Protein AF-A0A2M8R7R4-F1 (afdb_monomer)

Sequence (439 aa):
MFEGLPSRERPLILGILVDVSGSMLSAMGGGTGGQNRLEAFRDSLKRNAAKVDQLSQGALSEVSQSTLLFAYGFGFGGPGAFLSPGPDVRDLLQTSRGRASTISLHDLALNWDLWEAHLTKLAVGMFGNTPMLEGLTTATERLRAEIQQHQLFGPPIIFFLSDGDPTDGSETDVTSAADVLRSLGAIIVSCYVTDSNITEPRRLYEHAPDSWPSSARLMLNCASTIPSLSPIEEYLRSRRWHIEPGARLFAQVNQSEILSEFMGIITSPVATNAASVSRGANRSISVFITYSHHDRAYLAEDSLYGFLKGLTREGFSIWFDTRLEAGALWDNEIKKQMEAADIVIALVSQSFLNSDYCQSVEMARFLERRKETGLVILPIIVAPCDWRSYPWLSATQFEPRDGRTIEPDYEDRGKRDRLFLTILERLRALGRIIRASAG

Nearest PDB structures (foldseek):
  3n2n-assembly1_B  TM=7.220E-01  e=3.717E-06  Homo sapiens
  2j67-assembly1_B  TM=6.146E-01  e=9.100E-05  Homo sapiens
  1fyx-assembly1_A  TM=5.794E-01  e=1.001E-03  Homo sapiens
  8qlp-assembly1_E  TM=6.007E-01  e=3.724E-03  Bacillales bacterium
  7fcc-assembly1_A  TM=5.744E-01  e=5.453E-02  Homo sapiens

Organism: NCBI:txid1419263

pLDDT: mean 83.42, std 13.35, range [35.56, 98.31]

Foldseek 3Di:
DQAAAFAQQAAAEEEEEAELAPLQQDFQPPDPDHDTNVSLLLVLLLVLLVVQVVLQPDPNVRRQQRHKYAYKYAAFAPPLCVQPPDDRIDTLPQDPVGDDRMGGSPVCNVCVVVSVVSVVSRNSGGNHAGALLVRLVVRLVVVVVVVVVHNHSAAHEYEHEDQQDHDNDDLVSNLVSLVSSVVSRHAYQFEHRDQDDLDDPQEFDQAHDPPDDVSLRSRQSSFDFDDPPALLVVLSVVVVHHYDVNGTNYDYPSDSVVSSSSSVSNCRSNVVSSVQLVCLLQAQAQEEEAEFPVPCVCCDCLHLVVLQVVCVVVRYDYDYDPDPDDDDPDDVVVVVSLVRHQEYEYADDQNCVPDPVNPPPSVVSQVVCCVVVVRHYEYAAAYDHPQCVPPVSVVDDYPPPPPDHCVPPPPDPVSRVVSSVVVNVVVVVSSVVSSVVSD

Mean predicted aligned error: 14.93 Å

Structure (mmCIF, N/CA/C/O backbone):
data_AF-A0A2M8R7R4-F1
#
_entry.id   AF-A0A2M8R7R4-F1
#
loop_
_atom_site.group_PDB
_atom_site.id
_atom_site.type_symbol
_atom_site.label_atom_id
_atom_site.label_alt_id
_atom_site.label_comp_id
_atom_site.label_asym_id
_atom_site.label_entity_id
_atom_site.label_seq_id
_atom_site.pdbx_PDB_ins_code
_atom_site.Cartn_x
_atom_site.Cartn_y
_atom_site.Cartn_z
_atom_site.occupancy
_atom_site.B_iso_or_equiv
_atom_site.auth_seq_id
_atom_site.auth_comp_id
_atom_site.auth_asym_id
_atom_site.auth_atom_id
_atom_site.pdbx_PDB_model_num
ATOM 1 N N . MET A 1 1 ? 4.429 -8.658 -1.420 1.00 60.50 1 MET A N 1
ATOM 2 C CA . MET A 1 1 ? 3.127 -8.643 -0.697 1.00 60.50 1 MET A CA 1
ATOM 3 C C . MET A 1 1 ? 2.116 -7.704 -1.355 1.00 60.50 1 MET A C 1
ATOM 5 O O . MET A 1 1 ? 0.963 -8.088 -1.461 1.00 60.50 1 MET A O 1
ATOM 9 N N . PHE A 1 2 ? 2.534 -6.528 -1.839 1.00 67.94 2 PHE A N 1
ATOM 10 C CA . PHE A 1 2 ? 1.709 -5.636 -2.664 1.00 67.94 2 PHE A CA 1
ATOM 11 C C . PHE A 1 2 ? 2.413 -5.398 -4.011 1.00 67.94 2 PHE A C 1
ATOM 13 O O . PHE A 1 2 ? 3.104 -4.398 -4.162 1.00 67.94 2 PHE A O 1
ATOM 20 N N . GLU A 1 3 ? 2.322 -6.336 -4.955 1.00 66.69 3 GLU A N 1
ATOM 21 C CA . GLU A 1 3 ? 2.932 -6.198 -6.292 1.00 66.69 3 GLU A CA 1
ATOM 22 C C . GLU A 1 3 ? 1.870 -5.810 -7.324 1.00 66.69 3 GLU A C 1
ATOM 24 O O . GLU A 1 3 ? 0.832 -6.465 -7.406 1.00 66.69 3 GLU A O 1
ATOM 29 N N . GLY A 1 4 ? 2.121 -4.751 -8.100 1.00 71.38 4 GLY A N 1
ATOM 30 C CA . GLY A 1 4 ? 1.176 -4.207 -9.081 1.00 71.38 4 GLY A CA 1
ATOM 31 C C . GLY A 1 4 ? 0.177 -3.209 -8.483 1.00 71.38 4 GLY A C 1
ATOM 32 O O . GLY A 1 4 ? 0.484 -2.504 -7.518 1.00 71.38 4 GLY A O 1
ATOM 33 N N . LEU A 1 5 ? -1.028 -3.133 -9.052 1.00 78.69 5 LEU A N 1
ATOM 34 C CA . LEU A 1 5 ? -2.097 -2.231 -8.610 1.00 78.69 5 LEU A CA 1
ATOM 35 C C . LEU A 1 5 ? -3.417 -2.991 -8.374 1.00 78.69 5 LEU A C 1
ATOM 37 O O . LEU A 1 5 ? -3.665 -3.984 -9.061 1.00 78.69 5 LEU A O 1
ATOM 41 N N . PRO A 1 6 ? -4.272 -2.532 -7.437 1.00 83.62 6 PRO A N 1
ATOM 42 C CA . PRO A 1 6 ? -5.624 -3.063 -7.269 1.00 83.62 6 PRO A CA 1
ATOM 43 C C . PRO A 1 6 ? -6.450 -2.971 -8.558 1.00 83.62 6 PRO A C 1
ATOM 45 O O . PRO A 1 6 ? -6.385 -1.963 -9.264 1.00 83.62 6 PRO A O 1
ATOM 48 N N . SER A 1 7 ? -7.270 -3.989 -8.815 1.00 85.69 7 SER A N 1
ATOM 49 C CA . SER A 1 7 ? -8.198 -4.061 -9.953 1.00 85.69 7 SER A CA 1
ATOM 50 C C . SER A 1 7 ? -9.573 -4.555 -9.506 1.00 85.69 7 SER A C 1
ATOM 52 O O . SER A 1 7 ? -9.732 -5.037 -8.384 1.00 85.69 7 SER A O 1
ATOM 54 N N . ARG A 1 8 ? -10.588 -4.475 -10.374 1.00 83.62 8 ARG A N 1
ATOM 55 C CA . ARG A 1 8 ? -11.945 -4.920 -10.004 1.00 83.62 8 ARG A CA 1
ATOM 56 C C . ARG A 1 8 ? -12.008 -6.406 -9.653 1.00 83.62 8 ARG A C 1
ATOM 58 O O . ARG A 1 8 ? -12.809 -6.805 -8.816 1.00 83.62 8 ARG A O 1
ATOM 65 N N . GLU A 1 9 ? -11.166 -7.212 -10.293 1.00 85.12 9 GLU A N 1
ATOM 66 C CA . GLU A 1 9 ? -11.040 -8.646 -10.015 1.00 85.12 9 GLU A CA 1
ATOM 67 C C . GLU A 1 9 ? -10.271 -8.909 -8.720 1.00 85.12 9 GLU A C 1
ATOM 69 O O . GLU A 1 9 ? -10.540 -9.891 -8.027 1.00 85.12 9 GLU A O 1
ATOM 74 N N . ARG A 1 10 ? -9.322 -8.021 -8.393 1.00 90.19 10 ARG A N 1
ATOM 75 C CA . ARG A 1 10 ? -8.493 -8.108 -7.197 1.00 90.19 10 ARG A CA 1
ATOM 76 C C . ARG A 1 10 ? -8.491 -6.796 -6.419 1.00 90.19 10 ARG A C 1
ATOM 78 O O . ARG A 1 10 ? -7.545 -6.018 -6.562 1.00 90.19 10 ARG A O 1
ATOM 85 N N . PRO A 1 11 ? -9.526 -6.522 -5.605 1.00 92.12 11 PRO A N 1
ATOM 86 C CA . PRO A 1 11 ? -9.599 -5.279 -4.858 1.00 92.12 11 PRO A CA 1
ATOM 87 C C . PRO A 1 11 ? -8.647 -5.270 -3.655 1.00 92.12 11 PRO A C 1
ATOM 89 O O . PRO A 1 11 ? -8.269 -6.314 -3.111 1.00 92.12 11 PRO A O 1
ATOM 92 N N . LEU A 1 12 ? -8.278 -4.067 -3.214 1.00 91.94 12 LEU A N 1
ATOM 93 C CA . LEU A 1 12 ? -7.668 -3.833 -1.904 1.00 91.94 12 LEU A CA 1
ATOM 94 C C . LEU A 1 12 ? -8.776 -3.491 -0.904 1.00 91.94 12 LEU A C 1
ATOM 96 O O . LEU A 1 12 ? -9.539 -2.558 -1.145 1.00 91.94 12 LEU A O 1
ATOM 100 N N . ILE A 1 13 ? -8.838 -4.214 0.216 1.00 94.88 13 ILE A N 1
ATOM 101 C CA . ILE A 1 13 ? -9.825 -3.969 1.274 1.00 94.88 13 ILE A CA 1
ATOM 102 C C . ILE A 1 13 ? -9.210 -3.130 2.390 1.00 94.88 13 ILE A C 1
ATOM 104 O O . ILE A 1 13 ? -8.169 -3.477 2.954 1.00 94.88 13 ILE A O 1
ATOM 108 N N . LEU A 1 14 ? -9.897 -2.049 2.729 1.00 94.44 14 LEU A N 1
ATOM 109 C CA . LEU A 1 14 ? -9.605 -1.165 3.840 1.00 94.44 14 LEU A CA 1
ATOM 110 C C . LEU A 1 14 ? -10.738 -1.282 4.863 1.00 94.44 14 LEU A C 1
ATOM 112 O O . LEU A 1 14 ? -11.915 -1.196 4.515 1.00 94.44 14 LEU A O 1
ATOM 116 N N . GLY A 1 15 ? -10.384 -1.466 6.127 1.00 95.12 15 GLY A N 1
ATOM 117 C CA . GLY A 1 15 ? -11.321 -1.438 7.241 1.00 95.12 15 GLY A CA 1
ATOM 118 C C . GLY A 1 15 ? -10.983 -0.294 8.180 1.00 95.12 15 GLY A C 1
ATOM 119 O O . GLY A 1 15 ? -9.814 -0.044 8.459 1.00 95.12 15 GLY A O 1
ATOM 120 N N . ILE A 1 16 ? -11.996 0.398 8.678 1.00 94.38 16 ILE A N 1
ATOM 121 C CA . ILE A 1 16 ? -11.849 1.442 9.690 1.00 94.38 16 ILE A CA 1
ATOM 122 C C . ILE A 1 16 ? -12.693 1.055 10.900 1.00 94.38 16 ILE A C 1
ATOM 124 O O . ILE A 1 16 ? -13.884 0.793 10.772 1.00 94.38 16 ILE A O 1
ATOM 128 N N . LEU A 1 17 ? -12.074 1.044 12.072 1.00 95.25 17 LEU A N 1
ATOM 129 C CA . LEU A 1 17 ? -12.706 0.851 13.367 1.00 95.25 17 LEU A CA 1
ATOM 130 C C . LEU A 1 17 ? -12.367 2.052 14.229 1.00 95.25 17 LEU A C 1
ATOM 132 O O . LEU A 1 17 ? -11.195 2.298 14.514 1.00 95.25 17 LEU A O 1
ATOM 136 N N . VAL A 1 18 ? -13.384 2.822 14.593 1.00 92.44 18 VAL A N 1
ATOM 137 C CA . VAL A 1 18 ? -13.203 4.073 15.326 1.00 92.44 18 VAL A CA 1
ATOM 138 C C . VAL A 1 18 ? -14.068 4.064 16.567 1.00 92.44 18 VAL A C 1
ATOM 140 O O . VAL A 1 18 ? -15.291 3.979 16.498 1.00 92.44 18 VAL A O 1
ATOM 143 N N . ASP A 1 19 ? -13.405 4.199 17.698 1.00 91.00 19 ASP A N 1
ATOM 144 C CA . ASP A 1 19 ? -14.026 4.558 18.952 1.00 91.00 19 ASP A CA 1
ATOM 145 C C . ASP A 1 19 ? -14.636 5.955 18.824 1.00 91.00 19 ASP A C 1
ATOM 147 O O . ASP A 1 19 ? -13.970 6.886 18.373 1.00 91.00 19 ASP A O 1
ATOM 151 N N . VAL A 1 20 ? -15.912 6.096 19.163 1.00 85.94 20 VAL A N 1
ATOM 152 C CA . VAL A 1 20 ? -16.644 7.368 19.195 1.00 85.94 20 VAL A CA 1
ATOM 153 C C . VAL A 1 20 ? -17.135 7.701 20.610 1.00 85.94 20 VAL A C 1
ATOM 155 O O . VAL A 1 20 ? -18.099 8.451 20.788 1.00 85.94 20 VAL A O 1
ATOM 158 N N . SER A 1 21 ? -16.479 7.141 21.628 1.00 81.62 21 SER A N 1
ATOM 159 C CA . SER A 1 21 ? -16.707 7.441 23.040 1.00 81.62 21 SER A CA 1
ATOM 160 C C . SER A 1 21 ? -16.177 8.8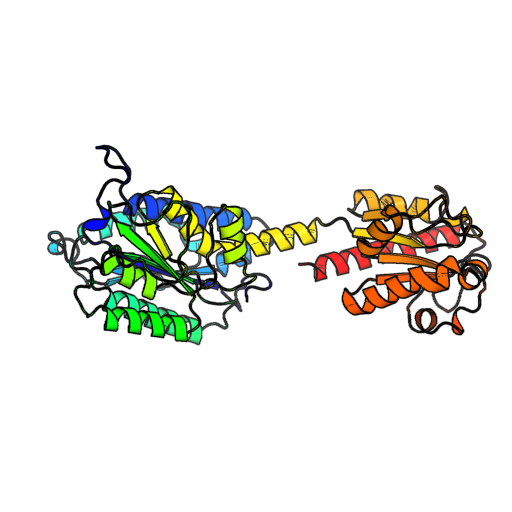33 23.436 1.00 81.62 21 SER A C 1
ATOM 162 O O . SER A 1 21 ? -15.656 9.608 22.624 1.00 81.62 21 SER A O 1
ATOM 164 N N . GLY A 1 22 ? -16.363 9.206 24.707 1.00 72.50 22 GLY A N 1
ATOM 165 C CA . GLY A 1 22 ? -16.068 10.552 25.217 1.00 72.50 22 GLY A CA 1
ATOM 166 C C . GLY A 1 22 ? -14.622 11.027 25.007 1.00 72.50 22 GLY A C 1
ATOM 167 O O . GLY A 1 22 ? -14.396 12.229 24.854 1.00 72.50 22 GLY A O 1
ATOM 168 N N . SER A 1 23 ? -13.649 10.113 24.932 1.00 71.25 23 SER A N 1
ATOM 169 C CA . SER A 1 23 ? -12.219 10.417 24.748 1.00 71.25 23 SER A CA 1
ATOM 170 C C . SER A 1 23 ? -11.884 11.053 23.387 1.00 71.25 23 SER A C 1
ATOM 172 O O . SER A 1 23 ? -10.819 11.659 23.216 1.00 71.25 23 SER A O 1
ATOM 174 N N . MET A 1 24 ? -12.817 11.009 22.431 1.00 72.38 24 MET A N 1
ATOM 175 C CA . MET A 1 24 ? -12.683 11.612 21.100 1.00 72.38 24 MET A CA 1
ATOM 176 C C . MET A 1 24 ? -13.036 13.105 21.033 1.00 72.38 24 MET A C 1
ATOM 178 O O . MET A 1 24 ? -12.705 13.765 20.042 1.00 72.38 24 MET A O 1
ATOM 182 N N . LEU A 1 25 ? -13.680 13.654 22.072 1.00 63.62 25 LEU A N 1
ATOM 183 C CA . LEU A 1 25 ? -14.042 15.076 22.157 1.00 63.62 25 LEU A CA 1
ATOM 184 C C . LEU A 1 25 ? -12.897 15.976 22.614 1.00 63.62 25 LEU A C 1
ATOM 186 O O . LEU A 1 25 ? -12.993 17.193 22.433 1.00 63.62 25 LEU A O 1
ATOM 190 N N . SER A 1 26 ? -11.838 15.427 23.222 1.00 62.41 26 SER A N 1
ATOM 191 C CA .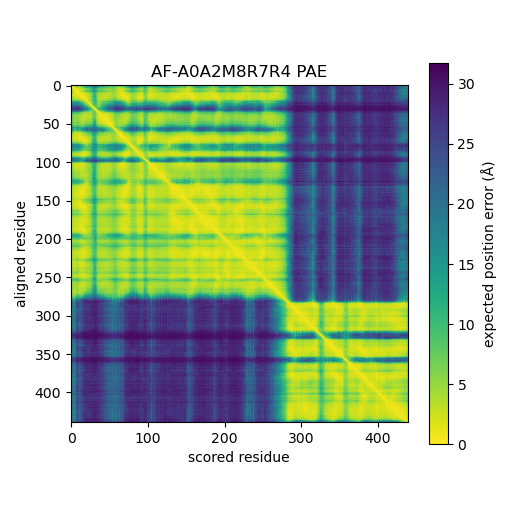 SER A 1 26 ? -10.765 16.277 23.730 1.00 62.41 26 SER A CA 1
ATOM 192 C C . SER A 1 26 ? -10.078 17.013 22.575 1.00 62.41 26 SER A C 1
ATOM 194 O O . SER A 1 26 ? -9.784 16.452 21.512 1.00 62.41 26 SER A O 1
ATOM 196 N N . ALA A 1 27 ? -9.885 18.322 22.761 1.00 58.66 27 ALA A N 1
ATOM 197 C CA . ALA A 1 27 ? -9.184 19.149 21.794 1.00 58.66 27 ALA A CA 1
ATOM 198 C C . ALA A 1 27 ? -7.741 18.651 21.679 1.00 58.66 27 ALA A C 1
ATOM 200 O O . ALA A 1 27 ? -7.032 18.532 22.683 1.00 58.66 27 ALA A O 1
ATOM 201 N N . MET A 1 28 ? -7.277 18.392 20.457 1.00 55.81 28 MET A N 1
ATOM 202 C CA . MET A 1 28 ? -5.875 18.037 20.258 1.00 55.81 28 MET A CA 1
ATOM 203 C C . MET A 1 28 ? -5.000 19.252 20.591 1.00 55.81 28 MET A C 1
ATOM 205 O O . MET A 1 28 ? -5.113 20.298 19.952 1.00 55.81 28 MET A O 1
ATOM 209 N N . GLY A 1 29 ? -4.122 19.121 21.589 1.00 51.06 29 GLY A N 1
ATOM 210 C CA . GLY A 1 29 ? -3.140 20.155 21.937 1.00 51.06 29 GLY A CA 1
ATOM 211 C C . GLY A 1 29 ? -3.533 21.143 23.045 1.00 51.06 29 GLY A C 1
ATOM 212 O O . GLY A 1 29 ? -2.926 22.206 23.128 1.00 51.06 29 GLY A O 1
ATOM 213 N N . GLY A 1 30 ? -4.504 20.826 23.911 1.00 44.81 30 GLY A N 1
ATOM 214 C CA . GLY A 1 30 ? -4.699 21.528 25.196 1.00 44.81 30 GLY A CA 1
ATOM 215 C C . GLY A 1 30 ? -5.173 22.992 25.131 1.00 44.81 30 GLY A C 1
ATOM 216 O O . GLY A 1 30 ? -5.156 23.675 26.152 1.00 44.81 30 GLY A O 1
ATOM 217 N N . GLY A 1 31 ? -5.598 23.489 23.964 1.00 41.53 31 GLY A N 1
ATOM 218 C CA . GLY A 1 31 ? -6.118 24.851 23.774 1.00 41.53 31 GLY A CA 1
ATOM 219 C C . GLY A 1 31 ? -7.630 24.894 23.524 1.00 41.53 31 GLY A C 1
ATOM 220 O O . GLY A 1 31 ? -8.183 24.017 22.864 1.00 41.53 31 GLY A O 1
ATOM 221 N N . THR A 1 32 ? -8.302 25.954 23.985 1.00 35.56 32 THR A N 1
ATOM 222 C CA . THR A 1 32 ? -9.766 26.179 23.916 1.00 35.56 32 THR A CA 1
ATOM 223 C C . THR A 1 32 ? -10.321 26.508 22.515 1.00 35.56 32 THR A C 1
ATOM 225 O O . THR A 1 32 ? -11.387 27.103 22.385 1.00 35.56 32 THR A O 1
ATOM 228 N N . GLY A 1 33 ? -9.629 26.097 21.451 1.00 46.09 33 GLY A N 1
ATOM 229 C CA . GLY A 1 33 ? -10.053 26.286 20.057 1.00 46.09 33 GLY A CA 1
ATOM 230 C C . GLY A 1 33 ? -9.465 25.267 19.077 1.00 46.09 33 GLY A C 1
ATOM 231 O O . GLY A 1 33 ? -9.447 25.523 17.876 1.00 46.09 33 GLY A O 1
ATOM 232 N N . GLY A 1 34 ? -8.929 24.149 19.579 1.00 54.03 34 GLY A N 1
ATOM 233 C CA . GLY A 1 34 ? -8.366 23.081 18.753 1.00 54.03 34 GLY A CA 1
ATOM 234 C C . GLY A 1 34 ? -9.444 22.168 18.168 1.00 54.03 34 GLY A C 1
ATOM 235 O O . GLY A 1 34 ? -10.441 21.876 18.825 1.00 54.03 34 GLY A O 1
ATOM 236 N N . GLN A 1 35 ? -9.211 21.697 16.943 1.00 65.00 35 GLN A N 1
ATOM 237 C CA . GLN A 1 35 ? -9.992 20.638 16.303 1.00 65.00 35 GLN A CA 1
ATOM 238 C C . GLN A 1 35 ? -10.062 19.404 17.224 1.00 65.00 35 GLN A C 1
ATOM 240 O O . GLN A 1 35 ? -9.043 19.006 17.804 1.00 65.00 35 GLN A O 1
ATOM 245 N N . ASN A 1 36 ? -11.243 18.795 17.372 1.00 73.94 36 ASN A N 1
ATOM 246 C CA . ASN A 1 36 ? -11.363 17.547 18.135 1.00 73.94 36 ASN A CA 1
ATOM 247 C C . ASN A 1 36 ? -10.798 16.358 17.331 1.00 73.94 36 ASN A C 1
ATOM 249 O O . ASN A 1 36 ? -10.581 16.439 16.117 1.00 73.94 36 ASN A O 1
ATOM 253 N N . ARG A 1 37 ? -10.512 15.242 18.006 1.00 73.50 37 ARG A N 1
ATOM 254 C CA . ARG A 1 37 ? -9.859 14.075 17.385 1.00 73.50 37 ARG A CA 1
ATOM 255 C C . ARG A 1 37 ? -10.697 13.444 16.276 1.00 73.50 37 ARG A C 1
ATOM 257 O O . ARG A 1 37 ? -10.144 12.999 15.271 1.00 73.50 37 ARG A O 1
ATOM 264 N N . LEU A 1 38 ? -12.021 13.448 16.428 1.00 75.88 38 LEU A N 1
ATOM 265 C CA . LEU A 1 38 ? -12.944 12.915 15.427 1.00 75.88 38 LEU A CA 1
ATOM 266 C C . LEU A 1 38 ? -12.956 13.760 14.143 1.00 75.88 38 LEU A C 1
ATOM 268 O O . LEU A 1 38 ? -12.919 13.220 13.038 1.00 75.88 38 LEU A O 1
ATOM 272 N N . GLU A 1 39 ? -12.947 15.085 14.268 1.00 77.50 39 GLU A N 1
ATOM 273 C CA . GLU A 1 39 ? -12.814 16.009 13.141 1.00 77.50 39 GLU A CA 1
ATOM 274 C C . GLU A 1 39 ? -11.463 15.831 12.441 1.00 77.50 39 GLU A C 1
ATOM 276 O O . GLU A 1 39 ? -11.405 15.786 11.214 1.00 77.50 39 GLU A O 1
ATOM 281 N N . ALA A 1 40 ? -10.385 15.654 13.207 1.00 77.38 40 ALA A N 1
ATOM 282 C CA . ALA A 1 40 ? -9.052 15.386 12.670 1.00 77.38 40 ALA A CA 1
ATOM 283 C C . ALA A 1 40 ? -9.008 14.106 11.836 1.00 77.38 40 ALA A C 1
ATOM 285 O O . ALA A 1 40 ? -8.421 14.070 10.749 1.00 77.38 40 ALA A O 1
ATOM 286 N N . PHE A 1 41 ? -9.639 13.055 12.363 1.00 80.19 41 PHE A N 1
ATOM 287 C CA . PHE A 1 41 ? -9.793 11.774 11.698 1.00 80.19 41 PHE A CA 1
ATOM 288 C C . PHE A 1 41 ? -10.575 11.935 10.393 1.00 80.19 41 PHE A C 1
ATOM 290 O O . PHE A 1 41 ? -10.088 11.540 9.331 1.00 80.19 41 PHE A O 1
ATOM 297 N N . ARG A 1 42 ? -11.740 12.589 10.451 1.00 81.31 42 ARG A N 1
ATOM 298 C CA . ARG A 1 42 ? -12.590 12.865 9.288 1.00 81.31 42 ARG A CA 1
ATOM 299 C C . ARG A 1 42 ? -11.825 13.626 8.204 1.00 81.31 42 ARG A C 1
ATOM 301 O O . ARG A 1 42 ? -11.837 13.225 7.042 1.00 81.31 42 ARG A O 1
ATOM 308 N N . ASP A 1 43 ? -11.131 14.694 8.573 1.00 82.19 43 ASP A N 1
ATOM 309 C CA . ASP A 1 43 ? -10.388 15.522 7.626 1.00 82.19 43 ASP A CA 1
ATOM 310 C C . ASP A 1 43 ? -9.196 14.765 7.024 1.00 82.19 43 ASP A C 1
ATOM 312 O O . ASP A 1 43 ? -8.885 14.916 5.840 1.00 82.19 43 ASP A O 1
ATOM 316 N N . SER A 1 44 ? -8.536 13.918 7.817 1.00 80.94 44 SER A N 1
ATOM 317 C CA . SER A 1 44 ? -7.485 13.021 7.336 1.00 80.94 44 SER A CA 1
ATOM 318 C C . SER A 1 44 ? -8.026 12.002 6.333 1.00 80.94 44 SER A C 1
ATOM 320 O O . SER A 1 44 ? -7.424 11.804 5.274 1.00 80.94 44 SER A O 1
ATOM 322 N N . LEU A 1 45 ? -9.185 11.401 6.611 1.00 80.06 45 LEU A N 1
ATOM 323 C CA . LEU A 1 45 ? -9.847 10.474 5.698 1.00 80.06 45 LEU A CA 1
ATOM 324 C C . LEU A 1 45 ? -10.228 11.170 4.383 1.00 80.06 45 LEU A C 1
ATOM 326 O O . LEU A 1 45 ? -9.903 10.652 3.316 1.00 80.06 45 LEU A O 1
ATOM 330 N N . LYS A 1 46 ? -10.800 12.384 4.446 1.00 82.94 46 LYS A N 1
ATOM 331 C CA . LYS A 1 46 ? -11.115 13.212 3.267 1.00 82.94 46 LYS A CA 1
ATOM 332 C C . LYS A 1 46 ? -9.884 13.456 2.399 1.00 82.94 46 LYS A C 1
ATOM 334 O O . LYS A 1 46 ? -9.923 13.249 1.188 1.00 82.94 46 LYS A O 1
ATOM 339 N N . ARG A 1 47 ? -8.772 13.877 3.017 1.00 80.62 47 ARG A N 1
ATOM 340 C CA . ARG A 1 47 ? -7.510 14.143 2.307 1.00 80.62 47 ARG A CA 1
ATOM 341 C C . ARG A 1 47 ? -6.943 12.888 1.656 1.00 80.62 47 ARG A C 1
ATOM 343 O O . ARG A 1 47 ? -6.488 12.962 0.520 1.00 80.62 47 ARG A O 1
ATOM 350 N N . ASN A 1 48 ? -6.963 11.751 2.350 1.00 74.31 48 ASN A N 1
ATOM 351 C CA . ASN A 1 48 ? -6.452 10.494 1.804 1.00 74.31 48 ASN A CA 1
ATOM 352 C C . ASN A 1 48 ? -7.331 9.972 0.658 1.00 74.31 48 ASN A C 1
ATOM 354 O O . ASN A 1 48 ? -6.789 9.591 -0.376 1.00 74.31 48 ASN A O 1
ATOM 358 N N . ALA A 1 49 ? -8.659 10.045 0.782 1.00 73.06 49 ALA A N 1
ATOM 359 C CA . ALA A 1 49 ? -9.582 9.692 -0.298 1.00 73.06 49 ALA A CA 1
ATOM 360 C C . ALA A 1 49 ? -9.355 10.566 -1.544 1.00 73.06 49 ALA A C 1
ATOM 362 O O . ALA A 1 49 ? -9.177 10.046 -2.644 1.00 73.06 49 ALA A O 1
ATOM 363 N N . ALA A 1 50 ? -9.252 11.887 -1.364 1.00 75.25 50 ALA A N 1
ATOM 364 C CA . ALA A 1 50 ? -8.965 12.818 -2.453 1.00 75.25 50 ALA A CA 1
ATOM 365 C C . ALA A 1 50 ? -7.577 12.595 -3.075 1.00 75.25 50 ALA A C 1
ATOM 367 O O . ALA A 1 50 ? -7.417 12.718 -4.284 1.00 75.25 50 ALA A O 1
ATOM 368 N N . LYS A 1 51 ? -6.563 12.249 -2.272 1.00 72.56 51 LYS A N 1
ATOM 369 C CA . LYS A 1 51 ? -5.211 11.960 -2.765 1.00 72.56 51 LYS A CA 1
ATOM 370 C C . LYS A 1 51 ? -5.179 10.693 -3.614 1.00 72.56 51 LYS A C 1
ATOM 372 O O . LYS A 1 51 ? -4.517 10.690 -4.647 1.00 72.56 51 LYS A O 1
ATOM 377 N N . VAL A 1 52 ? -5.887 9.641 -3.201 1.00 67.12 52 VAL A N 1
ATOM 378 C CA . VAL A 1 52 ? -6.043 8.429 -4.017 1.00 67.12 52 VAL A CA 1
ATOM 379 C C . VAL A 1 52 ? -6.730 8.777 -5.336 1.00 67.12 52 VAL A C 1
ATOM 381 O O . VAL A 1 52 ? -6.236 8.376 -6.383 1.00 67.12 52 VAL A O 1
ATOM 384 N N . ASP A 1 53 ? -7.790 9.586 -5.316 1.00 66.69 53 ASP A N 1
ATOM 385 C CA . ASP A 1 53 ? -8.500 10.010 -6.531 1.00 66.69 53 ASP A CA 1
ATOM 386 C C . ASP A 1 53 ? -7.635 10.894 -7.459 1.00 66.69 53 ASP A C 1
ATOM 388 O O . ASP A 1 53 ? -7.582 10.673 -8.667 1.00 66.69 53 ASP A O 1
ATOM 392 N N . GLN A 1 54 ? -6.851 11.828 -6.909 1.00 66.38 54 GLN A N 1
ATOM 393 C CA . GLN A 1 54 ? -5.926 12.674 -7.680 1.00 66.38 54 GLN A CA 1
ATOM 394 C C . GLN A 1 54 ? -4.753 11.895 -8.282 1.00 66.38 54 GLN A C 1
ATOM 396 O O . GLN A 1 54 ? -4.391 12.135 -9.432 1.00 66.38 54 GLN A O 1
ATOM 401 N N . LEU A 1 55 ? -4.182 10.937 -7.541 1.00 58.62 55 LEU A N 1
ATOM 402 C CA . LEU A 1 55 ? -3.196 9.991 -8.080 1.00 58.62 55 LEU A CA 1
ATOM 403 C C . LEU A 1 55 ? -3.801 9.088 -9.170 1.00 58.62 55 LEU A C 1
ATOM 405 O O . LEU A 1 55 ? -3.056 8.475 -9.930 1.00 58.62 55 LEU A O 1
ATOM 409 N N . SER A 1 56 ? -5.134 9.032 -9.261 1.00 54.88 56 SER A N 1
ATOM 410 C CA . SER A 1 56 ? -5.895 8.179 -10.174 1.00 54.88 56 SER A CA 1
ATOM 411 C C . SER A 1 56 ? -6.369 8.876 -11.460 1.00 54.88 56 SER A C 1
ATOM 413 O O . SER A 1 56 ? -7.073 8.257 -12.258 1.00 54.88 56 SER A O 1
ATOM 415 N N . GLN A 1 57 ? -6.001 10.136 -11.721 1.00 55.00 57 GLN A N 1
ATOM 416 C CA . GLN A 1 57 ? -6.418 10.816 -12.956 1.00 55.00 57 GLN A CA 1
ATOM 417 C C . GLN A 1 57 ? -5.758 10.179 -14.197 1.00 55.00 57 GLN A C 1
ATOM 419 O O . GLN A 1 57 ? -4.540 10.225 -14.365 1.00 55.00 57 GLN A O 1
ATOM 424 N N . GLY A 1 58 ? -6.572 9.575 -15.076 1.00 60.59 58 GLY A N 1
ATOM 425 C CA . GLY A 1 58 ? -6.137 8.872 -16.293 1.00 60.59 58 GLY A CA 1
ATOM 426 C C . GLY A 1 58 ? -6.289 7.349 -16.190 1.00 60.59 58 GLY A C 1
ATOM 427 O O . GLY A 1 58 ? -7.316 6.853 -15.734 1.00 60.59 58 GLY A O 1
ATOM 428 N N . ALA A 1 59 ? -5.267 6.591 -16.601 1.00 49.19 59 ALA A N 1
ATOM 429 C CA . ALA A 1 59 ? -5.267 5.118 -16.626 1.00 49.19 59 ALA A CA 1
ATOM 430 C C . ALA A 1 59 ? -5.388 4.436 -15.240 1.00 49.19 59 ALA A C 1
ATOM 432 O O . ALA A 1 59 ? -5.440 3.215 -15.163 1.00 49.19 59 ALA A O 1
ATOM 433 N N . LEU A 1 60 ? -5.429 5.212 -14.150 1.00 57.62 60 LEU A N 1
ATOM 434 C CA . LEU A 1 60 ? -5.443 4.739 -12.763 1.00 57.62 60 LEU A CA 1
ATOM 435 C C . LEU A 1 60 ? -6.808 4.912 -12.071 1.00 57.62 60 LEU A C 1
ATOM 437 O O . LEU A 1 60 ? -6.942 4.538 -10.910 1.00 57.62 60 LEU A O 1
ATOM 441 N N . SER A 1 61 ? -7.844 5.394 -12.775 1.00 67.00 61 SER A N 1
ATOM 442 C CA . SER A 1 61 ? -9.226 5.464 -12.256 1.00 67.00 61 SER A CA 1
ATOM 443 C C . SER A 1 61 ? -9.751 4.105 -11.789 1.00 67.00 61 SER A C 1
ATOM 445 O O . SER A 1 61 ? -10.638 4.039 -10.940 1.00 67.00 61 SER A O 1
ATOM 447 N N . GLU A 1 62 ? -9.224 3.018 -12.347 1.00 74.12 62 GLU A N 1
ATOM 448 C CA . GLU A 1 62 ? -9.573 1.666 -11.933 1.00 74.12 62 GLU A CA 1
ATOM 449 C C . GLU A 1 62 ? -9.104 1.369 -10.502 1.00 74.12 62 GLU A C 1
ATOM 451 O O . GLU A 1 62 ? -9.789 0.662 -9.769 1.00 74.12 62 GLU A O 1
ATOM 456 N N . VAL A 1 63 ? -8.003 1.973 -10.050 1.00 76.88 63 VAL A N 1
ATOM 457 C CA . VAL A 1 63 ? -7.414 1.717 -8.730 1.00 76.88 63 VAL A CA 1
ATOM 458 C C . VAL A 1 63 ? -8.269 2.288 -7.599 1.00 76.88 63 VAL A C 1
ATOM 460 O O . VAL A 1 63 ? -8.513 1.600 -6.606 1.00 76.88 63 VAL A O 1
ATOM 463 N N . SER A 1 64 ? -8.766 3.521 -7.740 1.00 78.31 64 SER A N 1
ATOM 464 C CA . SER A 1 64 ? -9.650 4.135 -6.737 1.00 78.31 64 SER A CA 1
ATOM 465 C C . SER A 1 64 ? -11.010 3.435 -6.654 1.00 78.31 64 SER A C 1
ATOM 467 O O . SER A 1 64 ? -11.579 3.323 -5.568 1.00 78.31 64 SER A O 1
ATOM 469 N N . GLN A 1 65 ? -11.503 2.907 -7.779 1.00 84.38 65 GLN A N 1
ATOM 470 C CA . GLN A 1 65 ? -12.713 2.078 -7.836 1.00 84.38 65 GLN A CA 1
ATOM 471 C C . GLN A 1 65 ? -12.501 0.679 -7.244 1.00 84.38 65 GLN A C 1
ATOM 473 O O . GLN A 1 65 ? -13.447 0.075 -6.747 1.00 84.38 65 GLN A O 1
ATOM 478 N N . SER A 1 66 ? -11.265 0.182 -7.277 1.00 88.00 66 SER A N 1
ATOM 479 C CA . SER A 1 66 ? -10.878 -1.152 -6.799 1.00 88.00 66 SER A CA 1
ATOM 480 C C . SER A 1 66 ? -10.274 -1.144 -5.395 1.00 88.00 66 SER A C 1
ATOM 482 O O . SER A 1 66 ? -9.797 -2.166 -4.906 1.00 88.00 66 SER A O 1
ATOM 484 N N . THR A 1 67 ? -10.277 0.010 -4.730 1.00 89.56 67 THR A N 1
ATOM 485 C CA . THR A 1 67 ? -9.929 0.128 -3.315 1.00 89.56 67 THR A CA 1
ATOM 486 C C . THR A 1 67 ? -11.221 0.296 -2.533 1.00 89.56 67 THR A C 1
ATOM 488 O O . THR A 1 67 ? -11.868 1.343 -2.610 1.00 89.56 67 THR A O 1
ATOM 491 N N . LEU A 1 68 ? -11.612 -0.757 -1.826 1.00 91.94 68 LEU A N 1
ATOM 492 C CA . LEU A 1 68 ? -12.886 -0.870 -1.131 1.00 91.94 68 LEU A CA 1
ATOM 493 C C . LEU A 1 68 ? -12.706 -0.577 0.359 1.00 91.94 68 LEU A C 1
ATOM 495 O O . LEU A 1 68 ? -11.696 -0.944 0.951 1.00 91.94 68 LEU A O 1
ATOM 499 N N . LEU A 1 69 ? -13.686 0.086 0.959 1.00 92.62 69 LEU A N 1
ATOM 500 C CA . LEU A 1 69 ? -13.663 0.572 2.329 1.00 92.62 69 LEU A CA 1
ATOM 501 C C . LEU A 1 69 ? -14.948 0.175 3.057 1.00 92.62 69 LEU A C 1
ATOM 503 O O . LEU A 1 69 ? -16.041 0.517 2.604 1.00 92.62 69 LEU A O 1
ATOM 507 N N . PHE A 1 70 ? -14.807 -0.458 4.219 1.00 94.38 70 PHE A N 1
ATOM 508 C CA . PHE A 1 70 ? -15.846 -0.510 5.250 1.00 94.38 70 PHE A CA 1
ATOM 509 C C . PHE A 1 70 ? -15.404 0.288 6.479 1.00 94.38 70 PHE A C 1
ATOM 511 O O . PHE A 1 70 ? -14.207 0.386 6.764 1.00 94.38 70 PHE A O 1
ATOM 518 N N . ALA A 1 71 ? -16.352 0.863 7.219 1.00 93.06 71 ALA A N 1
ATOM 519 C CA . ALA A 1 71 ? -16.036 1.595 8.440 1.00 93.06 71 ALA A CA 1
ATOM 520 C C . ALA A 1 71 ? -17.110 1.399 9.509 1.00 93.06 71 ALA A C 1
ATOM 522 O O . ALA A 1 71 ? -18.288 1.641 9.256 1.00 93.06 71 ALA A O 1
ATOM 523 N N . TYR A 1 72 ? -16.691 1.029 10.715 1.00 93.69 72 TYR A N 1
ATOM 524 C CA . TYR A 1 72 ? -17.560 0.896 11.877 1.00 93.69 72 TYR A CA 1
ATOM 525 C C . TYR A 1 72 ? -17.128 1.846 12.987 1.00 93.69 72 TYR A C 1
ATOM 527 O O . TYR A 1 72 ? -15.938 2.027 13.254 1.00 93.69 72 TYR A O 1
ATOM 535 N N . GLY A 1 73 ? -18.122 2.446 13.630 1.00 91.94 73 GLY A N 1
ATOM 536 C CA . GLY A 1 73 ? -17.959 3.196 14.860 1.00 91.94 73 GLY A CA 1
ATOM 537 C C . GLY A 1 73 ? -18.525 2.389 16.015 1.00 91.94 73 GLY A C 1
ATOM 538 O O . GLY A 1 73 ? -19.614 1.832 15.885 1.00 91.94 73 GLY A O 1
ATOM 539 N N . PHE A 1 74 ? -17.815 2.339 17.130 1.00 91.69 74 PHE A N 1
ATOM 540 C CA . PHE A 1 74 ? -18.284 1.753 18.386 1.00 91.69 74 PHE A CA 1
ATOM 541 C C . PHE A 1 74 ? -18.136 2.810 19.476 1.00 91.69 74 PHE A C 1
ATOM 543 O O . PHE A 1 74 ? -17.207 3.610 19.419 1.00 91.69 74 PHE A O 1
ATOM 550 N N . GLY A 1 75 ? -19.082 2.903 20.405 1.00 87.00 75 GLY A N 1
ATOM 551 C CA . GLY A 1 75 ? -19.206 4.120 21.219 1.00 87.00 75 GLY A CA 1
ATOM 552 C C . GLY A 1 75 ? -20.562 4.801 21.126 1.00 87.00 75 GLY A C 1
ATOM 553 O O . GLY A 1 75 ? -20.689 5.946 21.557 1.00 87.00 75 GLY A O 1
ATOM 554 N N . PHE A 1 76 ? -21.561 4.177 20.497 1.00 86.00 76 PHE A N 1
ATOM 555 C CA . PHE A 1 76 ? -22.917 4.722 20.450 1.00 86.00 76 PHE A CA 1
ATOM 556 C C . PHE A 1 76 ? -23.705 4.324 21.705 1.00 86.00 76 PHE A C 1
ATOM 558 O O . PHE A 1 76 ? -23.292 3.439 22.445 1.00 86.00 76 PHE A O 1
ATOM 565 N N . GLY A 1 77 ? -24.820 5.008 21.975 1.00 78.06 77 GLY A N 1
ATOM 566 C CA . GLY A 1 77 ? -25.664 4.701 23.141 1.00 78.06 77 GLY A CA 1
ATOM 567 C C . GLY A 1 77 ? -25.504 5.665 24.325 1.00 78.06 77 GLY A C 1
ATOM 568 O O . GLY A 1 77 ? -25.989 5.381 25.417 1.00 78.06 77 GLY A O 1
ATOM 569 N N . GLY A 1 78 ? -24.855 6.817 24.119 1.00 73.06 78 GLY A N 1
ATOM 570 C CA . GLY A 1 78 ? -24.663 7.851 25.143 1.00 73.06 78 GLY A CA 1
ATOM 571 C C . GLY A 1 78 ? -25.943 8.599 25.559 1.00 73.06 78 GLY A C 1
ATOM 572 O O . GLY A 1 78 ? -27.046 8.264 25.126 1.00 73.06 78 GLY A O 1
ATOM 573 N N . PRO A 1 79 ? -25.835 9.685 26.351 1.00 66.56 79 PRO A N 1
ATOM 574 C CA . PRO A 1 79 ? -26.985 10.450 26.859 1.00 66.56 79 PRO A CA 1
ATOM 575 C C . PRO A 1 79 ? -27.960 10.962 25.779 1.00 66.56 79 PRO A C 1
ATOM 577 O O . PRO A 1 79 ? -29.131 11.199 26.069 1.00 66.56 79 PRO A O 1
ATOM 580 N N . GLY A 1 80 ? -27.494 11.119 24.533 1.00 65.00 80 GLY A N 1
ATOM 581 C CA . GLY A 1 80 ? -28.292 11.516 23.366 1.00 65.00 80 GLY A CA 1
ATOM 582 C C . GLY A 1 80 ? -28.916 10.359 22.574 1.00 65.00 80 GLY A C 1
ATOM 583 O O . GLY A 1 80 ? -29.593 10.605 21.575 1.00 65.00 80 GLY A O 1
ATOM 584 N N . ALA A 1 81 ? -28.740 9.102 22.994 1.00 69.50 81 ALA A N 1
ATOM 585 C CA . ALA A 1 81 ? -29.171 7.921 22.242 1.00 69.50 81 ALA A CA 1
ATOM 586 C C . ALA A 1 81 ? -30.680 7.873 21.963 1.00 69.50 81 ALA A C 1
ATOM 588 O O . ALA A 1 81 ? -31.093 7.326 20.945 1.00 69.50 81 ALA A O 1
ATOM 589 N N . PHE A 1 82 ? -31.513 8.509 22.794 1.00 68.94 82 PHE A N 1
ATOM 590 C CA . PHE A 1 82 ? -32.955 8.623 22.540 1.00 68.94 82 PHE A CA 1
ATOM 591 C C . PHE A 1 82 ? -33.286 9.396 21.247 1.00 68.94 82 PHE A C 1
ATOM 593 O O . PHE A 1 82 ? -34.336 9.169 20.651 1.00 68.94 82 PHE A O 1
ATOM 600 N N . LEU A 1 83 ? -32.393 10.285 20.792 1.00 67.19 83 LEU A N 1
ATOM 601 C CA . LEU A 1 83 ? -32.515 11.018 19.525 1.00 67.19 83 LEU A CA 1
ATOM 602 C C . LEU A 1 83 ? -31.984 10.218 18.326 1.00 67.19 83 LEU A C 1
ATOM 604 O O . LEU A 1 83 ? -32.251 10.576 17.180 1.00 67.19 83 LEU A O 1
ATOM 608 N N . SER A 1 84 ? -31.224 9.149 18.575 1.00 71.38 84 SER A N 1
ATOM 609 C CA . SER A 1 84 ? -30.645 8.279 17.551 1.00 71.38 84 SER A CA 1
ATOM 610 C C . SER A 1 84 ? -30.575 6.824 18.045 1.00 71.38 84 SER A C 1
ATOM 612 O O . SER A 1 84 ? -29.477 6.311 18.292 1.00 71.38 84 SER A O 1
ATOM 614 N N . PRO A 1 85 ? -31.726 6.150 18.227 1.00 72.62 85 PRO A N 1
ATOM 615 C CA . PRO A 1 85 ? -31.760 4.769 18.698 1.00 72.62 85 PRO A CA 1
ATOM 616 C C . PRO A 1 85 ? -31.117 3.822 17.675 1.00 72.62 85 PRO A C 1
ATOM 618 O O . PRO A 1 85 ? -31.243 4.019 16.467 1.00 72.62 85 PRO A O 1
ATOM 621 N N . GLY A 1 86 ? -30.423 2.794 18.159 1.00 80.94 86 GLY A N 1
ATOM 622 C CA . GLY A 1 86 ? -29.702 1.823 17.333 1.00 80.94 86 GLY A CA 1
ATOM 623 C C . GLY A 1 86 ? -28.641 1.069 18.141 1.00 80.94 86 GLY A C 1
ATOM 624 O O . GLY A 1 86 ? -28.476 1.388 19.317 1.00 80.94 86 GLY A O 1
ATOM 625 N N . PRO A 1 87 ? -27.932 0.107 17.525 1.00 85.88 87 PRO A N 1
ATOM 626 C CA . PRO A 1 87 ? -26.880 -0.666 18.189 1.00 85.88 87 PRO A CA 1
ATOM 627 C C . PRO A 1 87 ? -25.693 0.210 18.619 1.00 85.88 87 PRO A C 1
ATOM 629 O O . PRO A 1 87 ? -25.516 1.324 18.103 1.00 85.88 87 PRO A O 1
ATOM 632 N N . ASP A 1 88 ? -24.885 -0.310 19.545 1.00 86.38 88 ASP A N 1
ATOM 633 C CA . ASP A 1 88 ? -23.714 0.381 20.106 1.00 86.38 88 ASP A CA 1
ATOM 634 C C . ASP A 1 88 ? -22.519 0.383 19.135 1.00 86.38 88 ASP A C 1
ATOM 636 O O . ASP A 1 88 ? -21.678 1.289 19.180 1.00 86.38 88 ASP A O 1
ATOM 640 N N . VAL A 1 89 ? -22.500 -0.573 18.195 1.00 90.94 89 VAL A N 1
ATOM 641 C CA . VAL A 1 89 ? -21.635 -0.607 17.008 1.00 90.94 89 VAL A CA 1
ATOM 642 C C . VAL A 1 89 ? -22.461 -0.298 15.762 1.00 90.94 89 VAL A C 1
ATOM 644 O O . VAL A 1 89 ? -23.498 -0.915 15.516 1.00 90.94 89 VAL A O 1
ATOM 647 N N . ARG A 1 90 ? -22.018 0.663 14.947 1.00 90.75 90 ARG A N 1
ATOM 648 C CA . ARG A 1 90 ? -22.743 1.110 13.747 1.00 90.75 90 ARG A CA 1
ATOM 649 C C . ARG A 1 90 ? -21.839 1.188 12.536 1.00 90.75 90 ARG A C 1
ATOM 651 O O . ARG A 1 90 ? -20.699 1.637 12.624 1.00 90.75 90 ARG A O 1
ATOM 658 N N . ASP A 1 91 ? -22.393 0.813 11.392 1.00 89.81 91 ASP A N 1
ATOM 659 C CA . ASP A 1 91 ? -21.780 1.051 10.092 1.00 89.81 91 ASP A CA 1
ATOM 660 C C . ASP A 1 91 ? -21.810 2.556 9.792 1.00 89.81 91 ASP A C 1
ATOM 662 O O . ASP A 1 91 ? -22.869 3.155 9.587 1.00 89.81 91 ASP A O 1
ATOM 666 N N . LEU A 1 92 ? -20.632 3.178 9.789 1.00 87.25 92 LEU A N 1
ATOM 667 C CA . LEU A 1 92 ? -20.464 4.595 9.467 1.00 87.25 92 LEU A CA 1
ATOM 668 C C . LEU A 1 92 ? -20.708 4.861 7.980 1.00 87.25 92 LEU A C 1
ATOM 670 O O . LEU A 1 92 ? -20.872 6.018 7.587 1.00 87.25 92 LEU A O 1
ATOM 674 N N . LEU A 1 93 ? -20.719 3.795 7.171 1.00 85.38 93 LEU A N 1
ATOM 675 C CA . LEU A 1 93 ? -20.954 3.789 5.738 1.00 85.38 93 LEU A CA 1
ATOM 676 C C . LEU A 1 93 ? -22.372 3.322 5.349 1.00 85.38 93 LEU A C 1
ATOM 678 O O . LEU A 1 93 ? -22.651 3.047 4.178 1.00 85.38 93 LEU A O 1
ATOM 682 N N . GLN A 1 94 ? -23.322 3.287 6.284 1.00 81.81 94 GLN A N 1
ATOM 683 C CA . GLN A 1 94 ? -24.708 2.932 5.980 1.00 81.81 94 GLN A CA 1
ATOM 684 C C . GLN A 1 94 ? -25.618 4.166 5.926 1.00 81.81 94 GLN A C 1
ATOM 686 O O . GLN A 1 94 ? -26.112 4.673 6.930 1.00 81.81 94 GLN A O 1
ATOM 691 N N . THR A 1 95 ? -25.913 4.640 4.712 1.00 65.75 95 THR A N 1
ATOM 692 C CA . THR A 1 95 ? -26.872 5.745 4.508 1.00 65.75 95 THR A CA 1
ATOM 693 C C . THR A 1 95 ? -28.312 5.243 4.352 1.00 65.75 95 THR A C 1
ATOM 695 O O . THR A 1 95 ? -28.555 4.127 3.890 1.00 65.75 95 THR A O 1
ATOM 698 N N . SER A 1 96 ? -29.300 6.101 4.642 1.00 56.00 96 SER A N 1
ATOM 699 C CA . SER A 1 96 ? -30.747 5.803 4.565 1.00 56.00 96 SER A CA 1
ATOM 700 C C . SER A 1 96 ? -31.268 5.378 3.181 1.00 56.00 96 SER A C 1
ATOM 702 O O . SER A 1 96 ? -32.430 5.007 3.049 1.00 56.00 96 SER A O 1
ATOM 704 N N . ARG A 1 97 ? -30.422 5.421 2.143 1.00 53.62 97 ARG A N 1
ATOM 705 C CA . ARG A 1 97 ? -30.717 4.953 0.781 1.00 53.62 97 ARG A CA 1
ATOM 706 C C . ARG A 1 97 ? -30.259 3.511 0.506 1.00 53.62 97 ARG A C 1
ATOM 708 O O . ARG A 1 97 ? -30.307 3.093 -0.644 1.00 53.62 97 ARG A O 1
ATOM 715 N N . GLY A 1 98 ? -29.828 2.760 1.523 1.00 54.72 98 GLY A N 1
ATOM 716 C CA . GLY A 1 98 ? -29.527 1.328 1.394 1.00 54.72 98 GLY A CA 1
ATOM 717 C C . GLY A 1 98 ? -28.258 1.010 0.597 1.00 54.72 98 GLY A C 1
ATOM 718 O O . GLY A 1 98 ? -28.237 0.032 -0.146 1.00 54.72 98 GLY A O 1
ATOM 719 N N . ARG A 1 99 ? -27.204 1.833 0.708 1.00 52.44 99 ARG A N 1
ATOM 720 C CA . ARG A 1 99 ? -25.893 1.489 0.124 1.00 52.44 99 ARG A CA 1
ATOM 721 C C . ARG A 1 99 ? -25.239 0.330 0.888 1.00 52.44 99 ARG A C 1
ATOM 723 O O . ARG A 1 99 ? -25.474 0.166 2.082 1.00 52.44 99 ARG A O 1
ATOM 730 N N . ALA A 1 100 ? -24.452 -0.463 0.160 1.00 57.62 100 ALA A N 1
ATOM 731 C CA . ALA A 1 100 ? -23.683 -1.590 0.677 1.00 57.62 100 ALA A CA 1
ATOM 732 C C . ALA A 1 100 ? -22.747 -1.166 1.825 1.00 57.62 100 ALA A C 1
ATOM 734 O O . ALA A 1 100 ? -22.216 -0.060 1.804 1.00 57.62 100 ALA A O 1
ATOM 735 N N . SER A 1 101 ? -22.491 -2.075 2.769 1.00 78.25 101 SER A N 1
ATOM 736 C CA . SER A 1 101 ? -21.591 -1.901 3.929 1.00 78.25 101 SER A CA 1
ATOM 737 C C . SER A 1 101 ? -20.101 -1.792 3.568 1.00 78.25 101 SER A C 1
ATOM 739 O O . SER A 1 101 ? -19.217 -1.846 4.421 1.00 78.25 101 SER A O 1
ATOM 741 N N . THR A 1 102 ? -19.788 -1.735 2.277 1.00 90.44 102 THR A N 1
ATOM 742 C CA . THR A 1 102 ? -18.444 -1.555 1.738 1.00 90.44 102 THR A CA 1
ATOM 743 C C . THR A 1 102 ? -18.571 -0.776 0.434 1.00 90.44 102 THR A C 1
ATOM 745 O O . THR A 1 102 ? -19.385 -1.122 -0.423 1.00 90.44 102 THR A O 1
ATOM 748 N N . ILE A 1 103 ? -17.814 0.310 0.304 1.00 90.38 103 ILE A N 1
ATOM 749 C CA . ILE A 1 103 ? -17.870 1.240 -0.833 1.00 90.38 103 ILE A CA 1
ATOM 750 C C . ILE A 1 103 ? -16.473 1.492 -1.392 1.00 90.38 103 ILE A C 1
ATOM 752 O O . ILE A 1 103 ? -15.487 1.333 -0.682 1.00 90.38 103 ILE A O 1
ATOM 756 N N . SER A 1 104 ? -16.360 1.921 -2.648 1.00 88.75 104 SER A N 1
ATOM 757 C CA . SER A 1 104 ? -15.054 2.309 -3.188 1.00 88.75 104 SER A CA 1
ATOM 758 C C . SER A 1 104 ? -14.584 3.660 -2.627 1.00 88.75 104 SER A C 1
ATOM 760 O O . SER A 1 104 ? -15.397 4.525 -2.280 1.00 88.75 104 SER A O 1
ATOM 762 N N . LEU A 1 105 ? -13.267 3.892 -2.582 1.00 85.19 105 LEU A N 1
ATOM 763 C CA . LEU A 1 105 ? -12.722 5.216 -2.250 1.00 85.19 105 LEU A CA 1
ATOM 764 C C . LEU A 1 105 ? -13.174 6.290 -3.247 1.00 85.19 105 LEU A C 1
ATOM 766 O O . LEU A 1 105 ? -13.361 7.444 -2.862 1.00 85.19 105 LEU A O 1
ATOM 770 N N . HIS A 1 106 ? -13.400 5.906 -4.504 1.00 83.50 106 HIS A N 1
ATOM 771 C CA . HIS A 1 106 ? -13.989 6.782 -5.511 1.00 83.50 106 HIS A CA 1
ATOM 772 C C . HIS A 1 106 ? -15.419 7.213 -5.134 1.00 83.50 106 HIS A C 1
ATOM 774 O O . HIS A 1 106 ? -15.730 8.404 -5.144 1.00 83.50 106 HIS A O 1
ATOM 780 N N . ASP A 1 107 ? -16.276 6.275 -4.712 1.00 85.69 107 ASP A N 1
ATOM 781 C CA . ASP A 1 107 ? -17.637 6.587 -4.255 1.00 85.69 107 ASP A CA 1
ATOM 782 C C . ASP A 1 107 ? -17.642 7.453 -2.992 1.00 85.69 107 ASP A C 1
ATOM 784 O O . ASP A 1 107 ? -18.492 8.341 -2.859 1.00 85.69 107 ASP A O 1
ATOM 788 N N . LEU A 1 108 ? -16.705 7.210 -2.069 1.00 85.75 108 LEU A N 1
ATOM 789 C CA . LEU A 1 108 ? -16.515 8.038 -0.877 1.00 85.75 108 LEU A CA 1
ATOM 790 C C . LEU A 1 108 ? -16.178 9.484 -1.268 1.00 85.75 108 LEU A C 1
ATOM 792 O O . LEU A 1 108 ? -16.824 10.410 -0.778 1.00 85.75 108 LEU A O 1
ATOM 796 N N . ALA A 1 109 ? -15.208 9.673 -2.168 1.00 83.31 109 ALA A N 1
ATOM 797 C CA . ALA A 1 109 ? -14.762 10.989 -2.621 1.00 83.31 109 ALA A CA 1
ATOM 798 C C . ALA A 1 109 ? -15.868 11.751 -3.369 1.00 83.31 109 ALA A C 1
ATOM 800 O O . ALA A 1 109 ? -16.131 12.913 -3.057 1.00 83.31 109 ALA A O 1
ATOM 801 N N . LEU A 1 110 ? -16.568 11.090 -4.299 1.00 83.19 110 LEU A N 1
ATOM 802 C CA . LEU A 1 110 ? -17.651 11.699 -5.080 1.00 83.19 110 LEU A CA 1
ATOM 803 C C . LEU A 1 110 ? -18.855 12.123 -4.232 1.00 83.19 110 LEU A C 1
ATOM 805 O O . LEU A 1 110 ? -19.559 13.063 -4.591 1.00 83.19 110 LEU A O 1
ATOM 809 N N . ASN A 1 111 ? -19.127 11.418 -3.132 1.00 84.69 111 ASN A N 1
ATOM 810 C CA . ASN A 1 111 ? -20.314 11.642 -2.303 1.00 84.69 111 ASN A CA 1
ATOM 811 C C . ASN A 1 111 ? -19.970 12.212 -0.918 1.00 84.69 111 ASN A C 1
ATOM 813 O O . ASN A 1 111 ? -20.763 12.055 0.013 1.00 84.69 111 ASN A O 1
ATOM 817 N N . TRP A 1 112 ? -18.803 12.846 -0.762 1.00 85.25 112 TRP A N 1
ATOM 818 C CA . TRP A 1 112 ? -18.289 13.270 0.542 1.00 85.25 112 TRP A CA 1
ATOM 819 C C . TRP A 1 112 ? -19.270 14.147 1.334 1.00 85.25 112 TRP A C 1
ATOM 821 O O . TRP A 1 112 ? -19.461 13.924 2.523 1.00 85.25 112 TRP A O 1
ATOM 831 N N . ASP A 1 113 ? -19.947 15.101 0.694 1.00 85.25 113 ASP A N 1
ATOM 832 C CA . ASP A 1 113 ? -20.855 16.012 1.407 1.00 85.25 113 ASP A CA 1
ATOM 833 C C . ASP A 1 113 ? -22.060 15.275 2.024 1.00 85.25 113 ASP A C 1
ATOM 835 O O . ASP A 1 113 ? -22.526 15.613 3.114 1.00 85.25 113 ASP A O 1
ATOM 839 N N . LEU A 1 114 ? -22.545 14.218 1.359 1.00 83.38 114 LEU A N 1
ATOM 840 C CA . LEU A 1 114 ? -23.601 13.353 1.895 1.00 83.38 114 LEU A CA 1
ATOM 841 C C . LEU A 1 114 ? -23.090 12.524 3.079 1.00 83.38 114 LEU A C 1
ATOM 843 O O . LEU A 1 114 ? -23.818 12.347 4.059 1.00 83.38 114 LEU A O 1
ATOM 847 N N . TRP A 1 115 ? -21.849 12.037 2.988 1.00 81.25 115 TRP A N 1
ATOM 848 C CA . TRP A 1 115 ? -21.166 11.318 4.064 1.00 81.25 115 TRP A CA 1
ATOM 849 C C . TRP A 1 115 ? -20.975 12.185 5.297 1.00 81.25 115 TRP A C 1
ATOM 851 O O . TRP A 1 115 ? -21.329 11.788 6.404 1.00 81.25 115 TRP A O 1
ATOM 861 N N . GLU A 1 116 ? -20.462 13.392 5.101 1.00 83.62 116 GLU A N 1
ATOM 862 C CA . GLU A 1 116 ? -20.216 14.350 6.167 1.00 83.62 116 GLU A CA 1
ATOM 863 C C . GLU A 1 116 ? -21.516 14.703 6.894 1.00 83.62 116 GLU A C 1
ATOM 865 O O . GLU A 1 116 ? -21.586 14.589 8.117 1.00 83.62 116 GLU A O 1
ATOM 870 N N . ALA A 1 117 ? -22.588 14.993 6.150 1.00 84.44 117 ALA A N 1
ATOM 871 C CA . ALA A 1 117 ? -23.903 15.239 6.731 1.00 84.44 117 ALA A CA 1
ATOM 872 C C . ALA A 1 117 ? -24.464 14.024 7.498 1.00 84.44 117 ALA A C 1
ATOM 874 O O . ALA A 1 117 ? -25.189 14.197 8.481 1.00 84.44 117 ALA A O 1
ATOM 875 N N . HIS A 1 118 ? -24.165 12.796 7.063 1.00 83.56 118 HIS A N 1
ATOM 876 C CA . HIS A 1 118 ? -24.563 11.577 7.768 1.00 83.56 118 HIS A CA 1
ATOM 877 C C . HIS A 1 118 ? -23.794 11.396 9.084 1.00 83.56 118 HIS A C 1
ATOM 879 O O . HIS A 1 118 ? -24.422 11.188 10.122 1.00 83.56 118 HIS A O 1
ATOM 885 N N . LEU A 1 119 ? -22.468 11.560 9.071 1.00 80.62 119 LEU A N 1
ATOM 886 C CA . LEU A 1 119 ? -21.635 11.487 10.276 1.00 80.62 119 LEU A CA 1
ATOM 887 C C . LEU A 1 119 ? -22.048 12.535 11.316 1.00 80.62 119 LEU A C 1
ATOM 889 O O . LEU A 1 119 ? -22.157 12.215 12.498 1.00 80.62 119 LEU A O 1
ATOM 893 N N . THR A 1 120 ? -22.374 13.760 10.887 1.00 81.38 120 THR A N 1
ATOM 894 C CA . THR A 1 120 ? -22.894 14.802 11.787 1.00 81.38 120 THR A CA 1
ATOM 895 C C . THR A 1 120 ? -24.207 14.390 12.459 1.00 81.38 120 THR A C 1
ATOM 897 O O . THR A 1 120 ? -24.429 14.729 13.618 1.00 81.38 120 THR A O 1
ATOM 900 N N . LYS A 1 121 ? -25.077 13.629 11.780 1.00 81.19 121 LYS A N 1
ATOM 901 C CA . LYS A 1 121 ? -26.304 13.094 12.399 1.00 81.19 121 LYS A CA 1
ATOM 902 C C . LYS A 1 121 ? -26.004 11.982 13.400 1.00 81.19 121 LYS A C 1
ATOM 904 O O . LYS A 1 121 ? -26.635 11.937 14.451 1.00 81.19 121 LYS A O 1
ATOM 909 N N . LEU A 1 122 ? -25.053 11.101 13.085 1.00 78.75 122 LEU A N 1
ATOM 910 C CA . LEU A 1 122 ? -24.627 10.028 13.987 1.00 78.75 122 LEU A CA 1
ATOM 911 C C . LEU A 1 122 ? -23.975 10.571 15.265 1.00 78.75 122 LEU A C 1
ATOM 913 O O . LEU A 1 122 ? -24.155 9.971 16.322 1.00 78.75 122 LEU A O 1
ATOM 917 N N . ALA A 1 123 ? -23.309 11.728 15.193 1.00 77.19 123 ALA A N 1
ATOM 918 C CA . ALA A 1 123 ? -22.674 12.381 16.339 1.00 77.19 123 ALA A CA 1
ATOM 919 C C . ALA A 1 123 ? -23.622 12.634 17.525 1.00 77.19 123 ALA A C 1
ATOM 921 O O . ALA A 1 123 ? -23.181 12.663 18.668 1.00 77.19 123 ALA A O 1
ATOM 922 N N . VAL A 1 124 ? -24.932 12.752 17.277 1.00 76.25 124 VAL A N 1
ATOM 923 C CA . VAL A 1 124 ? -25.949 12.931 18.329 1.00 76.25 124 VAL A CA 1
ATOM 924 C C . VAL A 1 124 ? -26.069 11.700 19.242 1.00 76.25 124 VAL A C 1
ATOM 926 O O . VAL A 1 124 ? -26.416 11.836 20.412 1.00 76.25 124 VAL A O 1
ATOM 929 N N . GLY A 1 125 ? -25.789 10.502 18.719 1.00 72.25 125 GLY A N 1
ATOM 930 C CA . GLY A 1 125 ? -25.873 9.235 19.455 1.00 72.25 125 GLY A CA 1
ATOM 931 C C . GLY A 1 125 ? -24.534 8.692 19.961 1.00 72.25 125 GLY A C 1
ATOM 932 O O . GLY A 1 125 ? -24.528 7.597 20.522 1.00 72.25 125 GLY A O 1
ATOM 933 N N . MET A 1 126 ? -23.428 9.407 19.724 1.00 81.12 126 MET A N 1
ATOM 934 C CA . MET A 1 126 ? -22.079 9.043 20.184 1.00 81.12 126 MET A CA 1
ATOM 935 C C . MET A 1 126 ? -21.939 9.211 21.710 1.00 81.12 126 MET A C 1
ATOM 937 O O . MET A 1 126 ? -22.873 9.660 22.383 1.00 81.12 126 MET A O 1
ATOM 941 N N . PHE A 1 127 ? -20.763 8.882 22.251 1.00 79.06 127 PHE A N 1
ATOM 942 C CA . PHE A 1 127 ? -20.424 9.010 23.678 1.00 79.06 127 PHE A CA 1
ATOM 943 C C . PHE A 1 127 ? -21.150 8.017 24.600 1.00 79.06 127 PHE A C 1
ATOM 945 O O . PHE A 1 127 ? -21.523 8.353 25.725 1.00 79.06 127 PHE A O 1
ATOM 952 N N . GLY A 1 128 ? -21.383 6.807 24.099 1.00 81.19 128 GLY A N 1
ATOM 953 C CA . GLY A 1 128 ? -21.793 5.641 24.876 1.00 81.19 128 GLY A CA 1
ATOM 954 C C . GLY A 1 128 ? -20.607 4.871 25.460 1.00 81.19 128 GLY A C 1
ATOM 955 O O . GLY A 1 128 ? -19.503 5.403 25.585 1.00 81.19 128 GLY A O 1
ATOM 956 N N . ASN A 1 129 ? -20.863 3.614 25.818 1.00 84.75 129 ASN A N 1
ATOM 957 C CA . ASN A 1 129 ? -19.838 2.660 26.251 1.00 84.75 129 ASN A CA 1
ATOM 958 C C . ASN A 1 129 ? -18.877 2.330 25.102 1.00 84.75 129 ASN A C 1
ATOM 960 O O . ASN A 1 129 ? -19.219 2.563 23.950 1.00 84.75 129 ASN A O 1
ATOM 964 N N . THR A 1 130 ? -17.726 1.727 25.391 1.00 86.81 130 THR A N 1
ATOM 965 C CA . THR A 1 130 ? -16.706 1.368 24.392 1.00 86.81 130 THR A CA 1
ATOM 966 C C . THR A 1 130 ? -16.726 -0.144 24.102 1.00 86.81 130 THR A C 1
ATOM 968 O O . THR A 1 130 ? -15.928 -0.883 24.692 1.00 86.81 130 THR A O 1
ATOM 971 N N . PRO A 1 131 ? -17.656 -0.678 23.280 1.00 92.88 131 PRO A N 1
ATOM 972 C CA . PRO A 1 131 ? -17.721 -2.110 22.997 1.00 92.88 131 PRO A CA 1
ATOM 973 C C . PRO A 1 131 ? -16.684 -2.498 21.928 1.00 92.88 131 PRO A C 1
ATOM 975 O O . PRO A 1 131 ? -16.980 -2.645 20.738 1.00 92.88 131 PRO A O 1
ATOM 978 N N . MET A 1 132 ? -15.415 -2.580 22.341 1.00 94.56 132 MET A N 1
ATOM 979 C CA . MET A 1 132 ? -14.295 -2.879 21.443 1.00 94.56 132 MET A CA 1
ATOM 980 C C . MET A 1 132 ? -14.378 -4.302 20.884 1.00 94.56 132 MET A C 1
ATOM 982 O O . MET A 1 132 ? -14.022 -4.521 19.722 1.00 94.56 132 MET A O 1
ATOM 986 N N . LEU A 1 133 ? -14.820 -5.271 21.695 1.00 96.19 133 LEU A N 1
ATOM 987 C CA . LEU A 1 133 ? -14.904 -6.669 21.281 1.00 96.19 133 LEU A CA 1
ATOM 988 C C . LEU A 1 133 ? -15.975 -6.849 20.197 1.00 96.19 133 LEU A C 1
ATOM 990 O O . LEU A 1 133 ? -15.712 -7.484 19.170 1.00 96.19 133 LEU A O 1
ATOM 994 N N . GLU A 1 134 ? -17.149 -6.245 20.374 1.00 95.69 134 GLU A N 1
ATOM 995 C CA . GLU A 1 134 ? -18.220 -6.218 19.378 1.00 95.69 134 GLU A CA 1
ATOM 996 C C . GLU A 1 134 ? -17.766 -5.504 18.096 1.00 95.69 134 GLU A C 1
ATOM 998 O O . GLU A 1 134 ? -18.000 -6.003 16.992 1.00 95.69 134 GLU A O 1
ATOM 1003 N N . GLY A 1 135 ? -17.039 -4.386 18.222 1.00 95.81 135 GLY A N 1
ATOM 1004 C CA . GLY A 1 135 ? -16.476 -3.651 17.087 1.00 95.81 135 GLY A CA 1
ATOM 1005 C C . GLY A 1 135 ? -15.524 -4.500 16.236 1.00 95.81 135 GLY A C 1
ATOM 1006 O O . GLY A 1 135 ? -15.692 -4.596 15.017 1.00 95.81 135 GLY A O 1
ATOM 1007 N N . LEU A 1 136 ? -14.555 -5.170 16.868 1.00 97.50 136 LEU A N 1
ATOM 1008 C CA . LEU A 1 136 ? -13.610 -6.070 16.188 1.00 97.50 136 LEU A CA 1
ATOM 1009 C C . LEU A 1 136 ? -14.308 -7.294 15.580 1.00 97.50 136 LEU A C 1
ATOM 1011 O O . LEU A 1 136 ? -13.963 -7.720 14.472 1.00 97.50 136 LEU A O 1
ATOM 1015 N N . THR A 1 137 ? -15.307 -7.845 16.270 1.00 97.00 137 THR A N 1
ATOM 1016 C CA . THR A 1 137 ? -16.095 -8.987 15.781 1.00 97.00 137 THR A CA 1
ATOM 1017 C C . THR A 1 137 ? -16.895 -8.603 14.537 1.00 97.00 137 THR A C 1
ATOM 1019 O O . THR A 1 137 ? -16.807 -9.284 13.515 1.00 97.00 137 THR A O 1
ATOM 1022 N N . THR A 1 138 ? -17.567 -7.451 14.563 1.00 96.19 138 THR A N 1
ATOM 1023 C CA . THR A 1 138 ? -18.311 -6.904 13.417 1.00 96.19 138 THR A CA 1
ATOM 1024 C C . THR A 1 138 ? -17.393 -6.686 12.210 1.00 96.19 138 THR A C 1
ATOM 1026 O O . THR A 1 138 ? -17.709 -7.084 11.086 1.00 96.19 138 THR A O 1
ATOM 1029 N N . ALA A 1 139 ? -16.201 -6.123 12.436 1.00 96.50 139 ALA A N 1
ATOM 1030 C CA . ALA A 1 139 ? -15.182 -5.951 11.400 1.00 96.50 139 ALA A CA 1
ATOM 1031 C C . ALA A 1 139 ? -14.745 -7.285 10.784 1.00 96.50 139 ALA A C 1
ATOM 1033 O O . ALA A 1 139 ? -14.557 -7.395 9.572 1.00 96.50 139 ALA A O 1
ATOM 1034 N N . THR A 1 140 ? -14.573 -8.298 11.634 1.00 97.31 140 THR A N 1
ATOM 1035 C CA . THR A 1 140 ? -14.164 -9.645 11.235 1.00 97.31 140 THR A CA 1
ATOM 1036 C C . THR A 1 140 ? -15.204 -10.276 10.324 1.00 97.31 140 THR A C 1
ATOM 1038 O O . THR A 1 140 ? -14.856 -10.828 9.280 1.00 97.31 140 THR A O 1
ATOM 1041 N N . GLU A 1 141 ? -16.480 -10.184 10.688 1.00 95.69 141 GLU A N 1
ATOM 1042 C CA . GLU A 1 141 ? -17.581 -10.703 9.879 1.00 95.69 141 GLU A CA 1
ATOM 1043 C C . GLU A 1 141 ? -17.667 -9.997 8.527 1.00 95.69 141 GLU A C 1
ATOM 1045 O O . GLU A 1 141 ? -17.773 -10.663 7.492 1.00 95.69 141 GLU A O 1
ATOM 1050 N N . ARG A 1 142 ? -17.521 -8.666 8.510 1.00 95.19 142 ARG A N 1
ATOM 1051 C CA . ARG A 1 142 ? -17.477 -7.900 7.260 1.00 95.19 142 ARG A CA 1
ATOM 1052 C C . ARG A 1 142 ? -16.315 -8.329 6.377 1.00 95.19 142 ARG A C 1
ATOM 1054 O O . ARG A 1 142 ? -16.519 -8.602 5.197 1.00 95.19 142 ARG A O 1
ATOM 1061 N N . LEU A 1 143 ? -15.113 -8.438 6.938 1.00 95.88 143 LEU A N 1
ATOM 1062 C CA . LEU A 1 143 ? -13.936 -8.845 6.181 1.00 95.88 143 LEU A CA 1
ATOM 1063 C C . LEU A 1 143 ? -14.074 -10.273 5.632 1.00 95.88 143 LEU A C 1
ATOM 1065 O O . LEU A 1 143 ? -13.696 -10.527 4.490 1.00 95.88 143 LEU A O 1
ATOM 1069 N N . ARG A 1 144 ? -14.654 -11.206 6.399 1.00 95.94 144 ARG A N 1
ATOM 1070 C CA . ARG A 1 144 ? -14.953 -12.561 5.902 1.00 95.94 144 ARG A CA 1
ATOM 1071 C C . ARG A 1 144 ? -15.890 -12.526 4.700 1.00 95.94 144 ARG A C 1
ATOM 1073 O O . ARG A 1 144 ? -15.648 -13.261 3.747 1.00 95.94 144 ARG A O 1
ATOM 1080 N N . ALA A 1 145 ? -16.922 -11.684 4.733 1.00 93.44 145 ALA A N 1
ATOM 1081 C CA . ALA A 1 145 ? -17.837 -11.530 3.607 1.00 93.44 145 ALA A CA 1
ATOM 1082 C C . ALA A 1 145 ? -17.111 -11.013 2.350 1.00 93.44 145 ALA A C 1
ATOM 1084 O O . ALA A 1 145 ? -17.338 -11.541 1.265 1.00 93.44 145 ALA A O 1
ATOM 1085 N N . GLU A 1 146 ? -16.193 -10.053 2.496 1.00 93.69 146 GLU A N 1
ATOM 1086 C CA . GLU A 1 146 ? -15.370 -9.543 1.387 1.00 93.69 146 GLU A CA 1
ATOM 1087 C C . GLU A 1 146 ? -14.434 -10.613 0.809 1.00 93.69 146 GLU A C 1
ATOM 1089 O O . GLU A 1 146 ? -14.381 -10.812 -0.402 1.00 93.69 146 GLU A O 1
ATOM 1094 N N . ILE A 1 147 ? -13.731 -11.357 1.668 1.00 93.19 147 ILE A N 1
ATOM 1095 C CA . ILE A 1 147 ? -12.801 -12.418 1.246 1.00 93.19 147 ILE A CA 1
ATOM 1096 C C . ILE A 1 147 ? -13.537 -13.569 0.540 1.00 93.19 147 ILE A C 1
ATOM 1098 O O . ILE A 1 147 ? -12.974 -14.221 -0.336 1.00 93.19 147 ILE A O 1
ATOM 1102 N N . GLN A 1 148 ? -14.799 -13.830 0.891 1.00 91.81 148 GLN A N 1
ATOM 1103 C CA . GLN A 1 148 ? -15.624 -14.821 0.191 1.00 91.81 148 GLN A CA 1
ATOM 1104 C C . GLN A 1 148 ? -16.046 -14.365 -1.211 1.00 91.81 148 GLN A C 1
ATOM 1106 O O . GLN A 1 148 ? -16.294 -15.208 -2.072 1.00 91.81 148 GLN A O 1
ATOM 1111 N N . GLN A 1 149 ? -16.152 -13.055 -1.437 1.00 88.31 149 GLN A N 1
ATOM 1112 C CA . GLN A 1 149 ? -16.604 -12.476 -2.704 1.00 88.31 149 GLN A CA 1
ATOM 1113 C C . GLN A 1 149 ? -15.448 -12.133 -3.648 1.00 88.31 149 GLN A C 1
ATOM 1115 O O . GLN A 1 149 ? -15.639 -12.113 -4.864 1.00 88.31 149 GLN A O 1
ATOM 1120 N N . HIS A 1 150 ? -14.254 -11.886 -3.106 1.00 87.19 150 HIS A N 1
ATOM 1121 C CA . HIS A 1 150 ? -13.135 -11.320 -3.848 1.00 87.19 150 HIS A CA 1
ATOM 1122 C C . HIS A 1 150 ? -11.817 -12.053 -3.589 1.00 87.19 150 HIS A C 1
ATOM 1124 O O . HIS A 1 150 ? -11.459 -12.360 -2.453 1.00 87.19 150 HIS A O 1
ATOM 1130 N N . GLN A 1 151 ? -11.022 -12.241 -4.646 1.00 90.50 151 GLN A N 1
ATOM 1131 C CA . GLN A 1 151 ? -9.613 -12.598 -4.501 1.00 90.50 151 GLN A CA 1
ATOM 1132 C C . GLN A 1 151 ? -8.800 -11.322 -4.277 1.00 90.50 151 GLN A C 1
ATOM 1134 O O . GLN A 1 151 ? -8.688 -10.509 -5.178 1.00 90.50 151 GLN A O 1
ATOM 1139 N N . LEU A 1 152 ? -8.203 -11.116 -3.107 1.00 91.06 152 LEU A N 1
ATOM 1140 C CA . LEU A 1 152 ? -7.635 -9.802 -2.782 1.00 91.06 152 LEU A CA 1
ATOM 1141 C C . LEU A 1 152 ? -6.317 -9.477 -3.519 1.00 91.06 152 LEU A C 1
ATOM 1143 O O . LEU A 1 152 ? -5.511 -10.352 -3.859 1.00 91.06 152 LEU A O 1
ATOM 1147 N N . PHE A 1 153 ? -6.079 -8.182 -3.752 1.00 86.06 153 PHE A N 1
ATOM 1148 C CA . PHE A 1 153 ? -4.814 -7.656 -4.287 1.00 86.06 153 PHE A CA 1
ATOM 1149 C C . PHE A 1 153 ? -3.628 -7.969 -3.364 1.00 86.06 153 PHE A C 1
ATOM 1151 O O . PHE A 1 153 ? -2.559 -8.377 -3.815 1.00 86.06 153 PHE A O 1
ATOM 1158 N N . GLY A 1 154 ? -3.851 -7.811 -2.063 1.00 89.06 154 GLY A N 1
ATOM 1159 C CA . GLY A 1 154 ? -2.893 -8.048 -0.997 1.00 89.06 154 GLY A CA 1
ATOM 1160 C C . GLY A 1 154 ? -3.613 -8.111 0.353 1.00 89.06 154 GLY A C 1
ATOM 1161 O O . GLY A 1 154 ? -4.844 -8.186 0.382 1.00 89.06 154 GLY A O 1
ATOM 1162 N N . PRO A 1 155 ? -2.864 -8.078 1.466 1.00 92.50 155 PRO A N 1
ATOM 1163 C CA . PRO A 1 155 ? -3.433 -8.035 2.808 1.00 92.50 155 PRO A CA 1
ATOM 1164 C C . PRO A 1 155 ? -4.452 -6.896 2.967 1.00 92.50 155 PRO A C 1
ATOM 1166 O O . PRO A 1 155 ? -4.131 -5.756 2.611 1.00 92.50 155 PRO A O 1
ATOM 1169 N N . PRO A 1 156 ? -5.639 -7.161 3.539 1.00 95.44 156 PRO A N 1
ATOM 1170 C CA . PRO A 1 156 ? -6.520 -6.112 4.037 1.00 95.44 156 PRO A CA 1
ATOM 1171 C C . PRO A 1 156 ? -5.790 -5.230 5.050 1.00 95.44 156 PRO A C 1
ATOM 1173 O O . PRO A 1 156 ? -4.995 -5.735 5.843 1.00 95.44 156 PRO A O 1
ATOM 1176 N N . ILE A 1 157 ? -6.086 -3.934 5.075 1.00 95.69 157 ILE A N 1
ATOM 1177 C CA . ILE A 1 157 ? -5.524 -3.015 6.073 1.00 95.69 157 ILE A CA 1
ATOM 1178 C C . ILE A 1 157 ? -6.654 -2.522 6.969 1.00 95.69 157 ILE A C 1
ATOM 1180 O O . ILE A 1 157 ? -7.585 -1.877 6.493 1.00 95.69 157 ILE A O 1
ATOM 1184 N N . ILE A 1 158 ? -6.565 -2.819 8.264 1.00 97.06 158 ILE A N 1
ATOM 1185 C CA . ILE A 1 158 ? -7.544 -2.422 9.276 1.00 97.06 158 ILE A CA 1
ATOM 1186 C C . ILE A 1 158 ? -6.943 -1.308 10.121 1.00 97.06 158 ILE A C 1
ATOM 1188 O O . ILE A 1 158 ? -5.948 -1.509 10.812 1.00 97.06 158 ILE A O 1
ATOM 1192 N N . PHE A 1 159 ? -7.546 -0.131 10.068 1.00 95.69 159 PHE A N 1
ATOM 1193 C CA . PHE A 1 159 ? -7.208 0.997 10.916 1.00 95.69 159 PHE A CA 1
ATOM 1194 C C . PHE A 1 159 ? -8.080 0.973 12.166 1.00 95.69 159 PHE A C 1
ATOM 1196 O O . PHE A 1 159 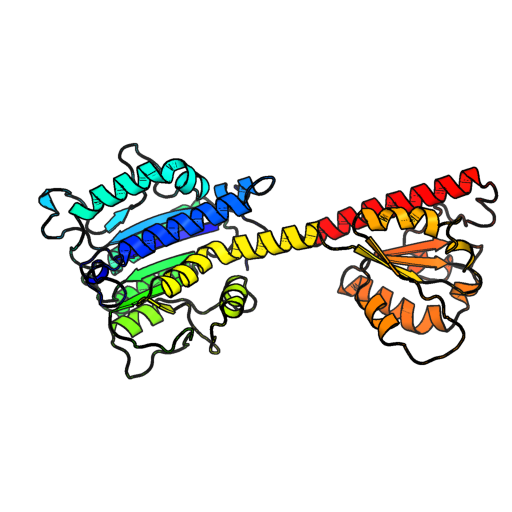? -9.301 1.033 12.053 1.00 95.69 159 PHE A O 1
ATOM 1203 N N . PHE A 1 160 ? -7.465 0.887 13.341 1.00 96.19 160 PHE A N 1
ATOM 1204 C CA . PHE A 1 160 ? -8.152 0.768 14.620 1.00 96.19 160 PHE A CA 1
ATOM 1205 C C . PHE A 1 160 ? -7.784 1.930 15.538 1.00 96.19 160 PHE A C 1
ATOM 1207 O O . PHE A 1 160 ? -6.635 2.049 15.947 1.00 96.19 160 PHE A O 1
ATOM 1214 N N . LEU A 1 161 ? -8.744 2.796 15.848 1.00 93.69 161 LEU A N 1
ATOM 1215 C CA . LEU A 1 161 ? -8.571 3.986 16.679 1.00 93.69 161 LEU A CA 1
ATOM 1216 C C . LEU A 1 161 ? -9.400 3.839 17.956 1.00 93.69 161 LEU A C 1
ATOM 1218 O O . LEU A 1 161 ? -10.615 3.701 17.856 1.00 93.69 161 LEU A O 1
ATOM 1222 N N . SER A 1 162 ? -8.764 3.873 19.129 1.00 93.44 162 SER A N 1
ATOM 1223 C CA . SER A 1 162 ? -9.444 3.796 20.434 1.00 93.44 162 SER A CA 1
ATOM 1224 C C . SER A 1 162 ? -8.560 4.309 21.567 1.00 93.44 162 SER A C 1
ATOM 1226 O O . SER A 1 162 ? -7.336 4.385 21.427 1.00 93.44 162 SER A O 1
ATOM 1228 N N . ASP A 1 163 ? -9.176 4.656 22.693 1.00 90.94 163 ASP A N 1
ATOM 1229 C CA . ASP A 1 163 ? -8.487 4.885 23.965 1.00 90.94 163 ASP A CA 1
ATO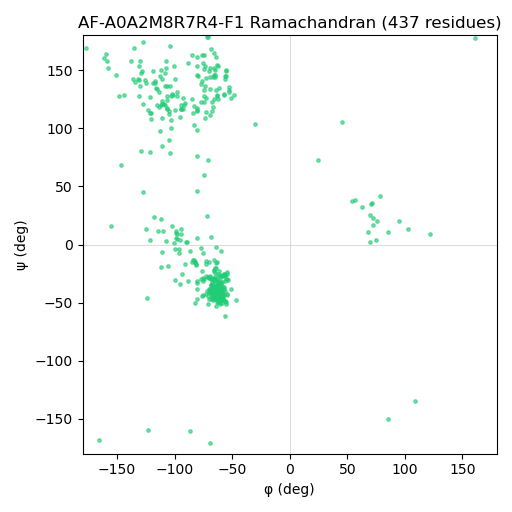M 1230 C C . ASP A 1 163 ? -8.089 3.589 24.687 1.00 90.94 163 ASP A C 1
ATOM 1232 O O . ASP A 1 163 ? -7.395 3.656 25.691 1.00 90.94 163 ASP A O 1
ATOM 1236 N N . GLY A 1 164 ? -8.447 2.414 24.162 1.00 92.94 164 GLY A N 1
ATOM 1237 C CA . GLY A 1 164 ? -7.989 1.127 24.678 1.00 92.94 164 GLY A CA 1
ATOM 1238 C C . GLY A 1 164 ? -8.657 0.675 25.978 1.00 92.94 164 GLY A C 1
ATOM 1239 O O . GLY A 1 164 ? -8.081 -0.179 26.650 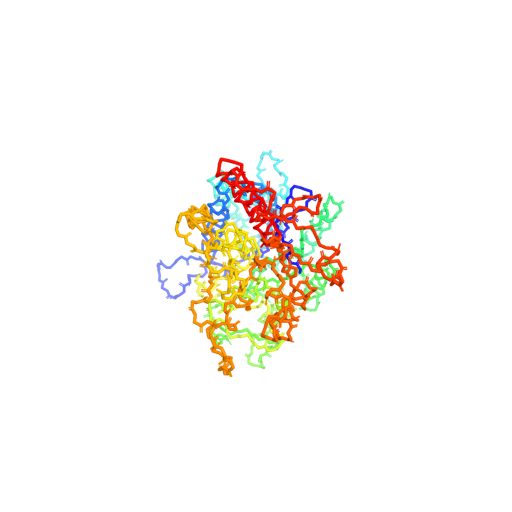1.00 92.94 164 GLY A O 1
ATOM 1240 N N . ASP A 1 165 ? -9.833 1.208 26.319 1.00 92.94 165 ASP A N 1
ATOM 1241 C CA . ASP A 1 165 ? -10.595 0.834 27.517 1.00 92.94 165 ASP A CA 1
ATOM 1242 C C . ASP A 1 165 ? -11.896 0.077 27.146 1.00 92.94 165 ASP A C 1
ATOM 1244 O O . ASP A 1 165 ? -12.968 0.681 27.040 1.00 92.94 165 ASP A O 1
ATOM 1248 N N . PRO A 1 166 ? -11.853 -1.257 26.931 1.00 93.62 166 PRO A N 1
ATOM 1249 C CA . PRO A 1 166 ? -13.023 -2.031 26.518 1.00 93.62 166 PRO A CA 1
ATOM 1250 C C . PRO A 1 166 ? -14.075 -2.143 27.628 1.00 93.62 166 PRO A C 1
ATOM 1252 O O . PRO A 1 166 ? -13.759 -2.314 28.804 1.00 93.62 166 PRO A O 1
ATOM 1255 N N . THR A 1 167 ? -15.351 -2.129 27.238 1.00 93.06 167 THR A N 1
ATOM 1256 C CA . THR A 1 167 ? -16.499 -2.254 28.163 1.00 93.06 167 THR A CA 1
ATOM 1257 C C . THR A 1 167 ? -17.275 -3.566 28.023 1.00 93.06 167 THR A C 1
ATOM 1259 O O . THR A 1 167 ? -18.162 -3.844 28.829 1.00 93.06 167 THR A O 1
ATOM 1262 N N . ASP A 1 168 ? -16.936 -4.387 27.028 1.00 94.50 168 ASP A N 1
ATOM 1263 C CA . ASP A 1 168 ? -17.658 -5.600 26.624 1.00 94.50 168 ASP A CA 1
ATOM 1264 C C . ASP A 1 168 ? -16.777 -6.865 26.598 1.00 94.50 168 ASP A C 1
ATOM 1266 O O . ASP A 1 168 ? -17.184 -7.903 26.079 1.00 94.50 168 ASP A O 1
ATOM 1270 N N . GLY A 1 169 ? -15.579 -6.806 27.184 1.00 91.44 169 GLY A N 1
ATOM 1271 C CA . GLY A 1 169 ? -14.654 -7.935 27.257 1.00 91.44 169 GLY A CA 1
ATOM 1272 C C . GLY A 1 169 ? -13.386 -7.616 28.044 1.00 91.44 169 GLY A C 1
ATOM 1273 O O . GLY A 1 169 ? -13.111 -6.464 28.377 1.00 91.44 169 GLY A O 1
ATOM 1274 N N . SER A 1 170 ? -12.603 -8.648 28.352 1.00 95.38 170 SER A N 1
ATOM 1275 C CA . SER A 1 170 ? -11.267 -8.483 28.932 1.00 95.38 170 SER A CA 1
ATOM 1276 C C . SER A 1 170 ? -10.243 -8.043 27.878 1.00 95.38 170 SER A C 1
ATOM 1278 O O . SER A 1 170 ? -10.444 -8.244 26.679 1.00 95.38 170 SER A O 1
ATOM 1280 N N . GLU A 1 171 ? -9.089 -7.520 28.315 1.00 94.19 171 GLU A N 1
ATOM 1281 C CA . GLU A 1 171 ? -7.956 -7.220 27.420 1.00 94.19 171 GLU A CA 1
ATOM 1282 C C . GLU A 1 171 ? -7.586 -8.432 26.543 1.00 94.19 171 GLU A C 1
ATOM 1284 O O . GLU A 1 171 ? -7.314 -8.288 25.352 1.00 94.19 171 GLU A O 1
ATOM 1289 N N . THR A 1 172 ? -7.647 -9.642 27.110 1.00 96.06 172 THR A N 1
ATOM 1290 C CA . THR A 1 172 ? -7.362 -10.891 26.394 1.00 96.06 172 THR A CA 1
ATOM 1291 C C . THR A 1 172 ? -8.405 -11.237 25.334 1.00 96.06 172 THR A C 1
ATOM 1293 O O . THR A 1 172 ? -8.040 -11.761 24.277 1.00 96.06 172 THR A O 1
ATOM 1296 N N . ASP A 1 173 ? -9.681 -10.928 25.571 1.00 97.50 173 ASP A N 1
ATOM 1297 C CA . ASP A 1 173 ? -10.747 -11.162 24.589 1.00 97.50 173 ASP A CA 1
ATOM 1298 C C . ASP A 1 173 ? -10.562 -10.242 23.377 1.00 97.50 173 ASP A C 1
ATOM 1300 O O . ASP A 1 173 ? -10.615 -10.691 22.231 1.00 97.50 173 ASP A O 1
ATOM 1304 N N . VAL A 1 174 ? -10.239 -8.970 23.627 1.00 97.50 174 VAL A N 1
ATOM 1305 C CA . VAL A 1 174 ? -9.971 -7.968 22.585 1.00 97.50 174 VAL A CA 1
ATOM 1306 C C . VAL A 1 174 ? -8.740 -8.346 21.758 1.00 97.50 174 VAL A C 1
ATOM 1308 O O . VAL A 1 174 ? -8.804 -8.341 20.526 1.00 97.50 174 VAL A O 1
ATOM 1311 N N . THR A 1 175 ? -7.628 -8.746 22.393 1.00 97.19 175 THR A N 1
ATOM 1312 C CA . THR A 1 175 ? -6.449 -9.212 21.640 1.00 97.19 175 THR A CA 1
ATOM 1313 C C . THR A 1 175 ? -6.745 -10.468 20.829 1.00 97.19 175 THR A C 1
ATOM 1315 O O . THR A 1 175 ? -6.269 -10.580 19.701 1.00 97.19 175 THR A O 1
ATOM 1318 N N . SER A 1 176 ? -7.570 -11.378 21.357 1.00 97.88 176 SER A N 1
ATOM 1319 C CA . SER A 1 176 ? -7.975 -12.592 20.641 1.00 97.88 176 SER A CA 1
ATOM 1320 C C . SER A 1 176 ? -8.824 -12.258 19.413 1.00 97.88 176 SER A C 1
ATOM 1322 O O . SER A 1 176 ? -8.623 -12.836 18.348 1.00 97.88 176 SER A O 1
ATOM 1324 N N . ALA A 1 177 ? -9.728 -11.280 19.507 1.00 98.00 177 ALA A N 1
ATOM 1325 C CA . ALA A 1 177 ? -10.492 -10.800 18.357 1.00 98.00 177 ALA A CA 1
ATOM 1326 C C . ALA A 1 177 ? -9.588 -10.148 17.292 1.00 98.00 177 ALA A C 1
ATOM 1328 O O . ALA A 1 177 ? -9.746 -10.410 16.096 1.00 98.00 177 ALA A O 1
ATOM 1329 N N . ALA A 1 178 ? -8.581 -9.373 17.708 1.00 98.00 178 ALA A N 1
ATOM 1330 C CA . ALA A 1 178 ? -7.561 -8.848 16.799 1.00 98.00 178 ALA A CA 1
ATOM 1331 C C . ALA A 1 178 ? -6.737 -9.973 16.136 1.00 98.00 178 ALA A C 1
ATOM 1333 O O . ALA A 1 178 ? -6.433 -9.895 14.943 1.00 98.00 178 ALA A O 1
ATOM 1334 N N . ASP A 1 179 ? -6.424 -11.054 16.858 1.00 98.19 179 ASP A N 1
ATOM 1335 C CA . ASP A 1 179 ? -5.770 -12.242 16.293 1.00 98.19 179 ASP A CA 1
ATOM 1336 C C . ASP A 1 179 ? -6.619 -12.939 15.231 1.00 98.19 179 ASP A C 1
ATOM 1338 O O . ASP A 1 179 ? -6.077 -13.389 14.220 1.00 98.19 179 ASP A O 1
ATOM 1342 N N . VAL A 1 180 ? -7.944 -12.973 15.390 1.00 98.31 180 VAL A N 1
ATOM 1343 C CA . VAL A 1 180 ? -8.831 -13.509 14.349 1.00 98.31 180 VAL A CA 1
ATOM 1344 C C . VAL A 1 180 ? -8.723 -12.679 13.066 1.00 98.31 180 VAL A C 1
ATOM 1346 O O . VAL A 1 180 ? -8.546 -13.263 11.996 1.00 98.31 180 VAL A O 1
ATOM 1349 N N . LEU A 1 181 ? -8.746 -11.343 13.142 1.00 97.44 181 LEU A N 1
ATOM 1350 C CA . LEU A 1 181 ? -8.523 -10.477 11.973 1.00 97.44 181 LEU A CA 1
ATOM 1351 C C . LEU A 1 181 ? -7.158 -10.744 11.322 1.00 97.44 181 LEU A C 1
ATOM 1353 O O . LEU A 1 181 ? -7.080 -10.921 10.104 1.00 97.44 181 LEU A O 1
ATOM 1357 N N . ARG A 1 182 ? -6.090 -10.840 12.124 1.00 97.31 182 ARG A N 1
ATOM 1358 C CA . ARG A 1 182 ? -4.744 -11.177 11.629 1.00 97.31 182 ARG A CA 1
ATOM 1359 C C . ARG A 1 182 ? -4.709 -12.544 10.945 1.00 97.31 182 ARG A C 1
ATOM 1361 O O . ARG A 1 182 ? -4.075 -12.681 9.902 1.00 97.31 182 ARG A O 1
ATOM 1368 N N . SER A 1 183 ? -5.431 -13.538 11.467 1.00 97.00 183 SER A N 1
ATOM 1369 C CA . SER A 1 183 ? -5.514 -14.879 10.869 1.00 97.00 183 SER A CA 1
ATOM 1370 C C . SER A 1 183 ? -6.202 -14.893 9.496 1.00 97.00 183 SER A C 1
ATOM 1372 O O . SER A 1 183 ? -5.922 -15.768 8.680 1.00 97.00 183 SER A O 1
ATOM 1374 N N . LEU A 1 184 ? -7.039 -13.889 9.201 1.00 96.44 184 LEU A N 1
ATOM 1375 C CA . LEU A 1 184 ? -7.616 -13.645 7.871 1.00 96.44 184 LEU A CA 1
ATOM 1376 C C . LEU A 1 184 ? -6.644 -12.921 6.919 1.00 96.44 184 LEU A C 1
ATOM 1378 O O . LEU A 1 184 ? -7.021 -12.559 5.806 1.00 96.44 184 LEU A O 1
ATOM 1382 N N . GLY A 1 185 ? -5.398 -12.700 7.345 1.00 94.44 185 GLY A N 1
ATOM 1383 C CA . GLY A 1 185 ? -4.360 -12.012 6.583 1.00 94.44 185 GLY A CA 1
ATOM 1384 C C . GLY A 1 185 ? -4.394 -10.492 6.714 1.00 94.44 185 GLY A C 1
ATOM 1385 O O . GLY A 1 185 ? -3.709 -9.822 5.947 1.00 94.44 185 GLY A O 1
ATOM 1386 N N . ALA A 1 186 ? -5.179 -9.930 7.639 1.00 96.75 186 ALA A N 1
ATOM 1387 C CA . ALA A 1 186 ? -5.278 -8.486 7.811 1.00 96.75 186 ALA A CA 1
ATOM 1388 C C . ALA A 1 186 ? -4.059 -7.891 8.535 1.00 96.75 186 ALA A C 1
ATOM 1390 O O . ALA A 1 186 ? -3.566 -8.439 9.521 1.00 96.75 186 ALA A O 1
ATOM 1391 N N . ILE A 1 187 ? -3.626 -6.716 8.083 1.00 97.31 187 ILE A N 1
ATOM 1392 C CA . ILE A 1 187 ? -2.653 -5.860 8.763 1.00 97.31 187 ILE A CA 1
ATOM 1393 C C . ILE A 1 187 ? -3.424 -4.845 9.605 1.00 97.31 187 ILE A C 1
ATOM 1395 O O . ILE A 1 187 ? -4.135 -4.000 9.067 1.00 97.31 187 ILE A O 1
ATOM 1399 N N . ILE A 1 188 ? -3.256 -4.902 10.923 1.00 98.06 188 ILE A N 1
ATOM 1400 C CA . ILE A 1 188 ? -3.888 -3.974 11.868 1.00 98.06 188 ILE A CA 1
ATOM 1401 C C . ILE A 1 188 ? -2.933 -2.820 12.182 1.00 98.06 188 ILE A C 1
ATOM 1403 O O . ILE A 1 188 ? -1.868 -3.030 12.770 1.00 98.06 188 ILE A O 1
ATOM 1407 N N . VAL A 1 189 ? -3.345 -1.609 11.815 1.00 97.19 189 VAL A N 1
ATOM 1408 C CA . VAL A 1 189 ? -2.745 -0.330 12.203 1.00 97.19 189 VAL A CA 1
ATOM 1409 C C . VAL A 1 189 ? -3.514 0.192 13.415 1.00 97.19 189 VAL A C 1
ATOM 1411 O O . VAL A 1 189 ? -4.673 0.572 13.287 1.00 97.19 189 VAL A O 1
ATOM 1414 N N . SER A 1 190 ? -2.885 0.185 14.587 1.00 96.81 190 SER A N 1
ATOM 1415 C CA . SER A 1 190 ? -3.514 0.534 15.863 1.00 96.81 190 SER A CA 1
ATOM 1416 C C . SER A 1 190 ? -3.107 1.935 16.315 1.00 96.81 190 SER A C 1
ATOM 1418 O O . SER A 1 190 ? -1.923 2.263 16.401 1.00 96.81 190 SER A O 1
ATOM 1420 N N . CYS A 1 191 ? -4.084 2.773 16.622 1.00 93.88 191 CYS A N 1
ATOM 1421 C CA . CYS A 1 191 ? -3.899 4.147 17.046 1.00 93.88 191 CYS A CA 1
ATOM 1422 C C . CYS A 1 191 ? -4.516 4.346 18.430 1.00 93.88 191 CYS A C 1
ATOM 1424 O O . CYS A 1 191 ? -5.732 4.283 18.597 1.00 93.88 191 CYS A O 1
ATOM 1426 N N . TYR A 1 192 ? -3.657 4.604 19.413 1.00 93.38 192 TYR A N 1
ATOM 1427 C CA . TYR A 1 192 ? -4.044 4.815 20.801 1.00 93.38 192 TYR A CA 1
ATOM 1428 C C . TYR A 1 192 ? -4.300 6.293 21.079 1.00 93.38 192 TYR A C 1
ATOM 1430 O O . TYR A 1 192 ? -3.426 7.144 20.886 1.00 93.38 192 TYR A O 1
ATOM 1438 N N . VAL A 1 193 ? -5.506 6.594 21.536 1.00 88.19 193 VAL A N 1
ATOM 1439 C CA . VAL A 1 193 ? -5.987 7.944 21.800 1.00 88.19 193 VAL A CA 1
ATOM 1440 C C . VAL A 1 193 ? -5.726 8.306 23.261 1.00 88.19 193 VAL A C 1
ATOM 1442 O O . VAL A 1 193 ? -6.269 7.693 24.169 1.00 88.19 193 VAL A O 1
ATOM 1445 N N . THR A 1 194 ? -4.890 9.317 23.511 1.00 85.12 194 THR A N 1
ATOM 1446 C CA . THR A 1 194 ? -4.612 9.784 24.880 1.00 85.12 194 THR A CA 1
ATOM 1447 C C . THR A 1 194 ? -4.096 11.221 24.912 1.00 85.12 194 THR A C 1
ATOM 1449 O O . THR A 1 194 ? -3.444 11.690 23.973 1.00 85.12 194 THR A O 1
ATOM 1452 N N . ASP A 1 195 ? -4.354 11.918 26.020 1.00 76.75 195 ASP A N 1
ATOM 1453 C CA . ASP A 1 195 ? -3.823 13.260 26.288 1.00 76.75 195 ASP A CA 1
ATOM 1454 C C . ASP A 1 195 ? -2.387 13.230 26.858 1.00 76.75 195 ASP A C 1
ATOM 1456 O O . ASP A 1 195 ? -1.705 14.253 26.868 1.00 76.75 195 ASP A O 1
ATOM 1460 N N . SER A 1 196 ? -1.899 12.074 27.329 1.00 79.50 196 SER A N 1
ATOM 1461 C CA . SER A 1 196 ? -0.568 11.936 27.947 1.00 79.50 196 SER A CA 1
ATOM 1462 C C . SER A 1 196 ? 0.481 11.423 26.971 1.00 79.50 196 SER A C 1
ATOM 1464 O O . SER A 1 196 ? 0.271 10.408 26.321 1.00 79.50 196 SER A O 1
ATOM 1466 N N . ASN A 1 197 ? 1.650 12.061 26.896 1.00 83.69 197 ASN A N 1
ATOM 1467 C CA . ASN A 1 197 ? 2.766 11.590 26.064 1.00 83.69 197 ASN A CA 1
ATOM 1468 C C . ASN A 1 197 ? 3.430 10.352 26.682 1.00 83.69 197 ASN A C 1
ATOM 1470 O O . ASN A 1 197 ? 4.120 10.470 27.692 1.00 83.69 197 ASN A O 1
ATOM 1474 N N . ILE A 1 198 ? 3.240 9.186 26.062 1.00 85.06 198 ILE A N 1
ATOM 1475 C CA . ILE A 1 198 ? 3.822 7.905 26.491 1.00 85.06 198 ILE A CA 1
ATOM 1476 C C . ILE A 1 198 ? 4.879 7.375 25.511 1.00 85.06 198 ILE A C 1
ATOM 1478 O O . ILE A 1 198 ? 5.706 6.549 25.895 1.00 85.06 198 ILE A O 1
ATOM 1482 N N . THR A 1 199 ? 4.883 7.855 24.264 1.00 83.25 199 THR A N 1
ATOM 1483 C CA . THR A 1 199 ? 5.854 7.467 23.229 1.00 83.25 199 THR A CA 1
ATOM 1484 C C . THR A 1 199 ? 6.865 8.570 22.938 1.00 83.25 199 THR A C 1
ATOM 1486 O O . THR A 1 199 ? 6.538 9.759 22.987 1.00 83.25 199 THR A O 1
ATOM 1489 N N . GLU A 1 200 ? 8.068 8.187 22.511 1.00 84.75 200 GLU A N 1
ATOM 1490 C CA . GLU A 1 200 ? 8.975 9.115 21.835 1.00 84.75 200 GLU A CA 1
ATOM 1491 C C . GLU A 1 200 ? 8.388 9.542 20.475 1.00 84.75 200 GLU A C 1
ATOM 1493 O O . GLU A 1 200 ? 7.732 8.737 19.803 1.00 84.75 200 GLU A O 1
ATOM 1498 N N . PRO A 1 201 ? 8.612 10.792 20.029 1.00 82.75 201 PRO A N 1
ATOM 1499 C CA . PRO A 1 201 ? 8.143 11.236 18.724 1.00 82.75 201 PRO A CA 1
ATOM 1500 C C . PRO A 1 201 ? 8.680 10.348 17.598 1.00 82.75 201 PRO A C 1
ATOM 1502 O O . PRO A 1 201 ? 9.888 10.160 17.467 1.00 82.75 201 PRO A O 1
ATOM 1505 N N . ARG A 1 202 ? 7.776 9.861 16.742 1.00 87.38 202 ARG A N 1
ATOM 1506 C CA . ARG A 1 202 ? 8.100 9.080 15.536 1.00 87.38 202 ARG A CA 1
ATOM 1507 C C . ARG A 1 202 ? 8.926 7.809 15.796 1.00 87.38 202 ARG A C 1
ATOM 1509 O O . ARG A 1 202 ? 9.779 7.450 14.984 1.00 87.38 202 ARG A O 1
ATOM 1516 N N . ARG A 1 203 ? 8.656 7.099 16.894 1.00 92.00 203 ARG A N 1
ATOM 1517 C CA . ARG A 1 203 ? 9.259 5.793 17.205 1.00 92.00 203 ARG A CA 1
ATOM 1518 C C . ARG A 1 203 ? 8.210 4.684 17.249 1.00 92.00 203 ARG A C 1
ATOM 1520 O O . ARG A 1 203 ? 7.152 4.868 17.843 1.00 92.00 203 ARG A O 1
ATOM 1527 N N . LEU A 1 204 ? 8.518 3.547 16.625 1.00 94.25 204 LEU A N 1
ATOM 1528 C CA . LEU A 1 204 ? 7.707 2.327 16.674 1.00 94.25 204 LEU A CA 1
ATOM 1529 C C . LEU A 1 204 ? 8.409 1.266 17.511 1.00 94.25 204 LEU A C 1
ATOM 1531 O O . LEU A 1 204 ? 9.613 1.060 17.357 1.00 94.25 204 LEU A O 1
ATOM 1535 N N . TYR A 1 205 ? 7.629 0.599 18.356 1.00 94.81 205 TYR A N 1
ATOM 1536 C CA . TYR A 1 205 ? 8.109 -0.321 19.381 1.00 94.81 205 TYR A CA 1
ATOM 1537 C C . TYR A 1 205 ? 7.696 -1.759 19.062 1.00 94.81 205 TYR A C 1
ATOM 1539 O O . TYR A 1 205 ? 6.603 -1.996 18.536 1.00 94.81 205 TYR A O 1
ATOM 1547 N N . GLU A 1 206 ? 8.552 -2.724 19.392 1.00 94.88 206 GLU A N 1
ATOM 1548 C CA . GLU A 1 206 ? 8.190 -4.152 19.389 1.00 94.88 206 GLU A CA 1
ATOM 1549 C C . GLU A 1 206 ? 7.345 -4.510 20.622 1.00 94.88 206 GLU A C 1
ATOM 1551 O O . GLU A 1 206 ? 6.313 -5.183 20.519 1.00 94.88 206 GLU A O 1
ATOM 1556 N N . HIS A 1 207 ? 7.765 -4.001 21.783 1.00 94.12 207 HIS A N 1
ATOM 1557 C CA . HIS A 1 207 ? 7.169 -4.262 23.088 1.00 94.12 207 HIS A CA 1
ATOM 1558 C C . HIS A 1 207 ? 6.874 -2.959 23.830 1.00 94.12 207 HIS A C 1
ATOM 1560 O O . HIS A 1 207 ? 7.605 -1.977 23.708 1.00 94.12 207 HIS A O 1
ATOM 1566 N N . ALA A 1 208 ? 5.806 -2.959 24.626 1.00 92.62 208 ALA A N 1
ATOM 1567 C CA . ALA A 1 208 ? 5.466 -1.809 25.448 1.00 92.62 208 ALA A CA 1
ATOM 1568 C C . ALA A 1 208 ? 6.419 -1.709 26.653 1.00 92.62 208 ALA A C 1
ATOM 1570 O O . ALA A 1 208 ? 6.597 -2.703 27.358 1.00 92.62 208 ALA A O 1
ATOM 1571 N N . PRO A 1 209 ? 6.966 -0.520 26.952 1.00 91.75 209 PRO A N 1
ATOM 1572 C CA . PRO A 1 209 ? 7.634 -0.247 28.218 1.00 91.75 209 PRO A CA 1
ATOM 1573 C C . PRO A 1 209 ? 6.754 -0.522 29.452 1.00 91.75 209 PRO A C 1
ATOM 1575 O O . PRO A 1 209 ? 5.537 -0.298 29.453 1.00 91.75 209 PRO A O 1
ATOM 1578 N N . ASP A 1 210 ? 7.391 -0.896 30.565 1.00 90.00 210 ASP A N 1
ATOM 1579 C CA . ASP A 1 210 ? 6.727 -1.142 31.859 1.00 90.00 210 ASP A CA 1
ATOM 1580 C C . ASP A 1 210 ? 6.039 0.103 32.452 1.00 90.00 210 ASP A C 1
ATOM 1582 O O . ASP A 1 210 ? 5.195 -0.006 33.342 1.00 90.00 210 ASP A O 1
ATOM 1586 N N . SER A 1 211 ? 6.353 1.292 31.941 1.00 92.19 211 SER A N 1
ATOM 1587 C CA . SER A 1 211 ? 5.708 2.548 32.326 1.00 92.19 211 SER A CA 1
ATOM 1588 C C . SER A 1 211 ? 4.377 2.809 31.615 1.00 92.19 211 SER A C 1
ATOM 1590 O O . SER A 1 211 ? 3.639 3.700 32.032 1.00 92.19 211 SER A O 1
ATOM 1592 N N . TRP A 1 212 ? 4.065 2.085 30.536 1.00 94.19 212 TRP A N 1
ATOM 1593 C CA . TRP A 1 212 ? 2.851 2.338 29.760 1.00 94.19 212 TRP A CA 1
ATOM 1594 C C . TRP A 1 212 ? 1.582 1.885 30.494 1.00 94.19 212 TRP A C 1
ATOM 1596 O O . TRP A 1 212 ? 1.598 0.830 31.134 1.00 94.19 212 TRP A O 1
ATOM 1606 N N . PRO A 1 213 ? 0.470 2.636 30.367 1.00 94.50 213 PRO A N 1
ATOM 1607 C CA . PRO A 1 213 ? -0.824 2.211 30.889 1.00 94.50 213 PRO A CA 1
ATOM 1608 C C . PRO A 1 213 ? -1.301 0.936 30.182 1.00 94.50 213 PRO A C 1
ATOM 1610 O O . PRO A 1 213 ? -0.917 0.671 29.038 1.00 94.50 213 PRO A O 1
ATOM 1613 N N . SER A 1 214 ? -2.139 0.143 30.854 1.00 94.12 214 SER A N 1
ATOM 1614 C CA . SER A 1 214 ? -2.613 -1.139 30.316 1.00 94.12 214 SER A CA 1
ATOM 1615 C C . SER A 1 214 ? -3.392 -0.972 29.006 1.00 94.12 214 SER A C 1
ATOM 1617 O O . SER A 1 214 ? -3.149 -1.725 28.067 1.00 94.12 214 SER A O 1
ATOM 1619 N N . SER A 1 215 ? -4.179 0.096 28.871 1.00 94.06 215 SER A N 1
ATOM 1620 C CA . SER A 1 215 ? -4.889 0.461 27.638 1.00 94.06 215 SER A CA 1
ATOM 1621 C C . SER A 1 215 ? -3.959 0.682 26.433 1.00 94.06 215 SER A C 1
ATOM 1623 O O . SER A 1 215 ? -4.199 0.172 25.335 1.00 94.06 215 SER A O 1
ATOM 1625 N N . ALA A 1 216 ? -2.813 1.343 26.632 1.00 95.50 216 ALA A N 1
ATOM 1626 C CA . ALA A 1 216 ? -1.800 1.492 25.585 1.00 95.50 216 ALA A CA 1
ATOM 1627 C C . ALA A 1 216 ? -1.146 0.152 25.213 1.00 95.50 216 ALA A C 1
ATOM 1629 O O . ALA A 1 216 ? -0.886 -0.108 24.035 1.00 95.50 216 ALA A O 1
ATOM 1630 N N . ARG A 1 217 ? -0.888 -0.714 26.204 1.00 96.56 217 ARG A N 1
ATOM 1631 C CA . ARG A 1 217 ? -0.349 -2.065 25.965 1.00 96.56 217 ARG A CA 1
ATOM 1632 C C . ARG A 1 217 ? -1.329 -2.920 25.176 1.00 96.56 217 ARG A C 1
ATOM 1634 O O . ARG A 1 217 ? -0.912 -3.588 24.233 1.00 96.56 217 ARG A O 1
ATOM 1641 N N . LEU A 1 218 ? -2.614 -2.864 25.523 1.00 97.06 218 LEU A N 1
ATOM 1642 C CA . LEU A 1 218 ? -3.686 -3.533 24.796 1.00 97.06 218 LEU A CA 1
ATOM 1643 C C . LEU A 1 218 ? -3.679 -3.113 23.323 1.00 97.06 218 LEU A C 1
ATOM 1645 O O . LEU A 1 218 ? -3.617 -3.962 22.429 1.00 97.06 218 LEU A O 1
ATOM 1649 N N . MET A 1 219 ? -3.665 -1.805 23.063 1.00 97.25 219 MET A N 1
ATOM 1650 C CA . MET A 1 219 ? -3.670 -1.274 21.702 1.00 97.25 219 MET A CA 1
ATOM 1651 C C . MET A 1 219 ? -2.404 -1.648 20.917 1.00 97.25 219 MET A C 1
ATOM 1653 O O . MET A 1 219 ? -2.508 -1.995 19.737 1.00 97.25 219 MET A O 1
ATOM 1657 N N . LEU A 1 220 ? -1.222 -1.663 21.547 1.00 97.38 220 LEU A N 1
ATOM 1658 C CA . LEU A 1 220 ? 0.010 -2.177 20.928 1.00 97.38 220 LEU A CA 1
ATOM 1659 C C . LEU A 1 220 ? -0.113 -3.670 20.585 1.00 97.38 220 LEU A C 1
ATOM 1661 O O . LEU A 1 220 ? 0.277 -4.093 19.497 1.00 97.38 220 LEU A O 1
ATOM 1665 N N . ASN A 1 221 ? -0.683 -4.474 21.481 1.00 97.31 221 ASN A N 1
ATOM 1666 C CA . ASN A 1 221 ? -0.849 -5.912 21.273 1.00 97.31 221 ASN A CA 1
ATOM 1667 C C . ASN A 1 221 ? -1.847 -6.234 20.146 1.00 97.31 221 ASN A C 1
ATOM 1669 O O . ASN A 1 221 ? -1.677 -7.235 19.438 1.00 97.31 221 ASN A O 1
ATOM 1673 N N . CYS A 1 222 ? -2.827 -5.359 19.907 1.00 97.88 222 CYS A N 1
ATOM 1674 C CA . CYS A 1 222 ? -3.724 -5.434 18.751 1.00 97.88 222 CYS A CA 1
ATOM 1675 C C . CYS A 1 222 ? -3.018 -5.091 17.424 1.00 97.88 222 CYS A C 1
ATOM 1677 O O . CYS A 1 222 ? -3.388 -5.619 16.377 1.00 97.88 222 CYS A O 1
ATOM 1679 N N . ALA A 1 223 ? -1.971 -4.260 17.444 1.00 97.88 223 ALA A N 1
ATOM 1680 C CA . ALA A 1 223 ? -1.232 -3.874 16.243 1.00 97.88 223 ALA A CA 1
ATOM 1681 C C . ALA A 1 223 ? -0.464 -5.049 15.619 1.00 97.88 223 ALA A C 1
ATOM 1683 O O . ALA A 1 223 ? 0.085 -5.909 16.316 1.00 97.88 223 ALA A O 1
ATOM 1684 N N . SER A 1 224 ? -0.395 -5.075 14.288 1.00 97.75 224 SER A N 1
ATOM 1685 C CA . SER A 1 224 ? 0.416 -6.044 13.539 1.00 97.75 224 SER A CA 1
ATOM 1686 C C . SER A 1 224 ? 1.883 -5.627 13.481 1.00 97.75 224 SER A C 1
ATOM 1688 O O . SER A 1 224 ? 2.195 -4.438 13.532 1.00 97.75 224 SER A O 1
ATOM 1690 N N . THR A 1 225 ? 2.787 -6.595 13.345 1.00 95.62 225 THR A N 1
ATOM 1691 C CA . THR A 1 225 ? 4.194 -6.318 13.028 1.00 95.62 225 THR A CA 1
ATOM 1692 C C . THR A 1 225 ? 4.314 -5.705 11.634 1.00 95.62 225 THR A C 1
ATOM 1694 O O . THR A 1 225 ? 3.491 -5.958 10.750 1.00 95.62 225 THR A O 1
ATOM 1697 N N . ILE A 1 226 ? 5.326 -4.865 11.432 1.00 91.56 226 ILE A N 1
ATOM 1698 C CA . ILE A 1 226 ? 5.549 -4.202 10.143 1.00 91.56 226 ILE A CA 1
ATOM 1699 C C . ILE A 1 226 ? 6.122 -5.226 9.151 1.00 91.56 226 ILE A C 1
ATOM 1701 O O . ILE A 1 226 ? 7.189 -5.786 9.418 1.00 91.56 226 ILE A O 1
ATOM 1705 N N . PRO A 1 227 ? 5.477 -5.470 7.993 1.00 84.94 227 PRO A N 1
ATOM 1706 C CA . PRO A 1 227 ? 6.027 -6.382 6.997 1.00 84.94 227 PRO A CA 1
ATOM 1707 C C . PRO A 1 227 ? 7.331 -5.819 6.415 1.00 84.94 227 PRO A C 1
ATOM 1709 O O . PRO A 1 227 ? 7.345 -4.693 5.910 1.00 84.94 227 PRO A O 1
ATOM 1712 N N . SER A 1 228 ? 8.415 -6.595 6.466 1.00 79.38 228 SER A N 1
ATOM 1713 C CA . SER A 1 228 ? 9.717 -6.183 5.929 1.00 79.38 228 SER A CA 1
ATOM 1714 C C . SER A 1 228 ? 9.680 -6.003 4.411 1.00 79.38 228 SER A C 1
ATOM 1716 O O . SER A 1 228 ? 8.992 -6.752 3.714 1.00 79.38 228 SER A O 1
ATOM 1718 N N . LEU A 1 229 ? 10.450 -5.040 3.897 1.00 78.88 229 LEU A N 1
ATOM 1719 C CA . LEU A 1 229 ? 10.543 -4.718 2.466 1.00 78.88 229 LEU A CA 1
ATOM 1720 C C . LEU A 1 229 ? 9.162 -4.444 1.840 1.00 78.88 229 LEU A C 1
ATOM 1722 O O . LEU A 1 229 ? 8.881 -4.843 0.710 1.00 78.88 229 LEU A O 1
ATOM 1726 N N . SER A 1 230 ? 8.275 -3.789 2.594 1.00 82.69 230 SER A N 1
ATOM 1727 C CA . SER A 1 230 ? 6.923 -3.450 2.146 1.00 82.69 230 SER A CA 1
ATOM 1728 C C . SER A 1 230 ? 6.759 -1.954 1.854 1.00 82.69 230 SER A C 1
ATOM 1730 O O . SER A 1 230 ? 7.467 -1.131 2.442 1.00 82.69 230 SER A O 1
ATOM 1732 N N . PRO A 1 231 ? 5.764 -1.565 1.028 1.00 83.56 231 PRO A N 1
ATOM 1733 C CA . PRO A 1 231 ? 5.404 -0.159 0.832 1.00 83.56 231 PRO A CA 1
ATOM 1734 C C . PRO A 1 231 ? 5.090 0.593 2.130 1.00 83.56 231 PRO A C 1
ATOM 1736 O O . PRO A 1 231 ? 5.319 1.797 2.213 1.00 83.56 231 PRO A O 1
ATOM 1739 N N . ILE A 1 232 ? 4.583 -0.118 3.142 1.00 88.50 232 ILE A N 1
ATOM 1740 C CA . ILE A 1 232 ? 4.278 0.435 4.464 1.00 88.50 232 ILE A CA 1
ATOM 1741 C C . ILE A 1 232 ? 5.574 0.813 5.191 1.00 88.50 232 ILE A C 1
ATOM 1743 O O . ILE A 1 232 ? 5.688 1.922 5.716 1.00 88.50 232 ILE A O 1
ATOM 1747 N N . GLU A 1 233 ? 6.565 -0.082 5.194 1.00 87.00 233 GLU A N 1
ATOM 1748 C CA . GLU A 1 233 ? 7.875 0.189 5.790 1.00 87.00 233 GLU A CA 1
ATOM 1749 C C . GLU A 1 233 ? 8.585 1.347 5.068 1.00 87.00 233 GLU A C 1
ATOM 1751 O O . GLU A 1 233 ? 9.087 2.265 5.719 1.00 87.00 233 GLU A O 1
ATOM 1756 N N . GLU A 1 234 ? 8.578 1.353 3.729 1.00 84.00 234 GLU A N 1
ATOM 1757 C CA . GLU A 1 234 ? 9.155 2.438 2.922 1.00 84.00 234 GLU A CA 1
ATOM 1758 C C . GLU A 1 234 ? 8.483 3.783 3.230 1.00 84.00 234 GLU A C 1
ATOM 1760 O O . GLU A 1 234 ? 9.162 4.787 3.465 1.00 84.00 234 GLU A O 1
ATOM 1765 N N . TYR A 1 235 ? 7.150 3.799 3.305 1.00 87.75 235 TYR A N 1
ATOM 1766 C CA . TYR A 1 235 ? 6.374 4.984 3.652 1.00 87.75 235 TYR A CA 1
ATOM 1767 C C . TYR A 1 235 ? 6.760 5.539 5.030 1.00 87.75 235 TYR A C 1
ATOM 1769 O O . TYR A 1 235 ? 7.038 6.735 5.155 1.00 87.75 235 TYR A O 1
ATOM 1777 N N . LEU A 1 236 ? 6.848 4.685 6.052 1.00 88.25 236 LEU A N 1
ATOM 1778 C CA . LEU A 1 236 ? 7.241 5.086 7.406 1.00 88.25 236 LEU A CA 1
ATOM 1779 C C . LEU A 1 236 ? 8.679 5.628 7.448 1.00 88.25 236 LEU A C 1
ATOM 1781 O O . LEU A 1 236 ? 8.923 6.700 8.012 1.00 88.25 236 LEU A O 1
ATOM 1785 N N . ARG A 1 237 ? 9.628 4.957 6.782 1.00 87.12 237 ARG A N 1
ATOM 1786 C CA . ARG A 1 237 ? 11.026 5.416 6.686 1.00 87.12 237 ARG A CA 1
ATOM 1787 C C . ARG A 1 237 ? 11.147 6.753 5.956 1.00 87.12 237 ARG A C 1
ATOM 1789 O O . ARG A 1 237 ? 11.902 7.617 6.400 1.00 87.12 237 ARG A O 1
ATOM 1796 N N . SER A 1 238 ? 10.362 6.973 4.898 1.00 83.25 238 SER A N 1
ATOM 1797 C CA . SER A 1 238 ? 10.336 8.248 4.161 1.00 83.25 238 SER A CA 1
ATOM 1798 C C . SER A 1 238 ? 9.904 9.433 5.037 1.00 83.25 238 SER A C 1
ATOM 1800 O O . SER A 1 238 ? 10.340 10.565 4.826 1.00 83.25 238 SER A O 1
ATOM 1802 N N . ARG A 1 239 ? 9.107 9.159 6.078 1.00 85.44 239 ARG A N 1
ATOM 1803 C CA . ARG A 1 239 ? 8.657 10.121 7.093 1.00 85.44 239 ARG A CA 1
ATOM 1804 C C . ARG A 1 239 ? 9.525 10.144 8.347 1.00 85.44 239 ARG A C 1
ATOM 1806 O O . ARG A 1 239 ? 9.156 10.768 9.337 1.00 85.44 239 ARG A O 1
ATOM 1813 N N . ARG A 1 240 ? 10.706 9.522 8.285 1.00 89.69 240 ARG A N 1
ATOM 1814 C CA . ARG A 1 240 ? 11.712 9.508 9.354 1.00 89.69 240 ARG A CA 1
ATOM 1815 C C . ARG A 1 240 ? 11.226 8.840 10.644 1.00 89.69 240 ARG A C 1
ATOM 1817 O O . ARG A 1 240 ? 11.663 9.231 11.723 1.00 89.69 240 ARG A O 1
ATOM 1824 N N . TRP A 1 241 ? 10.357 7.834 10.543 1.00 90.81 241 TRP A N 1
ATOM 1825 C CA . TRP A 1 241 ? 10.057 6.977 11.689 1.00 90.81 241 TRP A CA 1
ATOM 1826 C C . TRP A 1 241 ? 11.262 6.105 12.035 1.00 90.81 241 TRP A C 1
ATOM 1828 O O . TRP A 1 241 ? 11.870 5.481 11.159 1.00 90.81 241 TRP A O 1
ATOM 1838 N N . HIS A 1 242 ? 11.595 6.047 13.321 1.00 90.69 242 HIS A N 1
ATOM 1839 C CA . HIS A 1 242 ? 12.512 5.054 13.855 1.00 90.69 242 HIS A CA 1
ATOM 1840 C C . HIS A 1 242 ? 11.750 3.745 14.072 1.00 90.69 242 HIS A C 1
ATOM 1842 O O . HIS A 1 242 ? 10.796 3.700 14.847 1.00 90.69 242 HIS A O 1
ATOM 1848 N N . ILE A 1 243 ? 12.156 2.700 13.353 1.00 92.19 243 ILE A N 1
ATOM 1849 C CA . ILE A 1 243 ? 11.502 1.391 13.359 1.00 92.19 243 ILE A CA 1
ATOM 1850 C C . ILE A 1 243 ? 12.439 0.402 14.051 1.00 92.19 243 ILE A C 1
ATOM 1852 O O . ILE A 1 243 ? 13.484 0.061 13.491 1.00 92.19 243 ILE A O 1
ATOM 1856 N N . GLU A 1 244 ? 12.077 -0.035 15.256 1.00 91.44 244 GLU A N 1
ATOM 1857 C CA . GLU A 1 244 ? 12.788 -1.110 15.954 1.00 91.44 244 GLU A CA 1
ATOM 1858 C C . GLU A 1 244 ? 12.631 -2.450 15.205 1.00 91.44 244 GLU A C 1
ATOM 1860 O O . GLU A 1 244 ? 11.626 -2.667 14.517 1.00 91.44 244 GLU A O 1
ATOM 1865 N N . PRO A 1 245 ? 13.600 -3.377 15.307 1.00 88.62 245 PRO A N 1
ATOM 1866 C CA . PRO A 1 245 ? 13.385 -4.757 14.875 1.00 88.62 245 PRO A CA 1
ATOM 1867 C C . PRO A 1 245 ? 12.122 -5.324 15.540 1.00 88.62 245 PRO A C 1
ATOM 1869 O O . PRO A 1 245 ? 11.937 -5.142 16.733 1.00 88.62 245 PRO A O 1
ATOM 1872 N N . GLY A 1 246 ? 11.228 -5.951 14.769 1.00 90.31 246 GLY A N 1
ATOM 1873 C CA . GLY A 1 246 ? 9.966 -6.487 15.306 1.00 90.31 246 GLY A CA 1
ATOM 1874 C C . GLY A 1 246 ? 8.893 -5.437 15.630 1.00 90.31 246 GLY A C 1
ATOM 1875 O O . GLY A 1 246 ? 7.817 -5.798 16.110 1.00 90.31 246 GLY A O 1
ATOM 1876 N N . ALA A 1 247 ? 9.136 -4.154 15.336 1.00 95.38 247 ALA A N 1
ATOM 1877 C CA . ALA A 1 247 ? 8.195 -3.087 15.644 1.00 95.38 247 ALA A CA 1
ATOM 1878 C C . ALA A 1 247 ? 6.795 -3.324 15.062 1.00 95.38 247 ALA A C 1
ATOM 1880 O O . ALA A 1 247 ? 6.609 -3.859 13.959 1.00 95.38 247 ALA A O 1
ATOM 1881 N N . ARG A 1 248 ? 5.797 -2.878 15.822 1.00 97.31 248 ARG A N 1
ATOM 1882 C CA . ARG A 1 248 ? 4.381 -2.985 15.479 1.00 97.31 248 ARG A CA 1
ATOM 1883 C C . ARG A 1 248 ? 3.840 -1.667 14.934 1.00 97.31 248 ARG A C 1
ATOM 1885 O O . ARG A 1 248 ? 4.333 -0.589 15.262 1.00 97.31 248 ARG A O 1
ATOM 1892 N N . LEU A 1 249 ? 2.793 -1.753 14.115 1.00 96.69 249 LEU A N 1
ATOM 1893 C CA . LEU A 1 249 ? 2.054 -0.627 13.536 1.00 96.69 249 LEU A CA 1
ATOM 1894 C C . LEU A 1 249 ? 1.163 0.048 14.587 1.00 96.69 249 LEU A C 1
ATOM 1896 O O . LEU A 1 249 ? -0.058 0.085 14.456 1.00 96.69 249 LEU A O 1
ATOM 1900 N N . PHE A 1 250 ? 1.788 0.551 15.646 1.00 96.00 250 PHE A N 1
ATOM 1901 C CA . PHE A 1 250 ? 1.156 1.247 16.755 1.00 96.00 250 PHE A CA 1
ATOM 1902 C C . PHE A 1 250 ? 1.614 2.702 16.796 1.00 96.00 250 PHE A C 1
ATOM 1904 O O . PHE A 1 250 ? 2.813 2.973 16.738 1.00 96.00 250 PHE A O 1
ATOM 1911 N N . ALA A 1 251 ? 0.676 3.631 16.960 1.00 92.44 251 ALA A N 1
ATOM 1912 C CA . ALA A 1 251 ? 0.999 5.018 17.269 1.00 92.44 251 ALA A CA 1
ATOM 1913 C C . ALA A 1 251 ? 0.105 5.583 18.358 1.00 92.44 251 ALA A C 1
ATOM 1915 O O . ALA A 1 251 ? -1.107 5.380 18.373 1.00 92.44 251 ALA A O 1
ATOM 1916 N N . GLN A 1 252 ? 0.714 6.401 19.207 1.00 90.38 252 GLN A N 1
ATOM 1917 C CA . GLN A 1 252 ? -0.024 7.323 20.042 1.00 90.38 252 GLN A CA 1
ATOM 1918 C C . GLN A 1 252 ? -0.531 8.501 19.198 1.00 90.38 252 GLN A C 1
ATOM 1920 O O . GLN A 1 252 ? 0.247 9.189 18.536 1.00 90.38 252 GLN A O 1
ATOM 1925 N N . VAL A 1 253 ? -1.828 8.785 19.282 1.00 83.38 253 VAL A N 1
ATOM 1926 C CA . VAL A 1 253 ? -2.473 9.922 18.625 1.00 83.38 253 VAL A CA 1
ATOM 1927 C C . VAL A 1 253 ? -2.789 11.006 19.655 1.00 83.38 253 VAL A C 1
ATOM 1929 O O . VAL A 1 253 ? -3.861 11.058 20.252 1.00 83.38 253 VAL A O 1
ATOM 1932 N N . ASN A 1 254 ? -1.826 11.904 19.846 1.00 77.12 254 ASN A N 1
ATOM 1933 C CA . ASN A 1 254 ? -1.977 13.156 20.599 1.00 77.12 254 ASN A CA 1
ATOM 1934 C C . ASN A 1 254 ? -2.045 14.395 19.681 1.00 77.12 254 ASN A C 1
ATOM 1936 O O . ASN A 1 254 ? -2.506 15.456 20.097 1.00 77.12 254 ASN A O 1
ATOM 1940 N N . GLN A 1 255 ? -1.586 14.255 18.434 1.00 75.56 255 GLN A N 1
ATOM 1941 C CA . GLN A 1 255 ? -1.481 15.306 17.428 1.00 75.56 255 GLN A CA 1
ATOM 1942 C C . GLN A 1 255 ? -2.100 14.833 16.109 1.00 75.56 255 GLN A C 1
ATOM 1944 O O . GLN A 1 255 ? -1.913 13.686 15.692 1.00 75.56 255 GLN A O 1
ATOM 1949 N N . SER A 1 256 ? -2.783 15.744 15.411 1.00 76.00 256 SER A N 1
ATOM 1950 C CA . SER A 1 256 ? -3.408 15.478 14.107 1.00 76.00 256 SER A CA 1
ATOM 1951 C C . SER A 1 256 ? -2.410 15.041 13.034 1.00 76.00 256 SER A C 1
ATOM 1953 O O . SER A 1 256 ? -2.775 14.306 12.115 1.00 76.00 256 SER A O 1
ATOM 1955 N N . GLU A 1 257 ? -1.149 15.462 13.155 1.00 81.12 257 GLU A N 1
ATOM 1956 C CA . GLU A 1 257 ? -0.073 15.083 12.241 1.00 81.12 257 GLU A CA 1
ATOM 1957 C C . GLU A 1 257 ? 0.191 13.574 12.283 1.00 81.12 257 GLU A C 1
ATOM 1959 O O . GLU A 1 257 ? 0.159 12.931 11.235 1.00 81.12 257 GLU A O 1
ATOM 1964 N N . ILE A 1 258 ? 0.351 12.986 13.476 1.00 84.56 258 ILE A N 1
ATOM 1965 C CA . ILE A 1 258 ? 0.604 11.545 13.639 1.00 84.56 258 ILE A CA 1
ATOM 1966 C C . ILE A 1 258 ? -0.571 10.724 13.108 1.00 84.56 258 ILE A C 1
ATOM 1968 O O . ILE A 1 258 ? -0.367 9.774 12.352 1.00 84.56 258 ILE A O 1
ATOM 1972 N N . LEU A 1 259 ? -1.803 11.143 13.418 1.00 83.62 259 LEU A N 1
ATOM 1973 C CA . LEU A 1 259 ? -3.007 10.521 12.867 1.00 83.62 259 LEU A CA 1
ATOM 1974 C C . LEU A 1 259 ? -3.013 10.564 11.337 1.00 83.62 259 LEU A C 1
ATOM 1976 O O . LEU A 1 259 ? -3.334 9.576 10.679 1.00 83.62 259 LEU A O 1
ATOM 1980 N N . SER A 1 260 ? -2.644 11.705 10.753 1.00 82.00 260 SER A N 1
ATOM 1981 C CA . SER A 1 260 ? -2.585 11.859 9.302 1.00 82.00 260 SER A CA 1
ATOM 1982 C C . SER A 1 260 ? -1.485 11.013 8.665 1.00 82.00 260 SER A C 1
ATOM 1984 O O . SER A 1 260 ? -1.685 10.506 7.559 1.00 82.00 260 SER A O 1
ATOM 1986 N N . GLU A 1 261 ? -0.339 10.853 9.327 1.00 86.75 261 GLU A N 1
ATOM 1987 C CA . GLU A 1 261 ? 0.740 9.980 8.867 1.00 86.75 261 GLU A CA 1
ATOM 1988 C C . GLU A 1 261 ? 0.303 8.512 8.892 1.00 86.75 261 GLU A C 1
ATOM 1990 O O . GLU A 1 261 ? 0.457 7.827 7.880 1.00 86.75 261 GLU A O 1
ATOM 1995 N N . PHE A 1 262 ? -0.312 8.056 9.983 1.00 87.94 262 PHE A N 1
ATOM 1996 C CA . PHE A 1 262 ? -0.768 6.675 10.151 1.00 87.94 262 PHE A CA 1
ATOM 1997 C C . PHE A 1 262 ? -1.953 6.318 9.250 1.00 87.94 262 PHE A C 1
ATOM 1999 O O . PHE A 1 262 ? -1.957 5.255 8.637 1.00 87.94 262 PHE A O 1
ATOM 2006 N N . MET A 1 263 ? -2.899 7.234 9.046 1.00 82.06 263 MET A N 1
ATOM 2007 C CA . MET A 1 263 ? -3.945 7.073 8.027 1.00 82.06 263 MET A CA 1
ATOM 2008 C C . MET A 1 263 ? -3.360 6.933 6.615 1.00 82.06 263 MET A C 1
ATOM 2010 O O . MET A 1 263 ? -3.893 6.201 5.783 1.00 82.06 263 MET A O 1
ATOM 2014 N N . GLY A 1 264 ? -2.232 7.592 6.338 1.00 83.00 264 GLY A N 1
ATOM 2015 C CA . GLY A 1 264 ? -1.552 7.459 5.053 1.00 83.00 264 GLY A CA 1
ATOM 2016 C C . GLY A 1 264 ? -0.993 6.056 4.791 1.00 83.00 264 GLY A C 1
ATOM 2017 O O . GLY A 1 264 ? -0.855 5.698 3.622 1.00 83.00 264 GLY A O 1
ATOM 2018 N N . ILE A 1 265 ? -0.760 5.233 5.827 1.00 85.50 265 ILE A N 1
ATOM 2019 C CA . ILE A 1 265 ? -0.338 3.825 5.686 1.00 85.50 265 ILE A CA 1
ATOM 2020 C C . ILE A 1 265 ? -1.359 3.044 4.863 1.00 85.50 265 ILE A C 1
ATOM 2022 O O . ILE A 1 265 ? -0.973 2.301 3.964 1.00 85.50 265 ILE A O 1
ATOM 2026 N N . ILE A 1 266 ? -2.648 3.283 5.110 1.00 80.12 266 ILE A N 1
ATOM 2027 C CA . ILE A 1 266 ? -3.772 2.624 4.438 1.00 80.12 266 ILE A CA 1
ATOM 2028 C C . ILE A 1 266 ? -3.692 2.813 2.913 1.00 80.12 266 ILE A C 1
ATOM 2030 O O . ILE A 1 266 ? -3.978 1.904 2.141 1.00 80.12 266 ILE A O 1
ATOM 2034 N N . THR A 1 267 ? -3.238 3.987 2.469 1.00 77.06 267 THR A N 1
ATOM 2035 C CA . THR A 1 267 ? -3.097 4.326 1.040 1.00 77.06 267 THR A CA 1
ATOM 2036 C C . THR A 1 267 ? -1.686 4.109 0.492 1.00 77.06 267 THR A C 1
ATOM 2038 O O . THR A 1 267 ? -1.469 4.226 -0.715 1.00 77.06 267 THR A O 1
ATOM 2041 N N . SER A 1 268 ? -0.712 3.798 1.354 1.00 81.62 268 SER A N 1
ATOM 2042 C CA . SER A 1 268 ? 0.699 3.723 0.972 1.00 81.62 268 SER A CA 1
ATOM 2043 C C . SER A 1 268 ? 1.008 2.640 -0.065 1.00 81.62 268 SER A C 1
ATOM 2045 O O . SER A 1 268 ? 1.748 2.968 -0.991 1.00 81.62 268 SER A O 1
ATOM 2047 N N . PRO A 1 269 ? 0.419 1.421 -0.042 1.00 80.38 269 PRO A N 1
ATOM 2048 C CA . PRO A 1 269 ? 0.697 0.435 -1.086 1.00 80.38 269 PRO A CA 1
ATOM 2049 C C . PRO A 1 269 ? 0.285 0.930 -2.470 1.00 80.38 269 PRO A C 1
ATOM 2051 O O . PRO A 1 269 ? 1.035 0.795 -3.430 1.00 80.38 269 PRO A O 1
ATOM 2054 N N . VAL A 1 270 ? -0.872 1.591 -2.552 1.00 76.00 270 VAL A N 1
ATOM 2055 C CA . VAL A 1 270 ? -1.377 2.177 -3.795 1.00 76.00 270 VAL A CA 1
ATOM 2056 C C . VAL A 1 270 ? -0.488 3.328 -4.257 1.00 76.00 270 VAL A C 1
ATOM 2058 O O . VAL A 1 270 ? -0.090 3.370 -5.417 1.00 76.00 270 VAL A O 1
ATOM 2061 N N . ALA A 1 271 ? -0.138 4.250 -3.358 1.00 71.50 271 ALA A N 1
ATOM 2062 C CA . ALA A 1 271 ? 0.664 5.420 -3.701 1.00 71.50 271 ALA A CA 1
ATOM 2063 C C . ALA A 1 271 ? 2.102 5.054 -4.106 1.00 71.50 271 ALA A C 1
ATOM 2065 O O . ALA A 1 271 ? 2.612 5.596 -5.086 1.00 71.50 271 ALA A O 1
ATOM 2066 N N . THR A 1 272 ? 2.750 4.135 -3.386 1.00 67.62 272 THR A N 1
ATOM 2067 C CA . THR A 1 272 ? 4.110 3.667 -3.688 1.00 67.62 272 THR A CA 1
ATOM 2068 C C . THR A 1 272 ? 4.138 2.901 -5.004 1.00 67.62 272 THR A C 1
ATOM 2070 O O . THR A 1 272 ? 4.986 3.190 -5.850 1.00 67.62 272 THR A O 1
ATOM 2073 N N . ASN A 1 273 ? 3.169 2.010 -5.239 1.00 67.38 273 ASN A N 1
ATOM 2074 C CA . ASN A 1 273 ? 3.106 1.257 -6.487 1.00 67.38 273 ASN A CA 1
ATOM 2075 C C . ASN A 1 273 ? 2.740 2.158 -7.671 1.00 67.38 273 ASN A C 1
ATOM 2077 O O . ASN A 1 273 ? 3.408 2.092 -8.696 1.00 67.38 273 ASN A O 1
ATOM 2081 N N . ALA A 1 274 ? 1.799 3.095 -7.527 1.00 63.12 274 ALA A N 1
ATOM 2082 C CA . ALA A 1 274 ? 1.512 4.089 -8.565 1.00 63.12 274 ALA A CA 1
ATOM 2083 C C . ALA A 1 274 ? 2.731 4.989 -8.854 1.00 63.12 274 ALA A C 1
ATOM 2085 O O . ALA A 1 274 ? 3.027 5.292 -10.013 1.00 63.12 274 ALA A O 1
ATOM 2086 N N . ALA A 1 275 ? 3.494 5.374 -7.824 1.00 60.12 275 ALA A N 1
ATOM 2087 C CA . ALA A 1 275 ? 4.759 6.094 -7.976 1.00 60.12 275 ALA A CA 1
ATOM 2088 C C . ALA A 1 275 ? 5.856 5.237 -8.635 1.00 60.12 275 ALA A C 1
ATOM 2090 O O . ALA A 1 275 ? 6.745 5.781 -9.285 1.00 60.12 275 ALA A O 1
ATOM 2091 N N . SER A 1 276 ? 5.836 3.914 -8.462 1.00 59.12 276 SER A N 1
ATOM 2092 C CA . SER A 1 276 ? 6.754 2.985 -9.135 1.00 59.12 276 SER A CA 1
ATOM 2093 C C . SER A 1 276 ? 6.376 2.773 -10.603 1.00 59.12 276 SER A C 1
ATOM 2095 O O . SER A 1 276 ? 7.239 2.912 -11.460 1.00 59.12 276 SER A O 1
ATOM 2097 N N . VAL A 1 277 ? 5.085 2.604 -10.914 1.00 57.12 277 VAL A N 1
ATOM 2098 C CA . VAL A 1 277 ? 4.547 2.473 -12.278 1.00 57.12 277 VAL A CA 1
ATOM 2099 C C . VAL A 1 277 ? 4.779 3.756 -13.076 1.00 57.12 277 VAL A C 1
ATOM 2101 O O . VAL A 1 277 ? 5.252 3.713 -14.208 1.00 57.12 277 VAL A O 1
ATOM 2104 N N . SER A 1 278 ? 4.534 4.925 -12.477 1.00 49.91 278 SER A N 1
ATOM 2105 C CA . SER A 1 278 ? 4.856 6.218 -13.100 1.00 49.91 278 SER A CA 1
ATOM 2106 C C . SER A 1 278 ? 6.365 6.444 -13.258 1.00 49.91 278 SER A C 1
ATOM 2108 O O . SER A 1 278 ? 6.788 7.005 -14.270 1.00 49.91 278 SER A O 1
ATOM 2110 N N . ARG A 1 279 ? 7.201 5.962 -12.323 1.00 51.41 279 ARG A N 1
ATOM 2111 C CA . ARG A 1 279 ? 8.668 5.949 -12.480 1.00 51.41 279 ARG A CA 1
ATOM 2112 C C . ARG A 1 279 ? 9.134 4.972 -13.564 1.00 51.41 279 ARG A C 1
ATOM 2114 O O . ARG A 1 279 ? 10.075 5.308 -14.271 1.00 51.41 279 ARG A O 1
ATOM 2121 N N . GLY A 1 280 ? 8.478 3.826 -13.741 1.00 48.91 280 GLY A N 1
ATOM 2122 C CA . GLY A 1 280 ? 8.742 2.852 -14.806 1.00 48.91 280 GLY A CA 1
ATOM 2123 C C . GLY A 1 280 ? 8.332 3.369 -16.187 1.00 48.91 280 GLY A C 1
ATOM 2124 O O . GLY A 1 280 ? 9.098 3.266 -17.145 1.00 48.91 280 GLY A O 1
ATOM 2125 N N . ALA A 1 281 ? 7.185 4.049 -16.272 1.00 49.12 281 ALA A N 1
ATOM 2126 C CA . ALA A 1 281 ? 6.711 4.710 -17.487 1.00 49.12 281 ALA A CA 1
ATOM 2127 C C . ALA A 1 281 ? 7.614 5.878 -17.929 1.00 49.12 281 ALA A C 1
ATOM 2129 O O . ALA A 1 281 ? 7.697 6.166 -19.123 1.00 49.12 281 ALA A O 1
ATOM 2130 N N . ASN A 1 282 ? 8.307 6.525 -16.982 1.00 52.75 282 ASN A N 1
ATOM 2131 C CA . ASN A 1 282 ? 9.174 7.683 -17.221 1.00 52.75 282 ASN A CA 1
ATOM 2132 C C . ASN A 1 282 ? 10.678 7.381 -17.037 1.00 52.75 282 ASN A C 1
ATOM 2134 O O . ASN A 1 282 ? 11.496 8.303 -16.983 1.00 52.75 282 ASN A O 1
ATOM 2138 N N . ARG A 1 283 ? 11.068 6.102 -16.925 1.00 66.25 283 ARG A N 1
ATOM 2139 C CA . ARG A 1 283 ? 12.478 5.704 -16.826 1.00 66.25 283 ARG A CA 1
ATOM 2140 C C . ARG A 1 283 ? 13.151 5.879 -18.187 1.00 66.25 283 ARG A C 1
ATOM 2142 O O . ARG A 1 283 ? 12.701 5.333 -19.200 1.00 66.25 283 ARG A O 1
ATOM 2149 N N . SER A 1 284 ? 14.253 6.630 -18.186 1.00 81.19 284 SER A N 1
ATOM 2150 C CA . SER A 1 284 ? 15.155 6.702 -19.335 1.00 81.19 284 SER A CA 1
ATOM 2151 C C . SER A 1 284 ? 15.745 5.314 -19.597 1.00 81.19 284 SER A C 1
ATOM 2153 O O . SER A 1 284 ? 16.309 4.721 -18.681 1.00 81.19 284 SER A O 1
ATOM 2155 N N . ILE A 1 285 ? 15.597 4.798 -20.817 1.00 90.94 285 ILE A N 1
ATOM 2156 C CA . ILE A 1 285 ? 16.146 3.501 -21.227 1.00 90.94 285 ILE A CA 1
ATOM 2157 C C . ILE A 1 285 ? 17.622 3.683 -21.559 1.00 90.94 285 ILE A C 1
ATOM 2159 O O . ILE A 1 285 ? 17.962 4.386 -22.512 1.00 90.94 285 ILE A O 1
ATOM 2163 N N . SER A 1 286 ? 18.496 3.053 -20.784 1.00 92.12 286 SER A N 1
ATOM 2164 C CA . SER A 1 286 ? 19.943 3.133 -20.979 1.00 92.12 286 SER A CA 1
ATOM 2165 C C . SER A 1 286 ? 20.391 2.131 -22.043 1.00 92.12 286 SER A C 1
ATOM 2167 O O . SER A 1 286 ? 20.227 0.921 -21.887 1.00 92.12 286 SER A O 1
ATOM 2169 N N . VAL A 1 287 ? 20.971 2.630 -23.129 1.00 94.50 287 VAL A N 1
ATOM 2170 C CA . VAL A 1 287 ? 21.509 1.859 -24.249 1.00 94.50 287 VAL A CA 1
ATOM 2171 C C . VAL A 1 287 ? 23.025 1.985 -24.246 1.00 94.50 287 VAL A C 1
ATOM 2173 O O . VAL A 1 287 ? 23.557 3.083 -24.388 1.00 94.50 287 VAL A O 1
ATOM 2176 N N . PHE A 1 288 ? 23.720 0.863 -24.133 1.00 92.56 288 PHE A N 1
ATOM 2177 C CA . PHE A 1 288 ? 25.174 0.791 -24.239 1.00 92.56 288 PHE A CA 1
ATOM 2178 C C . PHE A 1 288 ? 25.559 0.248 -25.616 1.00 92.56 288 PHE A C 1
ATOM 2180 O O . PHE A 1 288 ? 25.044 -0.796 -26.014 1.00 92.56 288 PHE A O 1
ATOM 2187 N N . ILE A 1 289 ? 26.457 0.909 -26.348 1.00 92.38 289 ILE A N 1
ATOM 2188 C CA . ILE A 1 289 ? 26.984 0.391 -27.619 1.00 92.38 289 ILE A CA 1
ATOM 2189 C C . ILE A 1 289 ? 28.423 -0.083 -27.418 1.00 92.38 289 ILE A C 1
ATOM 2191 O O . ILE A 1 289 ? 29.308 0.712 -27.110 1.00 92.38 289 ILE A O 1
ATOM 2195 N N . THR A 1 290 ? 28.646 -1.380 -27.625 1.00 87.88 290 THR A N 1
ATOM 2196 C CA . THR A 1 290 ? 29.977 -2.001 -27.658 1.00 87.88 290 THR A CA 1
ATOM 2197 C C . THR A 1 290 ? 30.375 -2.288 -29.106 1.00 87.88 290 THR A C 1
ATOM 2199 O O . THR A 1 290 ? 29.545 -2.711 -29.917 1.00 87.88 290 THR A O 1
ATOM 2202 N N . TYR A 1 291 ? 31.625 -1.990 -29.457 1.00 88.19 291 TYR A N 1
ATOM 2203 C CA . TYR A 1 291 ? 32.122 -2.025 -30.831 1.00 88.19 291 TYR A CA 1
ATOM 2204 C C . TYR A 1 291 ? 33.651 -2.154 -30.865 1.00 88.19 291 TYR A C 1
ATOM 2206 O O . TYR A 1 291 ? 34.334 -1.795 -29.906 1.00 88.19 291 TYR A O 1
ATOM 2214 N N . SER A 1 292 ? 34.201 -2.636 -31.984 1.00 85.50 292 SER A N 1
ATOM 2215 C CA . SER A 1 292 ? 35.642 -2.538 -32.247 1.00 85.50 292 SER A CA 1
ATOM 2216 C C . SER A 1 292 ? 35.980 -1.144 -32.768 1.00 85.50 292 SER A C 1
ATOM 2218 O O . SER A 1 292 ? 35.223 -0.586 -33.554 1.00 85.50 292 SER A O 1
ATOM 2220 N N . HIS A 1 293 ? 37.148 -0.593 -32.436 1.00 82.00 293 HIS A N 1
ATOM 2221 C CA . HIS A 1 293 ? 37.591 0.702 -32.975 1.00 82.00 293 HIS A CA 1
ATOM 2222 C C . HIS A 1 293 ? 37.637 0.731 -34.518 1.00 82.00 293 HIS A C 1
ATOM 2224 O O . HIS A 1 293 ? 37.453 1.792 -35.117 1.00 82.00 293 HIS A O 1
ATOM 2230 N N . HIS A 1 294 ? 37.802 -0.429 -35.165 1.00 86.69 294 HIS A N 1
ATOM 2231 C CA . HIS A 1 294 ? 37.692 -0.583 -36.620 1.00 86.69 294 HIS A CA 1
ATOM 2232 C C . HIS A 1 294 ? 36.278 -0.310 -37.165 1.00 86.69 294 HIS A C 1
ATOM 2234 O O . HIS A 1 294 ? 36.136 0.106 -38.309 1.00 86.69 294 HIS A O 1
ATOM 2240 N N . ASP A 1 295 ? 35.247 -0.457 -36.331 1.00 89.00 295 ASP A N 1
ATOM 2241 C CA . ASP A 1 295 ? 33.834 -0.282 -36.680 1.00 89.00 295 ASP A CA 1
ATOM 2242 C C . ASP A 1 295 ? 33.299 1.111 -36.287 1.00 89.00 295 ASP A C 1
ATOM 2244 O O . ASP A 1 295 ? 32.099 1.384 -36.364 1.00 89.00 295 ASP A O 1
ATOM 2248 N N . ARG A 1 296 ? 34.177 2.037 -35.871 1.00 89.25 296 ARG A N 1
ATOM 2249 C CA . ARG A 1 296 ? 33.801 3.375 -35.374 1.00 89.25 296 ARG A CA 1
ATOM 2250 C C . ARG A 1 296 ? 32.975 4.195 -36.370 1.00 89.25 296 ARG A C 1
ATOM 2252 O O . ARG A 1 296 ? 32.209 5.061 -35.953 1.00 89.25 296 ARG A O 1
ATOM 2259 N N . ALA A 1 297 ? 33.093 3.924 -37.669 1.00 92.19 297 ALA A N 1
ATOM 2260 C CA . ALA A 1 297 ? 32.319 4.601 -38.709 1.00 92.19 297 ALA A CA 1
ATOM 2261 C C . ALA A 1 297 ? 30.792 4.482 -38.508 1.00 92.19 297 ALA A C 1
ATOM 2263 O O . ALA A 1 297 ? 30.045 5.372 -38.910 1.00 92.19 297 ALA A O 1
ATOM 2264 N N . TYR A 1 298 ? 30.308 3.434 -37.832 1.00 94.06 298 TYR A N 1
ATOM 2265 C CA . TYR A 1 298 ? 28.884 3.275 -37.508 1.00 94.06 298 TYR A CA 1
ATOM 2266 C C . TYR A 1 298 ? 28.383 4.225 -36.408 1.00 94.06 298 TYR A C 1
ATOM 2268 O O . TYR A 1 298 ? 27.176 4.417 -36.254 1.00 94.06 298 TYR A O 1
ATOM 2276 N N . LEU A 1 299 ? 29.297 4.864 -35.674 1.00 93.06 299 LEU A N 1
ATOM 2277 C CA . LEU A 1 299 ? 28.990 5.835 -34.622 1.00 93.06 299 LEU A CA 1
ATOM 2278 C C . LEU A 1 299 ? 29.035 7.292 -35.109 1.00 93.06 299 LEU A C 1
ATOM 2280 O O . LEU A 1 299 ? 28.856 8.213 -34.314 1.00 93.06 299 LEU A O 1
ATOM 2284 N N . ALA A 1 300 ? 29.267 7.518 -36.403 1.00 90.56 300 ALA A N 1
ATOM 2285 C CA . ALA A 1 300 ? 29.196 8.846 -36.996 1.00 90.56 300 ALA A CA 1
ATOM 2286 C C . ALA A 1 300 ? 27.745 9.375 -37.047 1.00 90.56 300 ALA A C 1
ATOM 2288 O O . ALA A 1 300 ? 26.782 8.609 -37.135 1.00 90.56 300 ALA A O 1
ATOM 2289 N N . GLU A 1 301 ? 27.585 10.703 -37.003 1.00 88.38 301 GLU A N 1
ATOM 2290 C CA . GLU A 1 301 ? 26.276 11.387 -37.036 1.00 88.38 301 GLU A CA 1
ATOM 2291 C C . GLU A 1 301 ? 25.507 11.161 -38.351 1.00 88.38 301 GLU A C 1
ATOM 2293 O O . GLU A 1 301 ? 24.292 11.323 -38.389 1.00 88.38 301 GLU A O 1
ATOM 2298 N N . ASP A 1 302 ? 26.192 10.776 -39.426 1.00 89.38 302 ASP A N 1
ATOM 2299 C CA . ASP A 1 302 ? 25.619 10.435 -40.731 1.00 89.38 302 ASP A CA 1
ATOM 2300 C C . ASP A 1 302 ? 25.451 8.918 -40.948 1.00 89.38 302 ASP A C 1
ATOM 2302 O O . ASP A 1 302 ? 25.131 8.479 -42.053 1.00 89.38 302 ASP A O 1
ATOM 2306 N N . SER A 1 303 ? 25.638 8.120 -39.893 1.00 94.56 303 SER A N 1
ATOM 2307 C CA . SER A 1 303 ? 25.519 6.659 -39.892 1.00 94.56 303 SER A CA 1
ATOM 2308 C C . SER A 1 303 ? 24.499 6.189 -38.844 1.00 94.56 303 SER A C 1
ATOM 2310 O O . SER A 1 303 ? 23.641 6.963 -38.415 1.00 94.56 303 SER A O 1
ATOM 2312 N N . LEU A 1 304 ? 24.559 4.918 -38.427 1.00 95.50 304 LEU A N 1
ATOM 2313 C CA . LEU A 1 304 ? 23.611 4.290 -37.496 1.00 95.50 304 LEU A CA 1
ATOM 2314 C C . LEU A 1 304 ? 23.326 5.163 -36.262 1.00 95.50 304 LEU A C 1
ATOM 2316 O O . LEU A 1 304 ? 22.160 5.385 -35.935 1.00 95.50 304 LEU A O 1
ATOM 2320 N N . TYR A 1 305 ? 24.356 5.704 -35.603 1.00 94.25 305 TYR A N 1
ATOM 2321 C CA . TYR A 1 305 ? 24.166 6.558 -34.424 1.00 94.25 305 TYR A CA 1
ATOM 2322 C C . TYR A 1 305 ? 23.297 7.798 -34.699 1.00 94.25 305 TYR A C 1
ATOM 2324 O O . TYR A 1 305 ? 22.444 8.132 -33.874 1.00 94.25 305 TYR A O 1
ATOM 2332 N N . GLY A 1 306 ? 23.427 8.425 -35.872 1.00 92.88 306 GLY A N 1
ATOM 2333 C CA . GLY A 1 306 ? 22.579 9.544 -36.293 1.00 92.88 306 GLY A CA 1
ATOM 2334 C C . GLY A 1 306 ? 21.085 9.211 -36.285 1.00 92.88 306 GLY A C 1
ATOM 2335 O O . GLY A 1 306 ? 20.271 10.004 -35.805 1.00 92.88 306 GLY A O 1
ATOM 2336 N N . PHE A 1 307 ? 20.721 8.002 -36.727 1.00 94.19 307 PHE A N 1
ATOM 2337 C CA . PHE A 1 307 ? 19.342 7.507 -36.656 1.00 94.19 307 PHE A CA 1
ATOM 2338 C C . PHE A 1 307 ? 18.900 7.273 -35.207 1.00 94.19 307 PHE A C 1
ATOM 2340 O O . PHE A 1 307 ? 17.785 7.642 -34.833 1.00 94.19 307 PHE A O 1
ATOM 2347 N N . LEU A 1 308 ? 19.772 6.696 -34.374 1.00 94.88 308 LEU A N 1
ATOM 2348 C CA . LEU A 1 308 ? 19.458 6.372 -32.978 1.00 94.88 308 LEU A CA 1
ATOM 2349 C C . LEU A 1 308 ? 19.331 7.609 -32.084 1.00 94.88 308 LEU A C 1
ATOM 2351 O O . LEU A 1 308 ? 18.554 7.595 -31.131 1.00 94.88 308 LEU A O 1
ATOM 2355 N N . LYS A 1 309 ? 20.028 8.702 -32.402 1.00 89.44 309 LYS A N 1
ATOM 2356 C CA . LYS A 1 309 ? 20.013 9.953 -31.631 1.00 89.44 309 LYS A CA 1
ATOM 2357 C C . LYS A 1 309 ? 18.606 10.518 -31.430 1.00 89.44 309 LYS A C 1
ATOM 2359 O O . LYS A 1 309 ? 18.338 11.125 -30.393 1.00 89.44 309 LYS A O 1
ATOM 2364 N N . GLY A 1 310 ? 17.682 10.269 -32.363 1.00 83.12 310 GLY A N 1
ATOM 2365 C CA . GLY A 1 310 ? 16.269 10.638 -32.222 1.00 83.12 310 GLY A CA 1
ATOM 2366 C C . GLY A 1 310 ? 15.600 10.063 -30.966 1.00 83.12 310 GLY A C 1
ATOM 2367 O O . GLY A 1 310 ? 14.767 10.740 -30.362 1.00 83.12 310 GLY A O 1
ATOM 2368 N N . LEU A 1 311 ? 16.033 8.881 -30.508 1.00 89.00 311 LEU A N 1
ATOM 2369 C CA . LEU A 1 311 ? 15.504 8.217 -29.312 1.00 89.00 311 LEU A CA 1
ATOM 2370 C C . LEU A 1 311 ? 15.769 8.993 -28.021 1.00 89.00 311 LEU A C 1
ATOM 2372 O O . LEU A 1 311 ? 15.056 8.802 -27.039 1.00 89.00 311 LEU A O 1
ATOM 2376 N N . THR A 1 312 ? 16.746 9.902 -28.004 1.00 83.50 312 THR A N 1
ATOM 2377 C CA . THR A 1 312 ? 17.017 10.731 -26.818 1.00 83.50 312 THR A CA 1
ATOM 2378 C C . THR A 1 312 ? 15.805 11.569 -26.409 1.00 83.50 312 THR A C 1
ATOM 2380 O O . THR A 1 312 ? 15.508 11.693 -25.223 1.00 83.50 312 THR A O 1
ATOM 2383 N N . ARG A 1 313 ? 15.024 12.053 -27.385 1.00 81.06 313 ARG A N 1
ATOM 2384 C CA . ARG A 1 313 ? 13.758 12.772 -27.151 1.00 81.06 313 ARG A CA 1
ATOM 2385 C C . ARG A 1 313 ? 12.626 11.859 -26.680 1.00 81.06 313 ARG A C 1
ATOM 2387 O O . ARG A 1 313 ? 11.630 12.341 -26.159 1.00 81.06 313 ARG A O 1
ATOM 2394 N N . GLU A 1 314 ? 12.784 10.554 -26.865 1.00 82.56 314 GLU A N 1
ATOM 2395 C CA . GLU A 1 314 ? 11.829 9.515 -26.477 1.00 82.56 314 GLU A CA 1
ATOM 2396 C C . GLU A 1 314 ? 12.212 8.851 -25.144 1.00 82.56 314 GLU A C 1
ATOM 2398 O O . GLU A 1 314 ? 11.648 7.814 -24.791 1.00 82.56 314 GLU A O 1
ATOM 2403 N N . GLY A 1 315 ? 13.168 9.426 -24.402 1.00 84.31 315 GLY A N 1
ATOM 2404 C CA . GLY A 1 315 ? 13.607 8.924 -23.101 1.00 84.31 315 GLY A CA 1
ATOM 2405 C C . GLY A 1 315 ? 14.550 7.729 -23.205 1.00 84.31 315 GLY A C 1
ATOM 2406 O O . GLY A 1 315 ? 14.387 6.763 -22.464 1.00 84.31 315 GLY A O 1
ATOM 2407 N N . PHE A 1 316 ? 15.492 7.756 -24.146 1.00 90.69 316 PHE A N 1
ATOM 2408 C CA . PHE A 1 316 ? 16.631 6.839 -24.178 1.00 90.69 316 PHE A CA 1
ATOM 2409 C C . PHE A 1 316 ? 17.920 7.609 -23.870 1.00 90.69 316 PHE A C 1
ATOM 2411 O O . PHE A 1 316 ? 18.109 8.732 -24.333 1.00 90.69 316 PHE A O 1
ATOM 2418 N N . SER A 1 317 ? 18.837 6.992 -23.135 1.00 89.31 317 SER A N 1
ATOM 2419 C CA . SER A 1 317 ? 20.209 7.468 -22.972 1.00 89.31 317 SER A CA 1
ATOM 2420 C C . SER A 1 317 ? 21.124 6.529 -23.740 1.00 89.31 317 SER A C 1
ATOM 2422 O O . SER A 1 317 ? 21.115 5.336 -23.470 1.00 89.31 317 SER A O 1
ATOM 2424 N N . ILE A 1 318 ? 21.867 7.033 -24.724 1.00 91.88 318 ILE A N 1
ATOM 2425 C CA . ILE A 1 318 ? 22.780 6.215 -25.528 1.00 91.88 318 ILE A CA 1
ATOM 2426 C C . ILE A 1 318 ? 24.204 6.548 -25.108 1.00 91.88 318 ILE A C 1
ATOM 2428 O O . ILE A 1 318 ? 24.608 7.710 -25.159 1.00 91.88 318 ILE A O 1
ATOM 2432 N N . TRP A 1 319 ? 24.954 5.526 -24.717 1.00 89.94 319 TRP A N 1
ATOM 2433 C CA . TRP A 1 319 ? 26.339 5.637 -24.293 1.00 89.94 319 TRP A CA 1
ATOM 2434 C C . TRP A 1 319 ? 27.228 4.699 -25.113 1.00 89.94 319 TRP A C 1
ATOM 2436 O O . TRP A 1 319 ? 26.859 3.557 -25.389 1.00 89.94 319 TRP A O 1
ATOM 2446 N N . PHE A 1 320 ? 28.405 5.183 -25.498 1.00 87.38 320 PHE A N 1
ATOM 2447 C CA . PHE A 1 320 ? 29.477 4.394 -26.099 1.00 87.38 320 PHE A CA 1
ATOM 2448 C C . PHE A 1 320 ? 30.819 5.030 -25.758 1.00 87.38 320 PHE A C 1
ATOM 2450 O O . PHE A 1 320 ? 30.923 6.257 -25.672 1.00 87.38 320 PHE A O 1
ATOM 2457 N N . ASP A 1 321 ? 31.854 4.214 -25.581 1.00 75.44 321 ASP A N 1
ATOM 2458 C CA . ASP A 1 321 ? 33.183 4.746 -25.304 1.00 75.44 321 ASP A CA 1
ATOM 2459 C C . ASP A 1 321 ? 33.823 5.290 -26.588 1.00 75.44 321 ASP A C 1
ATOM 2461 O O . ASP A 1 321 ? 33.757 4.676 -27.648 1.00 75.44 321 ASP A O 1
ATOM 2465 N N . THR A 1 322 ? 34.480 6.441 -26.500 1.00 65.38 322 THR A N 1
ATOM 2466 C CA . THR A 1 322 ? 35.249 7.046 -27.599 1.00 65.38 322 THR A CA 1
ATOM 2467 C C . THR A 1 322 ? 36.756 6.803 -27.483 1.00 65.38 322 THR A C 1
ATOM 2469 O O . THR A 1 322 ? 37.492 7.205 -28.384 1.00 65.38 322 THR A O 1
ATOM 2472 N N . ARG A 1 323 ? 37.219 6.169 -26.393 1.00 57.50 323 ARG A N 1
ATOM 2473 C CA . ARG A 1 323 ? 38.630 6.075 -25.984 1.00 57.50 323 ARG A CA 1
ATOM 2474 C C . ARG A 1 323 ? 39.232 4.667 -26.018 1.00 57.50 323 ARG A C 1
ATOM 2476 O O . ARG A 1 323 ? 40.329 4.504 -25.497 1.00 57.50 323 ARG A O 1
ATOM 2483 N N . LEU A 1 324 ? 38.569 3.669 -26.606 1.00 53.41 324 LEU A N 1
ATOM 2484 C CA . LEU A 1 324 ? 39.024 2.270 -26.563 1.00 53.41 324 LEU A CA 1
ATOM 2485 C C . LEU A 1 324 ? 40.283 2.005 -27.417 1.00 53.41 324 LEU A C 1
ATOM 2487 O O . LEU A 1 324 ? 40.230 1.339 -28.449 1.00 53.41 324 LEU A O 1
ATOM 2491 N N . GLU A 1 325 ? 41.430 2.492 -26.943 1.00 44.16 325 GLU A N 1
ATOM 2492 C CA . GLU A 1 325 ? 42.768 1.995 -27.247 1.00 44.16 325 GLU A CA 1
ATOM 2493 C C . GLU A 1 325 ? 43.366 1.362 -25.977 1.00 44.16 325 GLU A C 1
ATOM 2495 O O . GLU A 1 325 ? 43.523 2.009 -24.947 1.00 44.16 325 GLU A O 1
ATOM 2500 N N . ALA A 1 326 ? 43.684 0.070 -26.088 1.00 38.12 326 ALA A N 1
ATOM 2501 C CA . ALA A 1 326 ? 44.628 -0.710 -25.284 1.00 38.12 326 ALA A CA 1
ATOM 2502 C C . ALA A 1 326 ? 44.607 -0.570 -23.739 1.00 38.12 326 ALA A C 1
ATOM 2504 O O . ALA A 1 326 ? 45.214 0.317 -23.147 1.00 38.12 326 ALA A O 1
ATOM 2505 N N . GLY A 1 327 ? 44.070 -1.599 -23.072 1.00 44.72 327 GLY A N 1
ATOM 2506 C CA . GLY A 1 327 ? 44.648 -2.148 -21.831 1.00 44.72 327 GLY A CA 1
ATOM 2507 C C . GLY A 1 327 ? 44.583 -1.312 -20.546 1.00 44.72 327 GLY A C 1
ATOM 2508 O O . GLY A 1 327 ? 45.089 -1.767 -19.520 1.00 44.72 327 GLY A O 1
ATOM 2509 N N . ALA A 1 328 ? 43.968 -0.130 -20.543 1.00 42.66 328 ALA A N 1
ATOM 2510 C CA . ALA A 1 328 ? 43.836 0.666 -19.330 1.00 42.66 328 ALA A CA 1
ATOM 2511 C C . ALA A 1 328 ? 42.724 0.111 -18.423 1.00 42.66 328 ALA A C 1
ATOM 2513 O O . ALA A 1 328 ? 41.571 -0.028 -18.828 1.00 42.66 328 ALA A O 1
ATOM 2514 N N . LEU A 1 329 ? 43.104 -0.213 -17.185 1.00 45.62 329 LEU A N 1
ATOM 2515 C CA . LEU A 1 329 ? 42.249 -0.541 -16.043 1.00 45.62 329 LEU A CA 1
ATOM 2516 C C . LEU A 1 329 ? 40.888 0.174 -16.089 1.00 45.62 329 LEU A C 1
ATOM 2518 O O . LEU A 1 329 ? 40.801 1.350 -15.759 1.00 45.62 329 LEU A O 1
ATOM 2522 N N . TRP A 1 330 ? 39.849 -0.578 -16.462 1.00 54.69 330 TRP A N 1
ATOM 2523 C CA . TRP A 1 330 ? 38.478 -0.500 -15.950 1.00 54.69 330 TRP A CA 1
ATOM 2524 C C . TRP A 1 330 ? 38.088 0.876 -15.365 1.00 54.69 330 TRP A C 1
ATOM 2526 O O . TRP A 1 330 ? 37.963 1.019 -14.145 1.00 54.69 330 TRP A O 1
ATOM 2536 N N . ASP A 1 331 ? 37.893 1.878 -16.235 1.00 61.81 331 ASP A N 1
ATOM 2537 C CA . ASP A 1 331 ? 37.384 3.191 -15.825 1.00 61.81 331 ASP A CA 1
ATOM 2538 C C . ASP A 1 331 ? 36.025 2.985 -15.132 1.00 61.81 331 ASP A C 1
ATOM 2540 O O . ASP A 1 331 ? 35.149 2.258 -15.616 1.00 61.81 331 ASP A O 1
ATOM 2544 N N . ASN A 1 332 ? 35.868 3.564 -13.941 1.00 67.25 332 ASN A N 1
ATOM 2545 C CA . ASN A 1 332 ? 34.675 3.390 -13.114 1.00 67.25 332 ASN A CA 1
ATOM 2546 C C . ASN A 1 332 ? 33.408 3.856 -13.842 1.00 67.25 332 ASN A C 1
ATOM 2548 O O . ASN A 1 332 ? 32.327 3.329 -13.575 1.00 67.25 332 ASN A O 1
ATOM 2552 N N . GLU A 1 333 ? 33.538 4.798 -14.778 1.00 70.62 333 GLU A N 1
ATOM 2553 C CA . GLU A 1 333 ? 32.412 5.256 -15.586 1.00 70.62 333 GLU A CA 1
ATOM 2554 C C . GLU A 1 333 ? 31.938 4.182 -16.575 1.00 70.62 333 GLU A C 1
ATOM 2556 O O . GLU A 1 333 ? 30.735 3.967 -16.681 1.00 70.62 333 GLU A O 1
ATOM 2561 N N . ILE A 1 334 ? 32.843 3.433 -17.221 1.00 75.88 334 ILE A N 1
ATOM 2562 C CA . ILE A 1 334 ? 32.460 2.356 -18.154 1.00 75.88 334 ILE A CA 1
ATOM 2563 C C . ILE A 1 334 ? 31.664 1.291 -17.407 1.00 75.88 334 ILE A C 1
ATOM 2565 O O . ILE A 1 334 ? 30.552 0.963 -17.811 1.00 75.88 334 ILE A O 1
ATOM 2569 N N . LYS A 1 335 ? 32.162 0.823 -16.255 1.00 77.25 335 LYS A N 1
ATOM 2570 C CA . LYS A 1 335 ? 31.431 -0.151 -15.426 1.00 77.25 335 LYS A CA 1
ATOM 2571 C C . LYS A 1 335 ? 30.071 0.368 -15.002 1.00 77.25 335 LYS A C 1
ATOM 2573 O O . LYS A 1 335 ? 29.090 -0.359 -15.059 1.00 77.25 335 LYS A O 1
ATOM 2578 N N . LYS A 1 336 ? 29.999 1.626 -14.574 1.00 78.62 336 LYS A N 1
ATOM 2579 C CA . LYS A 1 336 ? 28.739 2.239 -14.160 1.00 78.62 336 LYS A CA 1
ATOM 2580 C C . LYS A 1 336 ? 27.722 2.237 -15.301 1.00 78.62 336 LYS A C 1
ATOM 2582 O O . LYS A 1 336 ? 26.565 1.902 -15.069 1.00 78.62 336 LYS A O 1
ATOM 2587 N N . GLN A 1 337 ? 28.146 2.562 -16.520 1.00 83.44 337 GLN A N 1
ATOM 2588 C CA . GLN A 1 337 ? 27.279 2.538 -17.701 1.00 83.44 337 GLN A CA 1
ATOM 2589 C C . GLN A 1 337 ? 26.915 1.108 -18.105 1.00 83.44 337 GLN A C 1
ATOM 2591 O O . GLN A 1 337 ? 25.759 0.834 -18.427 1.00 83.44 337 GLN A O 1
ATOM 2596 N N . MET A 1 338 ? 27.862 0.175 -18.001 1.00 83.25 338 MET A N 1
ATOM 2597 C CA . MET A 1 338 ? 27.611 -1.246 -18.215 1.00 83.25 338 MET A CA 1
ATOM 2598 C C . MET A 1 338 ? 26.587 -1.807 -17.230 1.00 83.25 338 MET A C 1
ATOM 2600 O O . MET A 1 338 ? 25.744 -2.585 -17.654 1.00 83.25 338 MET A O 1
ATOM 2604 N N . GLU A 1 339 ? 26.629 -1.431 -15.949 1.00 84.94 339 GLU A N 1
ATOM 2605 C CA . GLU A 1 339 ? 25.663 -1.861 -14.925 1.00 84.94 339 GLU A CA 1
ATOM 2606 C C . GLU A 1 339 ? 24.309 -1.155 -15.059 1.00 84.94 339 GLU A C 1
ATOM 2608 O O . GLU A 1 339 ? 23.274 -1.729 -14.728 1.00 84.94 339 GLU A O 1
ATOM 2613 N N . ALA A 1 340 ? 24.294 0.079 -15.564 1.00 84.69 340 ALA A N 1
ATOM 2614 C CA . ALA A 1 340 ? 23.070 0.849 -15.762 1.00 84.69 340 ALA A CA 1
ATOM 2615 C C . ALA A 1 340 ? 22.314 0.483 -17.050 1.00 84.69 340 ALA A C 1
ATOM 2617 O O . ALA A 1 340 ? 21.143 0.841 -17.176 1.00 84.69 340 ALA A O 1
ATOM 2618 N N . ALA A 1 341 ? 22.960 -0.200 -18.002 1.00 89.56 341 ALA A N 1
ATOM 2619 C CA . ALA A 1 341 ? 22.376 -0.525 -19.299 1.00 89.56 341 ALA A CA 1
ATOM 2620 C C . ALA A 1 341 ? 21.129 -1.416 -19.168 1.00 89.56 341 ALA A C 1
ATOM 2622 O O . ALA A 1 341 ? 21.154 -2.417 -18.447 1.00 89.56 341 ALA A O 1
ATOM 2623 N N . ASP A 1 342 ? 20.081 -1.068 -19.916 1.00 92.38 342 ASP A N 1
ATOM 2624 C CA . ASP A 1 342 ? 18.860 -1.853 -20.133 1.00 92.38 342 ASP A CA 1
ATOM 2625 C C . ASP A 1 342 ? 18.916 -2.597 -21.483 1.00 92.38 342 ASP A C 1
ATOM 2627 O O . ASP A 1 342 ? 18.374 -3.695 -21.639 1.00 92.38 342 ASP A O 1
ATOM 2631 N N . ILE A 1 343 ? 19.607 -2.003 -22.464 1.00 94.81 343 ILE A N 1
ATOM 2632 C CA . ILE A 1 343 ? 19.876 -2.578 -23.784 1.00 94.81 343 ILE A CA 1
ATOM 2633 C C . ILE A 1 343 ? 21.371 -2.450 -24.087 1.00 94.81 343 ILE A C 1
ATOM 2635 O O . ILE A 1 343 ? 21.957 -1.385 -23.908 1.00 94.81 343 ILE A O 1
ATOM 2639 N N . VAL A 1 344 ? 21.978 -3.506 -24.619 1.00 93.88 344 VAL A N 1
ATOM 2640 C CA . VAL A 1 344 ? 23.315 -3.479 -25.219 1.00 93.88 344 VAL A CA 1
ATOM 2641 C C . VAL A 1 344 ? 23.193 -3.686 -26.719 1.00 93.88 344 VAL A C 1
ATOM 2643 O O . VAL A 1 344 ? 22.658 -4.699 -27.168 1.00 93.88 344 VAL A O 1
ATOM 2646 N N . ILE A 1 345 ? 23.719 -2.750 -27.500 1.00 95.31 345 ILE A N 1
ATOM 2647 C CA . ILE A 1 345 ? 23.945 -2.914 -28.933 1.00 95.31 345 ILE A CA 1
ATOM 2648 C C . ILE A 1 345 ? 25.384 -3.388 -29.121 1.00 95.31 345 ILE A C 1
ATOM 2650 O O . ILE A 1 345 ? 26.317 -2.685 -28.742 1.00 95.31 345 ILE A O 1
ATOM 2654 N N . ALA A 1 346 ? 25.571 -4.563 -29.717 1.00 92.44 346 ALA A N 1
ATOM 2655 C CA . ALA A 1 346 ? 26.899 -5.067 -30.064 1.00 92.44 346 ALA A CA 1
ATOM 2656 C C . ALA A 1 346 ? 27.120 -4.932 -31.572 1.00 92.44 346 ALA A C 1
ATOM 2658 O O . ALA A 1 346 ? 26.419 -5.587 -32.343 1.00 92.44 346 ALA A O 1
ATOM 2659 N N . LEU A 1 347 ? 28.068 -4.094 -31.996 1.00 93.56 347 LEU A N 1
ATOM 2660 C CA . LEU A 1 347 ? 28.475 -3.986 -33.400 1.00 93.56 347 LEU A CA 1
ATOM 2661 C C . LEU A 1 347 ? 29.500 -5.085 -33.701 1.00 93.56 347 LEU A C 1
ATOM 2663 O O . LEU A 1 347 ? 30.651 -5.004 -33.280 1.00 93.56 347 LEU A O 1
ATOM 2667 N N . VAL A 1 348 ? 29.056 -6.142 -34.381 1.00 92.44 348 VAL A N 1
ATOM 2668 C CA . VAL A 1 348 ? 29.817 -7.383 -34.554 1.00 92.44 348 VAL A CA 1
ATOM 2669 C C . VAL A 1 348 ? 30.485 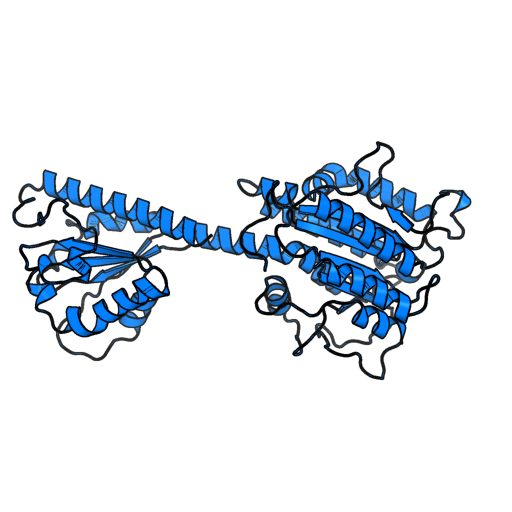-7.423 -35.926 1.00 92.44 348 VAL A C 1
ATOM 2671 O O . VAL A 1 348 ? 29.824 -7.506 -36.961 1.00 92.44 348 VAL A O 1
ATOM 2674 N N . SER A 1 349 ? 31.810 -7.419 -35.907 1.00 93.19 349 SER A N 1
ATOM 2675 C CA . SER A 1 349 ? 32.713 -7.675 -37.029 1.00 93.19 349 SER A CA 1
ATOM 2676 C C . SER A 1 349 ? 33.726 -8.754 -36.636 1.00 93.19 349 SER A C 1
ATOM 2678 O O . SER A 1 349 ? 33.807 -9.149 -35.469 1.00 93.19 349 SER A O 1
ATOM 2680 N N . GLN A 1 350 ? 34.561 -9.215 -37.572 1.00 91.69 350 GLN A N 1
ATOM 2681 C CA . GLN A 1 350 ? 35.659 -10.116 -37.203 1.00 91.69 350 GLN A CA 1
ATOM 2682 C C . GLN A 1 350 ? 36.638 -9.429 -36.237 1.00 91.69 350 GLN A C 1
ATOM 2684 O O . GLN A 1 350 ? 37.163 -10.072 -35.334 1.00 91.69 350 GLN A O 1
ATOM 2689 N N . SER A 1 351 ? 36.827 -8.114 -36.365 1.00 88.44 351 SER A N 1
ATOM 2690 C CA . SER A 1 351 ? 37.650 -7.311 -35.455 1.00 88.44 351 SER A CA 1
ATOM 2691 C C . SER A 1 351 ? 37.053 -7.207 -34.051 1.00 88.44 351 SER A C 1
ATOM 2693 O O . SER A 1 351 ? 37.795 -7.190 -33.071 1.00 88.44 351 SER A O 1
ATOM 2695 N N . PHE A 1 352 ? 35.723 -7.166 -33.928 1.00 87.88 352 PHE A N 1
ATOM 2696 C CA . PHE A 1 352 ? 35.032 -7.271 -32.640 1.00 87.88 352 PHE A CA 1
ATOM 2697 C C . PHE A 1 352 ? 35.237 -8.657 -32.016 1.00 87.88 352 PHE A C 1
ATOM 2699 O O . PHE A 1 352 ? 35.552 -8.763 -30.832 1.00 87.88 352 PHE A O 1
ATOM 2706 N N . LEU A 1 353 ? 35.119 -9.723 -32.817 1.00 86.69 353 LEU A N 1
ATOM 2707 C CA . LEU A 1 353 ? 35.310 -11.096 -32.345 1.00 86.69 353 LEU A CA 1
ATOM 2708 C C . LEU A 1 353 ? 36.774 -11.415 -31.993 1.00 86.69 353 LEU A C 1
ATOM 2710 O O . LEU A 1 353 ? 37.031 -12.216 -31.108 1.00 86.69 353 LEU A O 1
ATOM 2714 N N . ASN A 1 354 ? 37.744 -10.772 -32.631 1.00 83.31 354 ASN A N 1
ATOM 2715 C CA . ASN A 1 354 ? 39.160 -10.994 -32.333 1.00 83.31 354 ASN A CA 1
ATOM 2716 C C . ASN A 1 354 ? 39.682 -10.116 -31.181 1.00 83.31 354 ASN A C 1
ATOM 2718 O O . ASN A 1 354 ? 40.842 -10.242 -30.799 1.00 83.31 354 ASN A O 1
ATOM 2722 N N . SER A 1 355 ? 38.875 -9.189 -30.655 1.00 70.81 355 SER A N 1
ATOM 2723 C CA . SER A 1 355 ? 39.307 -8.276 -29.597 1.00 70.81 355 SER A CA 1
ATOM 2724 C C . SER A 1 355 ? 39.260 -8.955 -28.225 1.00 70.81 355 SER A C 1
ATOM 2726 O O . SER A 1 355 ? 38.179 -9.242 -27.705 1.00 70.81 355 SER A O 1
ATOM 2728 N N . ASP A 1 356 ? 40.428 -9.112 -27.592 1.00 60.09 356 ASP A N 1
ATOM 2729 C CA . ASP A 1 356 ? 40.563 -9.606 -26.210 1.00 60.09 356 ASP A CA 1
ATOM 2730 C C . ASP A 1 356 ? 39.717 -8.794 -25.208 1.00 60.09 356 ASP A C 1
ATOM 2732 O O . ASP A 1 356 ? 39.207 -9.334 -24.222 1.00 60.09 356 ASP A O 1
ATOM 2736 N N . TYR A 1 357 ? 39.523 -7.499 -25.488 1.00 53.22 357 TYR A N 1
ATOM 2737 C CA . TYR A 1 357 ? 38.748 -6.562 -24.672 1.00 53.22 357 TYR A CA 1
ATOM 2738 C C . TYR A 1 357 ? 37.232 -6.816 -24.758 1.00 53.22 357 TYR A C 1
ATOM 2740 O O . TYR A 1 357 ? 36.552 -6.846 -23.733 1.00 53.22 357 TYR A O 1
ATOM 2748 N N . CYS A 1 358 ? 36.703 -7.078 -25.962 1.00 53.03 358 CYS A N 1
ATOM 2749 C CA . CYS A 1 358 ? 35.269 -7.316 -26.176 1.00 53.03 358 CYS A CA 1
ATOM 2750 C C . CYS A 1 358 ? 34.833 -8.728 -25.752 1.00 53.03 358 CYS A C 1
ATOM 2752 O O . CYS A 1 358 ? 33.691 -8.918 -25.333 1.00 53.03 358 CYS A O 1
ATOM 2754 N N . GLN A 1 359 ? 35.722 -9.726 -25.839 1.00 52.69 359 GLN A N 1
ATOM 2755 C CA . GLN A 1 359 ? 35.364 -11.124 -25.570 1.00 52.69 359 GLN A CA 1
ATOM 2756 C C . GLN A 1 359 ? 35.502 -11.560 -24.109 1.00 52.69 359 GLN A C 1
ATOM 2758 O O . GLN A 1 359 ? 34.732 -12.419 -23.680 1.00 52.69 359 GLN A O 1
ATOM 2763 N N . SER A 1 360 ? 36.447 -11.012 -23.335 1.00 54.97 360 SER A N 1
ATOM 2764 C CA . SER A 1 360 ? 36.813 -11.640 -22.053 1.00 54.97 360 SER A CA 1
ATOM 2765 C C . SER A 1 360 ? 36.100 -11.082 -20.817 1.00 54.97 360 SER A C 1
ATOM 2767 O O . SER A 1 360 ? 35.786 -11.863 -19.921 1.00 54.97 360 SER A O 1
ATOM 2769 N N . VAL A 1 361 ? 35.786 -9.779 -20.752 1.00 57.94 361 VAL A N 1
ATOM 2770 C CA . VAL A 1 361 ? 35.214 -9.183 -19.524 1.00 57.94 361 VAL A CA 1
ATOM 2771 C C . VAL A 1 361 ? 33.874 -8.477 -19.758 1.00 57.94 361 VAL A C 1
ATOM 2773 O O . VAL A 1 361 ? 32.927 -8.725 -19.011 1.00 57.94 361 VAL A O 1
ATOM 2776 N N . GLU A 1 362 ? 33.735 -7.650 -20.802 1.00 68.38 362 GLU A N 1
ATOM 2777 C CA . GLU A 1 362 ? 32.490 -6.892 -21.019 1.00 68.38 362 GLU A CA 1
ATOM 2778 C C . GLU A 1 362 ? 31.323 -7.773 -21.465 1.00 68.38 362 GLU A C 1
ATOM 2780 O O . GLU A 1 362 ? 30.255 -7.761 -20.849 1.00 68.38 362 GLU A O 1
ATOM 2785 N N . MET A 1 363 ? 31.530 -8.590 -22.504 1.00 78.44 363 MET A N 1
ATOM 2786 C CA . MET A 1 363 ? 30.480 -9.475 -23.007 1.00 78.44 363 MET A CA 1
ATOM 2787 C C . MET A 1 363 ? 30.113 -10.554 -21.987 1.00 78.44 363 MET A C 1
ATOM 2789 O O . MET A 1 363 ? 28.936 -10.869 -21.834 1.00 78.44 363 MET A O 1
ATOM 2793 N N . ALA A 1 364 ? 31.088 -11.075 -21.235 1.00 81.00 364 ALA A N 1
ATOM 2794 C CA . ALA A 1 364 ? 30.821 -12.007 -20.142 1.00 81.00 364 ALA A CA 1
ATOM 2795 C C . ALA A 1 364 ? 29.870 -11.388 -19.102 1.00 81.00 364 ALA A C 1
ATOM 2797 O O . ALA A 1 364 ? 28.855 -12.000 -18.762 1.00 81.00 364 ALA A O 1
ATOM 2798 N N . ARG A 1 365 ? 30.130 -10.140 -18.683 1.00 85.06 365 ARG A N 1
ATOM 2799 C CA . ARG A 1 365 ? 29.267 -9.415 -17.742 1.00 85.06 365 ARG A CA 1
ATOM 2800 C C . ARG A 1 365 ? 27.882 -9.127 -18.318 1.00 85.06 365 ARG A C 1
ATOM 2802 O O . ARG A 1 365 ? 26.885 -9.301 -17.624 1.00 85.06 365 ARG A O 1
ATOM 2809 N N . PHE A 1 366 ? 27.774 -8.734 -19.586 1.00 88.50 366 PHE A N 1
ATOM 2810 C CA . PHE A 1 366 ? 26.466 -8.530 -20.216 1.00 88.50 366 PHE A CA 1
ATOM 2811 C C . PHE A 1 366 ? 25.660 -9.826 -20.328 1.00 88.50 366 PHE A C 1
ATOM 2813 O O . PHE A 1 366 ? 24.453 -9.829 -20.088 1.00 88.50 366 PHE A O 1
ATOM 2820 N N . LEU A 1 367 ? 26.306 -10.945 -20.651 1.00 87.88 367 LEU A N 1
ATOM 2821 C CA . LEU A 1 367 ? 25.645 -12.248 -20.710 1.00 87.88 367 LEU A CA 1
ATOM 2822 C C . LEU A 1 367 ? 25.192 -12.733 -19.329 1.00 87.88 367 LEU A C 1
ATOM 2824 O O . LEU A 1 367 ? 24.139 -13.362 -19.227 1.00 87.88 367 LEU A O 1
ATOM 2828 N N . GLU A 1 368 ? 25.948 -12.424 -18.278 1.00 87.31 368 GLU A N 1
ATOM 2829 C CA . GLU A 1 368 ? 25.546 -12.648 -16.888 1.00 87.31 368 GLU A CA 1
ATOM 2830 C C . GLU A 1 368 ? 24.324 -11.791 -16.527 1.00 87.31 368 GLU A C 1
ATOM 2832 O O . GLU A 1 368 ? 23.276 -12.337 -16.181 1.00 87.31 368 GLU A O 1
ATOM 2837 N N . ARG A 1 369 ? 24.382 -10.473 -16.757 1.00 89.12 369 ARG A N 1
ATOM 2838 C CA . ARG A 1 369 ? 23.249 -9.557 -16.523 1.00 89.12 369 ARG A CA 1
ATOM 2839 C C . ARG A 1 369 ? 22.005 -9.929 -17.331 1.00 89.12 369 ARG A C 1
ATOM 2841 O O . ARG A 1 369 ? 20.883 -9.757 -16.862 1.00 89.12 369 ARG A O 1
ATOM 2848 N N . ARG A 1 370 ? 22.158 -10.494 -18.531 1.00 87.31 370 ARG A N 1
ATOM 2849 C CA . ARG A 1 370 ? 21.025 -11.016 -19.314 1.00 87.31 370 ARG A CA 1
ATOM 2850 C C . ARG A 1 370 ? 20.284 -12.132 -18.580 1.00 87.31 370 ARG A C 1
ATOM 2852 O O . ARG A 1 370 ? 19.065 -12.214 -18.702 1.00 87.31 370 ARG A O 1
ATOM 2859 N N . LYS A 1 371 ? 20.996 -12.972 -17.825 1.00 83.00 371 LYS A N 1
ATOM 2860 C CA . LYS A 1 371 ? 20.401 -14.036 -17.004 1.00 83.00 371 LYS A CA 1
ATOM 2861 C C . LYS A 1 371 ? 19.850 -13.507 -15.680 1.00 83.00 371 LYS A C 1
ATOM 2863 O O . LYS A 1 371 ? 18.800 -13.970 -15.256 1.00 83.00 371 LYS A O 1
ATOM 2868 N N . GLU A 1 372 ? 20.541 -12.561 -15.048 1.00 80.69 372 GLU A N 1
ATOM 2869 C CA . GLU A 1 372 ? 20.189 -12.047 -13.715 1.00 80.69 372 GLU A CA 1
ATOM 2870 C C . GLU A 1 372 ? 19.065 -11.007 -13.742 1.00 80.69 372 GLU A C 1
ATOM 2872 O O . GLU A 1 372 ? 18.135 -11.073 -12.945 1.00 80.69 372 GLU A O 1
ATOM 2877 N N . THR A 1 373 ? 19.151 -10.036 -14.653 1.00 76.75 373 THR A N 1
ATOM 2878 C CA . THR A 1 373 ? 18.286 -8.846 -14.672 1.00 76.75 373 THR A CA 1
ATOM 2879 C C . THR A 1 373 ? 17.491 -8.706 -15.967 1.00 76.75 373 THR A C 1
ATOM 2881 O O . THR A 1 373 ? 16.829 -7.692 -16.168 1.00 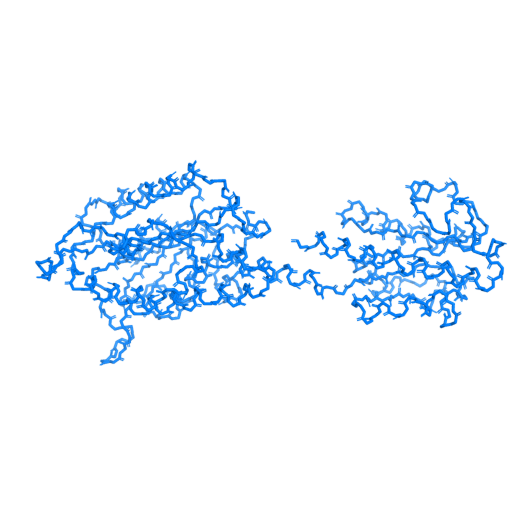76.75 373 THR A O 1
ATOM 2884 N N . GLY A 1 374 ? 17.586 -9.674 -16.884 1.00 84.00 374 GLY A N 1
ATOM 2885 C CA . GLY A 1 374 ? 16.882 -9.630 -18.167 1.00 84.00 374 GLY A CA 1
ATOM 2886 C C . GLY A 1 374 ? 17.446 -8.619 -19.172 1.00 84.00 374 GLY A C 1
ATOM 2887 O O . GLY A 1 374 ? 16.719 -8.207 -20.075 1.00 84.00 374 GLY A O 1
ATOM 2888 N N . LEU A 1 375 ? 18.721 -8.218 -19.041 1.00 90.50 375 LEU A N 1
ATOM 2889 C CA . LEU A 1 375 ? 19.391 -7.310 -19.985 1.00 90.50 375 LEU A CA 1
ATOM 2890 C C . LEU A 1 375 ? 19.179 -7.749 -21.443 1.00 90.50 375 LEU A C 1
ATOM 2892 O O . LEU A 1 375 ? 19.482 -8.888 -21.816 1.00 90.50 375 LEU A O 1
ATOM 2896 N N . VAL A 1 376 ? 18.731 -6.826 -22.295 1.00 92.94 376 VAL A N 1
ATOM 2897 C CA . VAL A 1 376 ? 18.550 -7.104 -23.723 1.00 92.94 376 VAL A CA 1
ATOM 2898 C C . VAL A 1 376 ? 19.866 -6.896 -24.460 1.00 92.94 376 VAL A C 1
ATOM 2900 O O . VAL A 1 376 ? 20.437 -5.813 -24.420 1.00 92.94 376 VAL A O 1
ATOM 2903 N N . ILE A 1 377 ? 20.321 -7.907 -25.197 1.00 93.06 377 ILE A N 1
ATOM 2904 C CA . ILE A 1 377 ? 21.473 -7.793 -26.100 1.00 93.06 377 ILE A CA 1
ATOM 2905 C C . ILE A 1 377 ? 20.954 -7.846 -27.538 1.00 93.06 377 ILE A C 1
ATOM 2907 O O . ILE A 1 377 ? 20.316 -8.826 -27.928 1.00 93.06 377 ILE A O 1
ATOM 2911 N N . LEU A 1 378 ? 21.225 -6.797 -28.315 1.00 95.19 378 LEU A N 1
ATOM 2912 C CA . LEU A 1 378 ? 20.887 -6.659 -29.729 1.00 95.19 378 LEU A CA 1
ATOM 2913 C C . LEU A 1 378 ? 22.176 -6.661 -30.567 1.00 95.19 378 LEU A C 1
ATOM 2915 O O . LEU A 1 378 ? 22.824 -5.619 -30.699 1.00 95.19 378 LEU A O 1
ATOM 2919 N N . PRO A 1 379 ? 22.568 -7.808 -31.145 1.00 94.44 379 PRO A N 1
ATOM 2920 C CA . PRO A 1 379 ? 23.706 -7.848 -32.047 1.00 94.44 379 PRO A CA 1
ATOM 2921 C C . PRO A 1 379 ? 23.352 -7.223 -33.400 1.00 94.44 379 PRO A C 1
ATOM 2923 O O . PRO A 1 379 ? 22.290 -7.499 -33.965 1.00 94.44 379 PRO A O 1
ATOM 2926 N N . ILE A 1 380 ? 24.266 -6.412 -33.926 1.00 96.06 380 ILE A N 1
ATOM 2927 C CA . ILE A 1 380 ? 24.224 -5.835 -35.267 1.00 96.06 380 ILE A CA 1
ATOM 2928 C C . ILE A 1 380 ? 25.478 -6.307 -36.003 1.00 96.06 380 ILE A C 1
ATOM 2930 O O . ILE A 1 380 ? 26.581 -5.869 -35.684 1.00 96.06 380 ILE A O 1
ATOM 2934 N N . ILE A 1 381 ? 25.328 -7.217 -36.963 1.00 95.25 381 ILE A 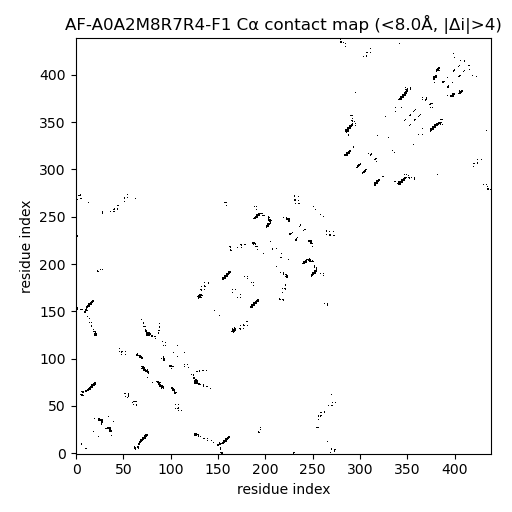N 1
ATOM 2935 C CA . ILE A 1 381 ? 26.446 -7.787 -37.715 1.00 95.25 381 ILE A CA 1
ATOM 2936 C C . ILE A 1 381 ? 26.852 -6.806 -38.814 1.00 95.25 381 ILE A C 1
ATOM 2938 O O . ILE A 1 381 ? 26.222 -6.724 -39.871 1.00 95.25 381 ILE A O 1
ATOM 2942 N N . VAL A 1 382 ? 27.896 -6.026 -38.548 1.00 95.56 382 VAL A N 1
ATOM 2943 C CA . VAL A 1 382 ? 28.322 -4.940 -39.433 1.00 95.56 382 VAL A CA 1
ATOM 2944 C C . VAL A 1 382 ? 29.158 -5.440 -40.611 1.00 95.56 382 VAL A C 1
ATOM 2946 O O . VAL A 1 382 ? 28.999 -4.923 -41.711 1.00 95.56 382 VAL A O 1
ATOM 2949 N N . ALA A 1 383 ? 29.949 -6.498 -40.418 1.00 94.19 383 ALA A N 1
ATOM 2950 C CA . ALA A 1 383 ? 30.868 -7.056 -41.413 1.00 94.19 383 ALA A CA 1
ATOM 2951 C C . ALA A 1 383 ? 30.823 -8.597 -41.426 1.00 94.19 383 ALA A C 1
ATOM 2953 O O . ALA A 1 383 ? 30.444 -9.203 -40.414 1.00 94.19 383 ALA A O 1
ATOM 2954 N N . PRO A 1 384 ? 31.225 -9.269 -42.527 1.00 94.56 384 PRO A N 1
ATOM 2955 C CA . PRO A 1 384 ? 31.425 -10.718 -42.543 1.00 94.56 384 PRO A CA 1
ATOM 2956 C C . PRO A 1 384 ? 32.320 -11.181 -41.386 1.00 94.56 384 PRO A C 1
ATOM 2958 O O . PRO A 1 384 ? 33.425 -10.675 -41.196 1.00 94.56 384 PRO A O 1
ATOM 2961 N N . CYS A 1 385 ? 31.832 -12.136 -40.596 1.00 92.88 385 CYS A N 1
ATOM 2962 C CA . CYS A 1 385 ? 32.536 -12.639 -39.420 1.00 92.88 385 CYS A CA 1
ATOM 2963 C C . CYS A 1 385 ? 32.029 -14.021 -38.998 1.00 92.88 385 CYS A C 1
ATOM 2965 O O . CYS A 1 385 ? 30.940 -14.447 -39.397 1.00 92.88 385 CYS A O 1
ATOM 2967 N N . ASP A 1 386 ? 32.803 -14.707 -38.157 1.00 90.56 386 ASP A N 1
ATOM 2968 C CA . ASP A 1 386 ? 32.492 -16.057 -37.675 1.00 90.56 386 ASP A CA 1
ATOM 2969 C C . ASP A 1 386 ? 31.471 -16.091 -36.516 1.00 90.56 386 ASP A C 1
ATOM 2971 O O . ASP A 1 386 ? 31.640 -16.773 -35.508 1.00 90.56 386 ASP A O 1
ATOM 2975 N N . TRP A 1 387 ? 30.371 -15.341 -36.633 1.00 88.19 387 TRP A N 1
ATOM 2976 C CA . TRP A 1 387 ? 29.356 -15.228 -35.575 1.00 88.19 387 TRP A CA 1
ATOM 2977 C C . TRP A 1 387 ? 28.677 -16.564 -35.223 1.00 88.19 387 TRP A C 1
ATOM 2979 O O . TRP A 1 387 ? 28.154 -16.718 -34.118 1.00 88.19 387 TRP A O 1
ATOM 2989 N N . ARG A 1 388 ? 28.689 -17.546 -36.138 1.00 88.06 388 ARG A N 1
ATOM 2990 C CA . ARG A 1 388 ? 28.092 -18.878 -35.925 1.00 88.06 388 ARG A CA 1
ATOM 2991 C C . ARG A 1 388 ? 28.845 -19.696 -34.881 1.00 88.06 388 ARG A C 1
ATOM 2993 O O . ARG A 1 388 ? 28.216 -20.486 -34.182 1.00 88.06 388 ARG A O 1
ATOM 3000 N N . SER A 1 389 ? 30.148 -19.470 -34.738 1.00 87.50 389 SER A N 1
ATOM 3001 C CA . SER A 1 389 ? 30.988 -20.152 -33.750 1.00 87.50 389 SER A CA 1
ATOM 3002 C C . SER A 1 389 ? 30.785 -19.644 -32.319 1.00 87.50 389 SER A C 1
ATOM 3004 O O . SER A 1 389 ? 31.293 -20.245 -31.377 1.00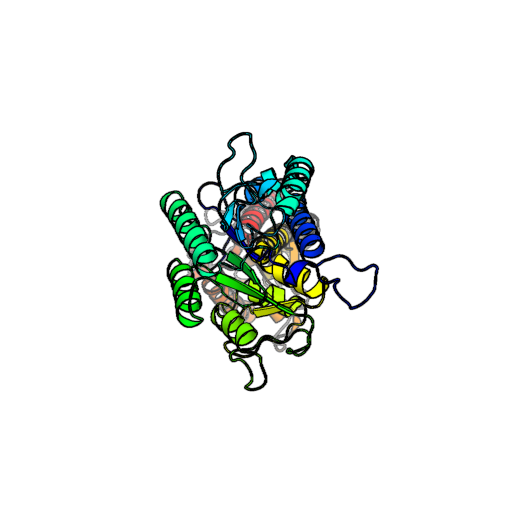 87.50 389 SER A O 1
ATOM 3006 N N . TYR A 1 390 ? 30.007 -18.572 -32.124 1.00 86.81 390 TYR A N 1
ATOM 3007 C CA . TYR A 1 390 ? 29.732 -17.986 -30.813 1.00 86.81 390 TYR A CA 1
ATOM 3008 C C . TYR A 1 390 ? 28.307 -18.336 -30.349 1.00 86.81 390 TYR A C 1
ATOM 3010 O O . TYR A 1 390 ? 27.334 -17.834 -30.921 1.00 86.81 390 TYR A O 1
ATOM 3018 N N . PRO A 1 391 ? 28.135 -19.160 -29.291 1.00 86.06 391 PRO A N 1
ATOM 3019 C CA . PRO A 1 391 ? 26.815 -19.616 -28.841 1.00 86.06 391 PRO A CA 1
ATOM 3020 C C . PRO A 1 391 ? 25.850 -18.481 -28.487 1.00 86.06 391 PRO A C 1
ATOM 3022 O O . PRO A 1 391 ? 24.664 -18.542 -28.798 1.00 86.06 391 PRO A O 1
ATOM 3025 N N . TRP A 1 392 ? 26.354 -17.411 -27.868 1.00 85.62 392 TRP A N 1
ATOM 3026 C CA . TRP A 1 392 ? 25.520 -16.272 -27.492 1.00 85.62 392 TRP A CA 1
ATOM 3027 C C . TRP A 1 392 ? 25.019 -15.470 -28.702 1.00 85.62 392 TRP A C 1
ATOM 3029 O O . TRP A 1 392 ? 23.950 -14.874 -28.610 1.00 85.62 392 TRP A O 1
ATOM 3039 N N . LEU A 1 393 ? 25.747 -15.472 -29.825 1.00 87.50 393 LEU A N 1
ATOM 3040 C CA . LEU A 1 393 ? 25.330 -14.825 -31.074 1.00 87.50 393 LEU A CA 1
ATOM 3041 C C . LEU A 1 393 ? 24.382 -15.714 -31.869 1.00 87.50 393 LEU A C 1
ATOM 3043 O O . LEU A 1 393 ? 23.304 -15.269 -32.246 1.00 87.50 393 LEU A O 1
ATOM 3047 N N . SER A 1 394 ? 24.751 -16.978 -32.078 1.00 85.75 394 SER A N 1
ATOM 3048 C CA . SER A 1 394 ? 23.942 -17.932 -32.847 1.00 85.75 394 SER A CA 1
ATOM 3049 C C . SER A 1 394 ? 22.574 -18.221 -32.217 1.00 85.75 394 SER A C 1
ATOM 3051 O O . SER A 1 394 ? 21.613 -18.464 -32.943 1.00 85.75 394 SER A O 1
ATOM 3053 N N . ALA A 1 395 ? 22.458 -18.135 -30.887 1.00 83.50 395 ALA A N 1
ATOM 3054 C CA . ALA A 1 395 ? 21.195 -18.281 -30.162 1.00 83.50 395 ALA A CA 1
ATOM 3055 C C . ALA A 1 395 ? 20.416 -16.962 -29.970 1.00 83.50 395 ALA A C 1
ATOM 3057 O O . ALA A 1 395 ? 19.368 -16.956 -29.320 1.00 83.50 395 ALA A O 1
ATOM 3058 N N . THR A 1 396 ? 20.907 -15.832 -30.493 1.00 85.12 396 THR A N 1
ATOM 3059 C CA . THR A 1 396 ? 20.281 -14.512 -30.321 1.00 85.12 396 THR A CA 1
ATOM 3060 C C . THR A 1 396 ? 19.841 -13.939 -31.660 1.00 85.12 396 THR A C 1
ATOM 3062 O O . THR A 1 396 ? 20.542 -14.022 -32.660 1.00 85.12 396 THR A O 1
ATOM 3065 N N . GLN A 1 397 ? 18.674 -13.298 -31.686 1.00 86.75 397 GLN A N 1
ATOM 3066 C CA . GLN A 1 397 ? 18.203 -12.622 -32.887 1.00 86.75 397 GLN A CA 1
ATOM 3067 C C . GLN A 1 397 ? 19.006 -11.338 -33.148 1.00 86.75 397 GLN A C 1
ATOM 3069 O O . GLN A 1 397 ? 18.864 -10.363 -32.407 1.00 86.75 397 GLN A O 1
ATOM 3074 N N . PHE A 1 398 ? 19.760 -11.308 -34.243 1.00 91.62 398 PHE A N 1
ATOM 3075 C CA . PHE A 1 398 ? 20.572 -10.170 -34.681 1.00 91.62 398 PHE A CA 1
ATOM 3076 C C . PHE A 1 398 ? 19.939 -9.403 -35.854 1.00 91.62 398 PHE A C 1
ATOM 3078 O O . PHE A 1 398 ? 18.923 -9.825 -36.414 1.00 91.62 398 PHE A O 1
ATOM 3085 N N . GLU A 1 399 ? 20.518 -8.253 -36.190 1.00 92.56 399 GLU A N 1
ATOM 3086 C CA . GLU A 1 399 ? 20.277 -7.524 -37.440 1.00 92.56 399 GLU A CA 1
ATOM 3087 C C . GLU A 1 399 ? 21.585 -7.410 -38.243 1.00 92.56 399 GLU A C 1
ATOM 3089 O O . GLU A 1 399 ? 22.647 -7.328 -37.634 1.00 92.56 399 GLU A O 1
ATOM 3094 N N . PRO A 1 400 ? 21.552 -7.365 -39.582 1.00 92.50 400 PRO A N 1
ATOM 3095 C CA . PRO A 1 400 ? 20.410 -7.691 -40.432 1.00 92.50 400 PRO A CA 1
ATOM 3096 C C . PRO A 1 400 ? 19.978 -9.159 -40.292 1.00 92.50 400 PRO A C 1
ATOM 3098 O O . PRO A 1 400 ? 20.776 -10.036 -39.967 1.00 92.50 400 PRO A O 1
ATOM 3101 N N . ARG A 1 401 ? 18.701 -9.448 -40.553 1.00 87.75 401 ARG A N 1
ATOM 3102 C CA . ARG A 1 401 ? 18.188 -10.828 -40.534 1.00 87.75 401 ARG A CA 1
ATOM 3103 C C . ARG A 1 401 ? 18.736 -11.682 -41.683 1.00 87.75 401 ARG A C 1
ATOM 3105 O O . ARG A 1 401 ? 19.296 -11.184 -42.661 1.00 87.75 401 ARG A O 1
ATOM 3112 N N . ASP A 1 402 ? 18.503 -12.987 -41.564 1.00 85.69 402 ASP A N 1
ATOM 3113 C CA . ASP A 1 402 ? 18.793 -14.000 -42.590 1.00 85.69 402 ASP A CA 1
ATOM 3114 C C . ASP A 1 402 ? 20.292 -14.252 -42.819 1.00 85.69 402 ASP A C 1
ATOM 3116 O O . ASP A 1 402 ? 20.708 -14.691 -43.886 1.00 85.69 402 ASP A O 1
ATOM 3120 N N . GLY A 1 403 ? 21.120 -13.986 -41.802 1.00 83.50 403 GLY A N 1
ATOM 3121 C CA . GLY A 1 403 ? 22.567 -14.211 -41.866 1.00 83.50 403 GLY A CA 1
ATOM 3122 C C . GLY A 1 403 ? 23.326 -13.213 -42.745 1.00 83.50 403 GLY A C 1
ATOM 3123 O O . GLY A 1 403 ? 24.463 -13.502 -43.114 1.00 83.50 403 GLY A O 1
ATOM 3124 N N . ARG A 1 404 ? 22.698 -12.077 -43.068 1.00 90.94 404 ARG A N 1
ATOM 3125 C CA . ARG A 1 404 ? 23.288 -10.951 -43.801 1.00 90.94 404 ARG A CA 1
ATOM 3126 C C . ARG A 1 404 ? 24.130 -10.056 -42.898 1.00 90.94 404 ARG A C 1
ATOM 3128 O O . ARG A 1 404 ? 23.964 -10.066 -41.678 1.00 90.94 404 ARG A O 1
ATOM 3135 N N . THR A 1 405 ? 24.997 -9.252 -43.502 1.00 93.94 405 THR A N 1
ATOM 3136 C CA . THR A 1 405 ? 25.845 -8.267 -42.820 1.00 93.94 405 THR A CA 1
ATOM 3137 C C . THR A 1 405 ? 25.760 -6.905 -43.513 1.00 93.94 405 THR A C 1
ATOM 3139 O O . THR A 1 405 ? 25.406 -6.808 -44.686 1.00 93.94 405 THR A O 1
ATOM 3142 N N . ILE A 1 406 ? 26.004 -5.813 -42.784 1.00 94.44 406 ILE A N 1
ATOM 3143 C CA . ILE A 1 406 ? 25.742 -4.464 -43.319 1.00 94.44 406 ILE A CA 1
ATOM 3144 C C . ILE A 1 406 ? 26.664 -4.114 -44.494 1.00 94.44 406 ILE A C 1
ATOM 3146 O O . ILE A 1 406 ? 26.184 -3.600 -45.502 1.00 94.44 406 ILE A O 1
ATOM 3150 N N . GLU A 1 407 ? 27.962 -4.390 -44.384 1.00 93.81 407 GLU A N 1
ATOM 3151 C CA . GLU A 1 407 ? 28.960 -4.007 -45.390 1.00 93.81 407 GLU A CA 1
ATOM 3152 C C . GLU A 1 407 ? 28.658 -4.528 -46.808 1.00 93.81 407 GLU A C 1
ATOM 3154 O O . GLU A 1 407 ? 28.447 -3.692 -47.688 1.00 93.81 407 GLU A O 1
ATOM 3159 N N . PRO A 1 408 ? 28.592 -5.852 -47.056 1.00 93.06 408 PRO A N 1
ATOM 3160 C CA . PRO A 1 408 ? 28.383 -6.392 -48.398 1.00 93.06 408 PRO A CA 1
ATOM 3161 C C . PRO A 1 408 ? 26.915 -6.382 -48.849 1.00 93.06 408 PRO A C 1
ATOM 3163 O O . PRO A 1 408 ? 26.648 -6.256 -50.041 1.00 93.06 408 PRO A O 1
ATOM 3166 N N . ASP A 1 409 ? 25.938 -6.520 -47.941 1.00 93.69 409 ASP A N 1
ATOM 3167 C CA . ASP A 1 409 ? 24.528 -6.676 -48.343 1.00 93.69 409 ASP A CA 1
ATOM 3168 C C . ASP A 1 409 ? 23.774 -5.338 -48.443 1.00 93.69 409 ASP A C 1
ATOM 3170 O O . ASP A 1 409 ? 22.705 -5.254 -49.061 1.00 93.69 409 ASP A O 1
ATOM 3174 N N . TYR A 1 410 ? 24.319 -4.274 -47.844 1.00 94.50 410 TYR A N 1
ATOM 3175 C CA . TYR A 1 410 ? 23.714 -2.942 -47.788 1.00 94.50 410 TYR A CA 1
ATOM 3176 C C . TYR A 1 410 ? 24.685 -1.864 -48.292 1.00 94.50 410 TYR A C 1
ATOM 3178 O O . TYR A 1 410 ? 24.816 -0.802 -47.685 1.00 94.50 410 TYR A O 1
ATOM 3186 N N . GLU A 1 411 ? 25.363 -2.110 -49.417 1.00 91.25 411 GLU A N 1
ATOM 3187 C CA . GLU A 1 411 ? 26.224 -1.125 -50.099 1.00 91.25 411 GLU A CA 1
ATOM 3188 C C . GLU A 1 411 ? 25.452 0.124 -50.557 1.00 91.25 411 GLU A C 1
ATOM 3190 O O . GLU A 1 411 ? 25.933 1.249 -50.423 1.00 91.25 411 GLU A O 1
ATOM 3195 N N . ASP A 1 412 ? 24.222 -0.067 -51.048 1.00 95.38 412 ASP A N 1
ATOM 3196 C CA . ASP A 1 412 ? 23.330 1.030 -51.423 1.00 95.38 412 ASP A CA 1
ATOM 3197 C C . ASP A 1 412 ? 22.892 1.826 -50.187 1.00 95.38 412 ASP A C 1
ATOM 3199 O O . ASP A 1 412 ? 22.250 1.293 -49.274 1.00 95.38 412 ASP A O 1
ATOM 3203 N N . ARG A 1 413 ? 23.175 3.133 -50.200 1.00 91.56 413 ARG A N 1
ATOM 3204 C CA . ARG A 1 413 ? 22.849 4.046 -49.099 1.00 91.56 413 ARG A CA 1
ATOM 3205 C C . ARG A 1 413 ? 21.366 4.005 -48.731 1.00 91.56 413 ARG A C 1
ATOM 3207 O O . ARG A 1 413 ? 21.036 3.925 -47.555 1.00 91.56 413 ARG A O 1
ATOM 3214 N N . GLY A 1 414 ? 20.465 3.990 -49.715 1.00 93.81 414 GLY A N 1
ATOM 3215 C CA . GLY A 1 414 ? 19.024 3.966 -49.454 1.00 93.81 414 GLY A CA 1
ATOM 3216 C C . GLY A 1 414 ? 18.556 2.678 -48.766 1.00 93.81 414 GLY A C 1
ATOM 3217 O O . GLY A 1 414 ? 17.697 2.713 -47.883 1.00 93.81 414 GLY A O 1
ATOM 3218 N N . LYS A 1 415 ? 19.112 1.519 -49.138 1.00 93.88 415 LYS A N 1
ATOM 3219 C CA . LYS A 1 415 ? 18.876 0.245 -48.437 1.00 93.88 415 LYS A CA 1
ATOM 3220 C C . LYS A 1 415 ? 19.447 0.271 -47.021 1.00 93.88 415 LYS A C 1
ATOM 3222 O O . LYS A 1 415 ? 18.771 -0.207 -46.111 1.00 93.88 415 LYS A O 1
ATOM 3227 N N . ARG A 1 416 ? 20.643 0.830 -46.835 1.00 95.62 416 ARG A N 1
ATOM 3228 C CA . ARG A 1 416 ? 21.299 0.945 -45.526 1.00 95.62 416 ARG A CA 1
ATOM 3229 C C . ARG A 1 416 ? 20.518 1.841 -44.566 1.00 95.62 416 ARG A C 1
ATOM 3231 O O . ARG A 1 416 ? 20.226 1.422 -43.452 1.00 95.62 416 ARG A O 1
ATOM 3238 N N . ASP A 1 417 ? 20.071 3.004 -45.027 1.00 95.38 417 ASP A N 1
ATOM 3239 C CA . ASP A 1 417 ? 19.271 3.936 -44.226 1.00 95.38 417 ASP A CA 1
ATOM 3240 C C . ASP A 1 417 ? 17.937 3.301 -43.787 1.00 95.38 417 ASP A C 1
ATOM 3242 O O . ASP A 1 417 ? 17.513 3.443 -42.640 1.00 95.38 417 ASP A O 1
ATOM 3246 N N . ARG A 1 418 ? 17.290 2.514 -44.662 1.00 95.19 418 ARG A N 1
ATOM 3247 C CA . ARG A 1 418 ? 16.082 1.745 -44.301 1.00 95.19 418 ARG A CA 1
ATOM 3248 C C . ARG A 1 418 ? 16.351 0.671 -43.247 1.00 95.19 418 ARG A C 1
ATOM 3250 O O . ARG A 1 418 ? 15.516 0.458 -42.367 1.00 95.19 418 ARG A O 1
ATOM 3257 N N . LEU A 1 419 ? 17.499 0.000 -43.317 1.00 95.69 419 LEU A N 1
ATOM 3258 C CA . LEU A 1 419 ? 17.915 -0.936 -42.276 1.00 95.69 419 LEU A CA 1
ATOM 3259 C C . LEU A 1 419 ? 18.131 -0.208 -40.941 1.00 95.69 419 LEU A C 1
ATOM 3261 O O . LEU A 1 419 ? 17.643 -0.671 -39.914 1.00 95.69 419 LEU A O 1
ATOM 3265 N N . PHE A 1 420 ? 18.796 0.948 -40.943 1.00 96.56 420 PHE A N 1
ATOM 3266 C CA . PHE A 1 420 ? 18.992 1.748 -39.732 1.00 96.56 420 PHE A CA 1
ATOM 3267 C C . PHE A 1 420 ? 17.665 2.216 -39.120 1.00 96.56 420 PHE A C 1
ATOM 3269 O O . PHE A 1 420 ? 17.494 2.129 -37.904 1.00 96.56 420 PHE A O 1
ATOM 3276 N N . LEU A 1 421 ? 16.684 2.606 -39.940 1.00 93.88 421 LEU A N 1
ATOM 3277 C CA . LEU A 1 421 ? 15.318 2.873 -39.470 1.00 93.88 421 LEU A CA 1
ATOM 3278 C C . LEU A 1 421 ? 14.654 1.634 -38.858 1.00 93.88 421 LEU A C 1
ATOM 3280 O O . LEU A 1 421 ? 14.005 1.738 -37.822 1.00 93.88 421 LEU A O 1
ATOM 3284 N N . THR A 1 422 ? 14.860 0.455 -39.443 1.00 93.50 422 THR A N 1
ATOM 3285 C CA . THR A 1 422 ? 14.333 -0.804 -38.889 1.00 93.50 422 THR A CA 1
ATOM 3286 C C . THR A 1 422 ? 14.931 -1.093 -37.506 1.00 93.50 422 THR A C 1
ATOM 3288 O O . THR A 1 422 ? 14.219 -1.481 -36.579 1.00 93.50 422 THR A O 1
ATOM 3291 N N . ILE A 1 423 ? 16.233 -0.852 -37.329 1.00 95.12 423 ILE A N 1
ATOM 3292 C CA . ILE A 1 423 ? 16.928 -1.000 -36.041 1.00 95.12 423 ILE A CA 1
ATOM 3293 C C . ILE A 1 423 ? 16.393 0.014 -35.018 1.00 95.12 423 ILE A C 1
ATOM 3295 O O . ILE A 1 423 ? 16.107 -0.357 -33.878 1.00 95.12 423 ILE A O 1
ATOM 3299 N N . LEU A 1 424 ? 16.190 1.270 -35.428 1.00 95.19 424 LEU A N 1
ATOM 3300 C CA . LEU A 1 424 ? 15.567 2.314 -34.611 1.00 95.19 424 LEU A CA 1
ATOM 3301 C C . LEU A 1 424 ? 14.170 1.894 -34.122 1.00 95.19 424 LEU A C 1
ATOM 3303 O O . LEU A 1 424 ? 13.862 1.996 -32.934 1.00 95.19 424 LEU A O 1
ATOM 3307 N N . GLU A 1 425 ? 13.318 1.396 -35.017 1.00 90.50 425 GLU A N 1
ATOM 3308 C CA . GLU A 1 425 ? 11.971 0.925 -34.677 1.00 90.50 425 GLU A CA 1
ATOM 3309 C C . GLU A 1 425 ? 11.999 -0.285 -33.741 1.00 90.50 425 GLU A C 1
ATOM 3311 O O . GLU A 1 425 ? 11.207 -0.357 -32.795 1.00 90.50 425 GLU A O 1
ATOM 3316 N N . ARG A 1 426 ? 12.950 -1.203 -33.946 1.00 92.38 426 ARG A N 1
ATOM 3317 C CA . ARG A 1 426 ? 13.167 -2.343 -33.053 1.00 92.38 426 ARG A CA 1
ATOM 3318 C C . ARG A 1 426 ? 13.569 -1.886 -31.651 1.00 92.38 426 ARG A C 1
ATOM 3320 O O . ARG A 1 426 ? 13.022 -2.399 -30.678 1.00 92.38 426 ARG A O 1
ATOM 3327 N N . LEU A 1 427 ? 14.447 -0.891 -31.529 1.00 93.75 427 LEU A N 1
ATOM 3328 C CA . LEU A 1 427 ? 14.811 -0.299 -30.238 1.00 93.75 427 LEU A CA 1
ATOM 3329 C C . LEU A 1 427 ? 13.623 0.387 -29.557 1.00 93.75 427 LEU A C 1
ATOM 3331 O O . LEU A 1 427 ? 13.443 0.213 -28.353 1.00 93.75 427 LEU A O 1
ATOM 3335 N N . ARG A 1 428 ? 12.754 1.085 -30.302 1.00 91.38 428 ARG A N 1
ATOM 3336 C CA . ARG A 1 428 ? 11.498 1.624 -29.743 1.00 91.38 428 ARG A CA 1
ATOM 3337 C C . ARG A 1 428 ? 10.597 0.522 -29.194 1.00 91.38 428 ARG A C 1
ATOM 3339 O O . ARG A 1 428 ? 10.020 0.686 -28.122 1.00 91.38 428 ARG A O 1
ATOM 3346 N N . ALA A 1 429 ? 10.453 -0.586 -29.921 1.00 87.12 429 ALA A N 1
ATOM 3347 C CA . ALA A 1 429 ? 9.648 -1.721 -29.477 1.00 87.12 429 ALA A CA 1
ATOM 3348 C C . ALA A 1 429 ? 10.231 -2.367 -28.209 1.00 87.12 429 ALA A C 1
ATOM 3350 O O . ALA A 1 429 ? 9.492 -2.609 -27.257 1.00 87.12 429 ALA A O 1
ATOM 3351 N N . LEU A 1 430 ? 11.551 -2.566 -28.162 1.00 89.38 430 LEU A N 1
ATOM 3352 C CA . LEU A 1 430 ? 12.251 -3.064 -26.975 1.00 89.38 430 LEU A CA 1
ATOM 3353 C C . LEU A 1 430 ? 12.094 -2.115 -25.784 1.00 89.38 430 LEU A C 1
ATOM 3355 O O . LEU A 1 430 ? 11.762 -2.567 -24.696 1.00 89.38 430 LEU A O 1
ATOM 3359 N N . GLY A 1 431 ? 12.239 -0.804 -25.988 1.00 87.56 431 GLY A N 1
ATOM 3360 C CA . GLY A 1 431 ? 12.022 0.184 -24.931 1.00 87.56 431 GLY A CA 1
ATOM 3361 C C . GLY A 1 431 ? 10.596 0.158 -24.379 1.00 87.56 431 GLY A C 1
ATOM 3362 O O . GLY A 1 431 ? 10.416 0.261 -23.170 1.00 87.56 431 GLY A O 1
ATOM 3363 N N . ARG A 1 432 ? 9.577 -0.052 -25.226 1.00 84.06 432 ARG A N 1
ATOM 3364 C CA . ARG A 1 432 ? 8.190 -0.249 -24.763 1.00 84.06 432 ARG A CA 1
ATOM 3365 C C . ARG A 1 432 ? 8.044 -1.501 -23.902 1.00 84.06 432 ARG A C 1
ATOM 3367 O O . ARG A 1 432 ? 7.398 -1.425 -22.865 1.00 84.06 432 ARG A O 1
ATOM 3374 N N . ILE A 1 433 ? 8.652 -2.616 -24.310 1.00 81.56 433 ILE A N 1
ATOM 3375 C CA . ILE A 1 433 ? 8.634 -3.866 -23.536 1.00 81.56 433 ILE A CA 1
ATOM 3376 C C . ILE A 1 433 ? 9.324 -3.666 -22.185 1.00 81.56 433 ILE A C 1
ATOM 3378 O O . ILE A 1 433 ? 8.739 -4.002 -21.165 1.00 81.56 433 ILE A O 1
ATOM 3382 N N . ILE A 1 434 ? 10.516 -3.060 -22.165 1.00 82.50 434 ILE A N 1
ATOM 3383 C CA . ILE A 1 434 ? 11.287 -2.832 -20.934 1.00 82.50 434 ILE A CA 1
ATOM 3384 C C . ILE A 1 434 ? 10.524 -1.919 -19.966 1.00 82.50 434 ILE A C 1
ATOM 3386 O O . ILE A 1 434 ? 10.457 -2.205 -18.773 1.00 82.50 434 ILE A O 1
ATOM 3390 N N . ARG A 1 435 ? 9.896 -0.848 -20.470 1.00 77.81 435 ARG A N 1
ATOM 3391 C CA . ARG A 1 435 ? 9.039 0.030 -19.653 1.00 77.81 435 ARG A CA 1
ATOM 3392 C C . ARG A 1 435 ? 7.818 -0.705 -19.104 1.00 77.81 435 ARG A C 1
ATOM 3394 O O . ARG A 1 435 ? 7.428 -0.440 -17.976 1.00 77.81 435 ARG A O 1
ATOM 3401 N N . ALA A 1 436 ? 7.238 -1.617 -19.884 1.00 68.75 436 ALA A N 1
ATOM 3402 C CA . ALA A 1 436 ? 6.079 -2.407 -19.479 1.00 68.75 436 ALA A CA 1
ATOM 3403 C C . ALA A 1 436 ? 6.422 -3.535 -18.493 1.00 68.75 436 ALA A C 1
ATOM 3405 O O . ALA A 1 436 ? 5.569 -3.898 -17.701 1.00 68.75 436 ALA A O 1
ATOM 3406 N N . SER A 1 437 ? 7.641 -4.085 -18.524 1.00 62.16 437 SER A N 1
ATOM 3407 C CA . SER A 1 437 ? 8.105 -5.096 -17.560 1.00 62.16 437 SER A CA 1
ATOM 3408 C C . SER A 1 437 ? 8.630 -4.506 -16.248 1.00 62.16 437 SER A C 1
ATOM 3410 O O . SER A 1 437 ? 8.887 -5.246 -15.305 1.00 62.16 437 SER A O 1
ATOM 3412 N N . ALA A 1 438 ? 8.868 -3.192 -16.218 1.00 54.66 438 ALA A N 1
ATOM 3413 C CA . ALA A 1 438 ? 9.337 -2.459 -15.043 1.00 54.66 438 ALA A CA 1
ATOM 3414 C C . ALA A 1 438 ? 8.200 -1.785 -14.247 1.00 54.66 438 ALA A C 1
ATOM 3416 O O . ALA A 1 438 ? 8.479 -1.155 -13.225 1.00 54.66 438 ALA A O 1
ATOM 3417 N N . GLY A 1 439 ? 6.958 -1.867 -14.734 1.00 41.97 439 GLY A N 1
ATOM 3418 C CA . GLY A 1 439 ? 5.732 -1.479 -14.028 1.00 41.97 439 GLY A CA 1
ATOM 3419 C C . GLY A 1 439 ? 4.910 -2.712 -13.697 1.00 41.97 439 GLY A C 1
ATOM 3420 O O . GLY A 1 439 ? 4.121 -2.612 -12.733 1.00 41.97 439 GLY A O 1
#

InterPro domains:
  IPR000157 Toll/interleukin-1 receptor homology (TIR) domain [PF13676] (287-397)
  IPR000157 Toll/interleukin-1 receptor homology (TIR) domain [PS50104] (283-427)
  IPR000157 Toll/interleukin-1 receptor homology (TIR) domain [SM00255] (284-434)
  IPR035897 Toll/interleukin-1 receptor homology (TIR) domain superfamily [G3DSA:3.40.50.10140] (255-404)
  IPR035897 Toll/interleukin-1 receptor homology (TIR) domain superfamily [SSF52200] (282-395)
  IPR036465 von Willebrand factor A-like domain superfamily [G3DSA:3.40.50.410] (8-208)
  IPR036465 von Willebrand factor A-like domain superfamily [SSF53300] (15-208)

Secondary structure (DSSP, 8-state):
---S---SSSPEEEEEEEE-SGGGSSBTTS-TTPPBHHHHHHHHHHHHHHHHHHHTSSTTHHHHHTEEEEEEEE---STTGGGS-S-SEEETT--TTT--SSEEHHHHHHTHHHHHHHHHHHGGG-S----HHHHHHHHHHHHHHHHHH---SS--EEEEEE-S--SSS-HHHHHHHHHHHHHTTPEEEEEEE-SS--S-TTEE-SS--TTS-HHHHHHHHHSPBPPTTSHHHHHHHHTT-EE-TT-BSEEEESSHHHHHHHHHHHHHHHHHHHHHHHHHHT--EEEEEE--GGGGGGGSTTSHHHHHGGGGGGTEEEEE-S---S-----HHHHHHHHH-SEEEEEE-HHHHT-HHIIIIIHHHHHHHHHHT--EEEEEE-S---GGG-HHHHTS--BSSTT--HHHH--SHHHHHHHHHHHHHHHHHHHHHHHHH--

Solvent-accessible surface area (backbone atoms only — not comparable to full-atom values): 23288 Å² total; per-residue (Å²): 118,76,78,60,75,38,31,84,73,22,30,34,46,37,37,38,39,37,52,39,25,66,84,36,63,51,37,45,75,86,45,103,81,41,65,28,49,55,57,45,50,51,54,38,50,51,51,51,33,46,48,48,48,63,74,12,73,69,98,35,50,54,36,28,58,10,29,32,39,31,37,37,35,18,3,26,60,14,98,38,15,89,83,44,75,71,65,44,54,41,60,75,51,58,53,100,84,73,54,58,74,54,41,26,38,42,58,50,52,78,42,38,71,64,50,52,58,47,52,61,59,52,57,52,11,28,42,20,59,34,37,49,40,62,39,44,48,52,52,41,55,52,49,53,55,48,57,75,76,38,56,60,45,36,65,32,36,33,40,38,38,34,61,44,66,56,69,65,52,53,72,67,53,40,38,51,42,39,47,52,38,40,73,75,48,35,43,30,40,20,34,32,47,46,94,68,91,84,70,66,88,59,54,28,50,59,68,77,61,92,84,58,54,67,30,54,43,46,34,42,64,39,16,29,64,64,59,80,98,31,47,52,49,53,52,42,50,75,70,64,40,45,72,44,83,73,15,24,38,36,44,75,38,52,45,65,65,54,46,42,55,57,58,42,47,76,49,22,50,59,53,49,36,50,53,41,33,54,45,20,72,66,49,64,45,27,32,32,48,48,67,27,74,90,55,49,69,47,66,34,72,91,34,52,40,38,61,47,55,62,41,49,83,74,41,35,44,82,46,63,83,90,71,86,69,80,93,70,79,80,53,69,65,57,55,51,49,64,72,58,34,50,33,36,39,34,46,37,29,44,64,28,70,70,28,72,69,51,60,66,55,55,47,49,49,51,56,47,37,30,72,75,74,61,39,42,71,42,42,33,31,45,35,84,52,74,51,76,82,34,68,77,52,61,76,42,80,48,37,52,65,93,86,42,28,41,55,84,75,32,69,52,63,72,59,35,54,52,51,40,49,50,52,42,52,51,50,53,53,49,50,51,50,53,32,59,74,56,71

Radius of gyration: 30.16 Å; Cα contacts (8 Å, |Δi|>4): 759; chains: 1; bounding box: 78×46×84 Å